Protein AF-A0A5B7FBG4-F1 (afdb_monomer)

Nearest PDB structures (foldseek):
  5yad-assembly1_B  TM=9.232E-01  e=7.139E-04  Mus musculus
  7yex-assembly1_A  TM=8.124E-01  e=5.982E-02  Mus musculus
  2n7c-assembly1_A  TM=7.119E-01  e=2.117E-02  Plasmodium falciparum 3D7
  6ez7-assembly1_A  TM=7.449E-01  e=2.347E-01  Saccharomyces cerevisiae S288C
  2ghp-assembly2_F  TM=4.159E-01  e=5.664E-02  Saccharomyces cerevisiae

InterPro domains:
  IPR012677 Nucleotide-binding alpha-beta plait domain superfamily [G3DSA:3.30.70.330] (94-144)
  IPR025605 OST-HTH/LOTUS domain [PF12872] (359-426)
  IPR025605 OST-HTH/LOTUS domain [PF12872] (435-499)
  IPR025605 OST-HTH/LOTUS domain [PF12872] (519-577)
  IPR025605 OST-HTH/LOTUS domain [PS51644] (358-432)
  IPR025605 OST-HTH/LOTUS domain [PS51644] (434-509)
  IPR025605 OST-HTH/LOTUS domain [PS51644] (518-582)
  IPR041966 LOTUS-like domain [G3DSA:3.30.420.610] (357-430)
  IPR041966 LOTUS-like domain [G3DSA:3.30.420.610] (513-581)
  IPR045602 MARF1, first and second LOTUS domain [PF19687] (156-340)

Solvent-accessible surface area (backbone atoms only — not comparable to full-atom values): 34618 Å² total; per-residue (Å²): 138,86,83,84,82,83,82,79,77,84,78,80,70,78,77,74,68,60,68,35,56,32,29,39,34,59,49,41,80,91,50,53,62,69,59,46,46,51,54,51,50,58,61,48,45,79,37,37,78,75,92,74,72,97,78,83,88,85,84,78,84,82,90,86,90,81,92,76,93,78,82,89,82,88,85,81,91,80,80,92,74,83,78,76,89,78,79,56,90,80,73,80,70,69,68,59,52,74,41,79,50,58,49,70,44,99,88,70,46,43,36,32,44,39,28,28,55,23,66,36,30,48,19,44,33,32,36,72,45,46,60,37,74,48,87,93,25,50,29,42,59,39,47,58,64,67,81,45,60,54,72,62,57,49,49,50,55,51,50,54,49,31,72,31,29,48,91,28,46,46,47,42,70,58,49,40,51,48,43,26,42,56,69,64,43,86,72,56,72,69,59,48,68,72,38,55,84,56,31,45,78,45,85,48,100,91,41,53,30,37,28,52,26,75,84,64,72,74,59,59,81,77,75,61,81,92,77,70,78,94,73,82,75,75,80,56,70,52,37,89,86,58,59,74,80,66,59,88,87,53,23,69,62,72,54,80,73,56,43,54,70,58,27,26,74,57,44,65,67,62,47,41,56,52,51,53,53,53,26,64,78,40,79,43,51,40,28,55,54,26,42,70,51,46,40,35,73,76,78,39,83,79,68,74,27,95,85,37,30,48,44,66,56,49,52,63,64,34,85,64,40,37,76,46,71,46,98,87,67,49,51,29,42,31,70,41,76,92,75,89,69,62,64,72,60,51,49,57,70,75,40,31,73,88,44,50,64,57,48,54,53,47,52,51,48,48,54,63,53,34,70,77,34,76,58,22,49,44,51,54,90,47,44,58,61,50,47,23,69,75,72,75,44,78,76,56,50,33,70,71,30,27,85,44,69,64,62,53,40,67,70,32,56,62,47,36,37,79,42,54,39,41,75,64,26,30,34,31,63,10,62,64,40,28,51,55,49,47,50,53,52,50,50,53,38,26,69,70,30,96,80,27,41,47,41,64,88,56,39,50,63,46,35,27,74,70,69,71,45,83,71,54,52,41,54,49,62,36,63,42,63,66,60,57,56,73,69,47,54,66,89,65,36,39,78,47,74,62,87,91,47,46,34,44,28,55,63,76,76,75,58,49,77,67,19,49,52,46,45,55,52,47,53,54,50,49,56,60,56,29,69,77,28,75,93,57,53,78,61,78,89,50,44,58,62,49,46,25,69,75,70,72,44,81,80,58,45,60,69,42,55,27,93,44,68,66,58,53,41,65,74,39,61,93,81,48,82,90,76,86,86,128

Mean predicted aligned error: 14.83 Å

Foldseek 3Di:
DDDDDDDDDDPPDPPFAAKFKKKKFPDDPVDDQVRVQVVVLVLLQVQQDDPPDPPPDPDDDDDDDDDDDDDDDDDDDDDDDDDPPPPDVVPPPPRQWPDKDWDADPVRTIMMMTMGRHLQSLLRSLQVQAQDDDPNGGMHMDTPCGVDPPLLLVLVLLLVLLLQWQQSKDAPVVSQVLSCQFAVDGDDPVSVVVVCVQWDWDQDPVGIMIHGDPVSNPDQQPPRPPPPPDDDDRDDLEDPPFDDDDDNPGGPSRDPPQFFAAFAQDFLVVLLVLVVVLCVVVVFKFFSSCVQRSSCVPPNHGDGDPLGFGPVQSQCVHPQWDWDADSSGTIMIGGDDPPPDDLLVVLPVNHHPVLSVVLVVVLVLLLVQQLVDALSKDQPVCVQVSSCVVVVDGDDQSSNSDDDPVVSVVSVLQAWDWGGGRRRTMIGGHLNSLLVVVLVLLQQLLVVDPQSKDKPVCSQVSSCVRVVDGDDVSSSRGNDVVSSVVPNDVQSWPWDDDDPIIMIGGDDQDWDPQLCVVLVVVLVLLQVLQVVPVVSDDDPVCVQVSSCVPVVDGDDVVSNRDDDPVVSVVVVVVRDDDDDDD

pLDDT: mean 78.55, std 20.77, range [22.28, 97.56]

Secondary structure (DSSP, 8-state):
---------------PPPPEEEEEES--TTS-HHHHHHHHHHHHHTTS-----S--SS---------------------PPP--TT--TTS----SSSEEEEEE-TTS-EEEEEEES-HHHHHHHHHHHTT-EETTEE-EEEETTTSS--HHHHHHHHHHHHHTSGGGEEEHHHHHHHHHHHHS----HHHHHH-TTTEEEEEETTEEEEEE-GGGSS--GGGS-S-S-S-S----SS-TTT-PPPPTTS-TTT-GGGSSPPEE---HHHHHHHHHHHHHHTTTEEEGGGHHHHHHHHT----B-TTSEEHHHHHHTSTTEEEEE-TTS-EEEEEPP-----HHHHHHHHS-HHHHHHHHHHHHHHHHHHTTSGGGEEEGGGHHHHHHHHHSS---GGGGT-SSHHHHHHT-TTTEEEESSGGG-EEEE-HHHHHHHHHHHHHHHHHTSTTSEEEHHHHHHHHHHHHSS---GGGGT-S-HHHHHHHS-TTT-EEEEETTEEEEE----PPPHHHHHHHHHHHHHHHHHHTTSGGG---GGGHHHHHHHHHSS---GGGGT-SSHHHHHHT-TTT-------

Radius of gyration: 32.5 Å; Cα contacts (8 Å, |Δi|>4): 740; chains: 1; bounding box: 84×65×96 Å

Sequence (582 aa):
MSAETTADGTNQGSADPLPVDLQVANLDQNIDAREMKRILFTVFRDHVMVEIMASASSCSSDDDYHKYEIDSEDIQEDSAVEYDLDYDPGKEIEDRVLHISVFVQSDGNLVASVRVPSQQDAQYAISQLHRKKIGAKRIIISYVNDNQPSPEIKRSKVIMLLQEVPGKKLPLFKFRELFERRFNETIGVSEMYNMRDIVTVSDSFTGRMVMLHPEYRHLQSPDLPEVIEETEGSCSRYCKLHSSEPDESIGWAERDHNTSLPNVGLTLRDLGAAIHALLQSHSGFLPLASLVECYQAELGPLEECEGGVPLEHLISCLSGISIVITAAGFKYIKWAENKILDEADELARSVSPPLVEQLALFSRELVDLFKTFPHCRLPFSRFIPAYHHHFGRQCRVADYGFTKLADLFDALPHIIQILGEGNKRILTLAHKAQIKRFSSDLLRVLKGQPTKSITLETFSSAYEKVINRQWNVVDYGVFDIEDLLTEVGETTVIVTRSGAEITVAIPKREQTSEEIERTRLFAAEVVELLRHSPQCKMQFNRFIPAYHHHFGRQCRVADYGFSKLIELFEAIPDIVQFFELY

Organism: Portunus trituberculatus (NCBI:txid210409)

Structure (mmCIF, N/CA/C/O backbone):
data_AF-A0A5B7FBG4-F1
#
_entry.id   AF-A0A5B7FBG4-F1
#
loop_
_atom_site.group_PDB
_atom_site.id
_atom_site.type_symbol
_atom_site.label_atom_id
_atom_site.label_alt_id
_atom_site.label_comp_id
_atom_site.label_asym_id
_atom_site.label_entity_id
_atom_site.label_seq_id
_atom_site.pdbx_PDB_ins_code
_atom_site.Cartn_x
_atom_site.Cartn_y
_atom_site.Cartn_z
_atom_site.occupancy
_atom_site.B_iso_or_equiv
_atom_site.auth_seq_id
_atom_site.auth_comp_id
_atom_site.auth_asym_id
_atom_site.auth_atom_id
_atom_site.pdbx_PDB_model_num
ATOM 1 N N . MET A 1 1 ? 40.143 -28.498 33.781 1.00 36.62 1 MET A N 1
ATOM 2 C CA . MET A 1 1 ? 40.140 -28.723 32.323 1.00 36.62 1 MET A CA 1
ATOM 3 C C . MET A 1 1 ? 39.099 -27.795 31.756 1.00 36.62 1 MET A C 1
ATOM 5 O O . MET A 1 1 ? 37.910 -28.032 31.912 1.00 36.62 1 MET A O 1
ATOM 9 N N . SER A 1 2 ? 39.604 -26.663 31.298 1.00 22.28 2 SER A N 1
ATOM 10 C CA . SER A 1 2 ? 38.889 -25.479 30.850 1.00 22.28 2 SER A CA 1
ATOM 11 C C . SER A 1 2 ? 38.304 -25.734 29.463 1.00 22.28 2 SER A C 1
ATOM 13 O O . SER A 1 2 ? 39.010 -26.261 28.607 1.00 22.28 2 SER A O 1
ATOM 15 N N . ALA A 1 3 ? 37.041 -25.374 29.253 1.00 24.41 3 ALA A N 1
ATOM 16 C CA . ALA A 1 3 ? 36.463 -25.212 27.926 1.00 24.41 3 ALA A CA 1
ATOM 17 C C . ALA A 1 3 ? 36.282 -23.707 27.716 1.00 24.41 3 ALA A C 1
ATOM 19 O O . ALA A 1 3 ? 35.520 -23.066 28.439 1.00 24.41 3 ALA A O 1
ATOM 20 N N . GLU A 1 4 ? 37.084 -23.156 26.810 1.00 22.86 4 GLU A N 1
ATOM 21 C CA . GLU A 1 4 ? 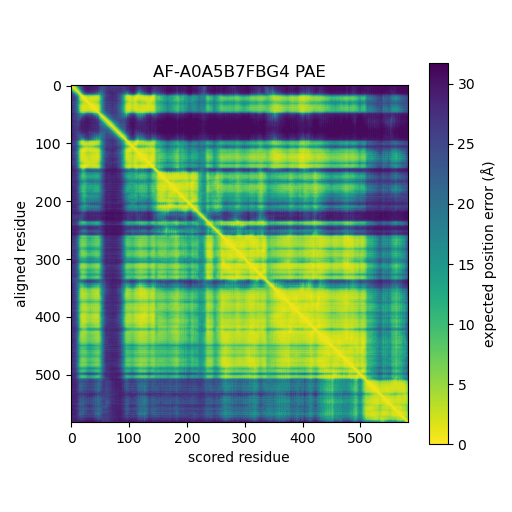37.045 -21.761 26.389 1.00 22.86 4 GLU A CA 1
ATOM 22 C C . GLU A 1 4 ? 35.814 -21.521 25.515 1.00 22.86 4 GLU A C 1
ATOM 24 O O . GLU A 1 4 ? 35.600 -22.184 24.501 1.00 22.86 4 GLU A O 1
ATOM 29 N N . THR A 1 5 ? 35.007 -20.559 25.945 1.00 23.66 5 THR A N 1
ATOM 30 C CA . THR A 1 5 ? 33.889 -19.988 25.204 1.00 23.66 5 THR A CA 1
ATOM 31 C C . THR A 1 5 ? 34.448 -18.916 24.271 1.00 23.66 5 THR A C 1
ATOM 33 O O . THR A 1 5 ? 34.836 -17.843 24.727 1.00 23.66 5 THR A O 1
ATOM 36 N N . THR A 1 6 ? 34.503 -19.187 22.969 1.00 24.36 6 THR A N 1
ATOM 37 C CA . THR A 1 6 ? 34.751 -18.158 21.952 1.00 24.36 6 THR A CA 1
ATOM 38 C C . THR A 1 6 ? 33.465 -17.368 21.734 1.00 24.36 6 THR A C 1
ATOM 40 O O . THR A 1 6 ? 32.510 -17.865 21.138 1.00 24.36 6 THR A O 1
ATOM 43 N N . ALA A 1 7 ? 33.434 -16.153 22.277 1.00 23.22 7 ALA A N 1
ATOM 44 C CA . ALA A 1 7 ? 32.460 -15.129 21.937 1.00 23.22 7 ALA A CA 1
ATOM 45 C C . ALA A 1 7 ? 32.815 -14.573 20.552 1.00 23.22 7 ALA A C 1
ATOM 47 O O . ALA A 1 7 ? 33.843 -13.915 20.403 1.00 23.22 7 ALA A O 1
ATOM 48 N N . ASP A 1 8 ? 31.988 -14.869 19.551 1.00 23.73 8 ASP A N 1
ATOM 49 C CA . ASP A 1 8 ? 32.084 -14.232 18.241 1.00 23.73 8 ASP A CA 1
ATOM 50 C C . ASP A 1 8 ? 31.334 -12.898 18.308 1.00 23.73 8 ASP A C 1
ATOM 52 O O . ASP A 1 8 ? 30.151 -12.836 18.660 1.00 23.73 8 ASP A O 1
ATOM 56 N N . GLY A 1 9 ? 32.074 -11.817 18.072 1.00 23.97 9 GLY A N 1
ATOM 57 C CA . GLY A 1 9 ? 31.578 -10.454 18.139 1.00 23.97 9 GLY A CA 1
ATOM 58 C C . GLY A 1 9 ? 30.509 -10.211 17.081 1.00 23.97 9 GLY A C 1
ATOM 59 O O . GLY A 1 9 ? 30.720 -10.431 15.891 1.00 23.97 9 GLY A O 1
ATOM 60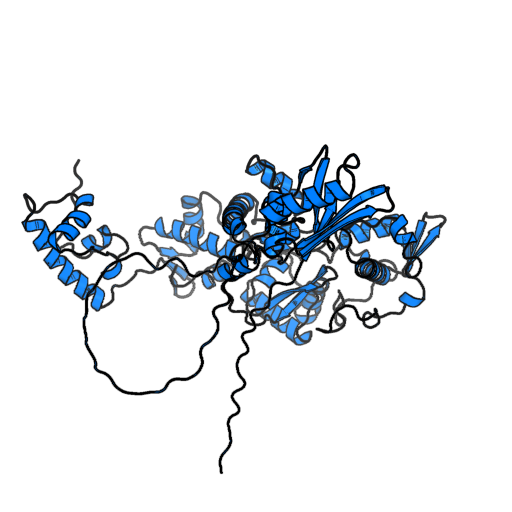 N N . THR A 1 10 ? 29.362 -9.705 17.521 1.00 24.83 10 THR A N 1
ATOM 61 C CA . THR A 1 10 ? 28.352 -9.092 16.662 1.00 24.83 10 THR A CA 1
ATOM 62 C C . THR A 1 10 ? 28.971 -7.903 15.937 1.00 24.83 10 THR A C 1
ATOM 64 O O . THR A 1 10 ? 29.055 -6.802 16.479 1.00 24.83 10 THR A O 1
ATOM 67 N N . ASN A 1 11 ? 29.412 -8.139 14.706 1.00 23.39 11 ASN A N 1
ATOM 68 C CA . ASN A 1 11 ? 29.806 -7.104 13.770 1.00 23.39 11 ASN A CA 1
ATOM 69 C C . ASN A 1 11 ? 28.515 -6.419 13.282 1.00 23.39 11 ASN A C 1
ATOM 71 O O . ASN A 1 11 ? 27.898 -6.842 12.305 1.00 23.39 11 ASN A O 1
ATOM 75 N N . GLN A 1 12 ? 28.049 -5.405 14.018 1.00 26.25 12 GLN A N 1
ATOM 76 C CA . GLN A 1 12 ? 27.092 -4.428 13.499 1.00 26.25 12 GLN A CA 1
ATOM 77 C C . GLN A 1 12 ? 27.825 -3.593 12.446 1.00 26.25 12 GLN A C 1
ATOM 79 O O . GLN A 1 12 ? 28.335 -2.515 12.731 1.00 26.25 12 GLN A O 1
ATOM 84 N N . GLY A 1 13 ? 27.929 -4.129 11.232 1.00 24.02 13 GLY A N 1
ATOM 85 C CA . GLY A 1 13 ? 28.303 -3.340 10.070 1.00 24.02 13 GLY A CA 1
ATOM 86 C C . GLY A 1 13 ? 27.153 -2.395 9.747 1.00 24.02 13 GLY A C 1
ATOM 87 O O . GLY A 1 13 ? 26.106 -2.837 9.274 1.00 24.02 13 GLY A O 1
ATOM 88 N N . SER A 1 14 ? 27.336 -1.102 10.005 1.00 29.48 14 SER A N 1
ATOM 89 C CA . SER A 1 14 ? 26.645 -0.065 9.246 1.00 29.48 14 SER A CA 1
ATOM 90 C C . SER A 1 14 ? 26.970 -0.316 7.775 1.00 29.48 14 SER A C 1
ATOM 92 O O . SER A 1 14 ? 28.121 -0.181 7.367 1.00 29.48 14 SER A O 1
ATOM 94 N N . ALA A 1 15 ? 25.999 -0.791 6.998 1.00 37.12 15 ALA A N 1
ATOM 95 C CA . ALA A 1 15 ? 26.179 -0.927 5.562 1.00 37.12 15 ALA A CA 1
ATOM 96 C C . ALA A 1 15 ? 26.392 0.480 4.990 1.00 37.12 15 ALA A C 1
ATOM 98 O O . ALA A 1 15 ? 25.457 1.281 4.999 1.00 37.12 15 ALA A O 1
ATOM 99 N N . ASP A 1 16 ? 27.613 0.786 4.547 1.00 43.28 16 ASP A N 1
ATOM 100 C CA . ASP A 1 16 ? 27.902 2.044 3.861 1.00 43.28 16 ASP A CA 1
ATOM 101 C C . ASP A 1 16 ? 26.920 2.220 2.688 1.00 43.28 16 ASP A C 1
ATOM 103 O O . ASP A 1 16 ? 26.647 1.252 1.960 1.00 43.28 16 ASP A O 1
ATOM 107 N N . PRO A 1 17 ? 26.350 3.421 2.486 1.00 62.06 17 PRO A N 1
ATOM 108 C CA . PRO A 1 17 ? 25.398 3.649 1.411 1.00 62.06 17 PRO A CA 1
ATOM 109 C C . PRO A 1 17 ? 26.055 3.377 0.052 1.00 62.06 17 PRO A C 1
ATOM 111 O O . PRO A 1 17 ? 27.069 3.971 -0.311 1.00 62.06 17 PRO A O 1
ATOM 114 N N . LEU A 1 18 ? 25.467 2.449 -0.710 1.00 77.25 18 LEU A N 1
ATOM 115 C CA . LEU A 1 18 ? 25.951 2.094 -2.041 1.00 77.25 18 LEU A CA 1
ATOM 116 C C . LEU A 1 18 ? 25.690 3.244 -3.034 1.00 77.25 18 LEU A C 1
ATOM 118 O O . LEU A 1 18 ? 24.550 3.714 -3.126 1.00 77.25 18 LEU A O 1
ATOM 122 N N . PRO A 1 19 ? 26.698 3.646 -3.834 1.00 84.06 19 PRO A N 1
ATOM 123 C CA . PRO A 1 19 ? 26.535 4.642 -4.884 1.00 84.06 19 PRO A CA 1
ATOM 124 C C . PRO A 1 19 ? 25.457 4.273 -5.902 1.00 84.06 19 PRO A C 1
ATOM 126 O O . PRO A 1 19 ? 25.357 3.124 -6.336 1.00 84.06 19 PRO A O 1
ATOM 129 N N . VAL A 1 20 ? 24.709 5.276 -6.360 1.00 86.44 20 VAL A N 1
ATOM 130 C CA . VAL A 1 20 ? 23.606 5.103 -7.312 1.00 86.44 20 VAL A CA 1
ATOM 131 C C . VAL A 1 20 ? 23.858 5.900 -8.586 1.00 86.44 20 VAL A C 1
ATOM 133 O O . VAL A 1 20 ? 24.197 7.082 -8.542 1.00 86.44 20 VAL A O 1
ATOM 136 N N . ASP A 1 21 ? 23.655 5.260 -9.738 1.00 88.12 21 ASP A N 1
ATOM 137 C CA . ASP A 1 21 ? 23.774 5.895 -11.049 1.00 88.12 21 ASP A CA 1
ATOM 138 C C . ASP A 1 21 ? 22.394 6.353 -11.574 1.00 88.12 21 ASP A C 1
ATOM 140 O O . ASP A 1 21 ? 21.471 5.560 -11.798 1.00 88.12 21 ASP A O 1
ATOM 144 N N . LEU A 1 22 ? 22.269 7.659 -11.814 1.00 90.31 22 LEU A N 1
ATOM 145 C CA . LEU A 1 22 ? 21.117 8.323 -12.421 1.00 90.31 22 LEU A CA 1
ATOM 146 C C . LEU A 1 22 ? 21.401 8.692 -13.878 1.00 90.31 22 LEU A C 1
ATOM 148 O O . LEU A 1 22 ? 22.452 9.233 -14.212 1.00 90.31 22 LEU A O 1
ATOM 152 N N . GLN A 1 23 ? 20.427 8.474 -14.753 1.00 91.06 23 GLN A N 1
ATOM 153 C CA . GLN A 1 23 ? 20.438 8.955 -16.125 1.00 91.06 23 GLN A CA 1
ATOM 154 C C . GLN A 1 23 ? 19.642 10.258 -16.235 1.00 91.06 23 GLN A C 1
ATOM 156 O O . GLN A 1 23 ? 18.490 10.334 -15.809 1.00 91.06 23 GLN A O 1
ATOM 161 N N . VAL A 1 24 ? 20.237 11.272 -16.864 1.00 92.25 24 VAL A N 1
ATOM 162 C CA . VAL A 1 24 ? 19.582 12.543 -17.190 1.00 92.25 24 VAL A CA 1
ATOM 163 C C . VAL A 1 24 ? 19.437 12.662 -18.703 1.00 92.25 24 VAL A C 1
ATOM 165 O O . VAL A 1 24 ? 20.418 12.772 -19.437 1.00 92.25 24 VAL A O 1
ATOM 168 N N . ALA A 1 25 ? 18.197 12.645 -19.174 1.00 90.94 25 ALA A N 1
ATOM 169 C CA . ALA A 1 25 ? 17.824 12.706 -20.580 1.00 90.94 25 ALA A CA 1
ATOM 170 C C . ALA A 1 25 ? 17.121 14.027 -20.935 1.00 90.94 25 ALA A C 1
ATOM 172 O O . ALA A 1 25 ? 16.834 14.871 -20.080 1.00 90.94 25 ALA A O 1
ATOM 173 N N . ASN A 1 26 ? 16.818 14.187 -22.227 1.00 89.44 26 ASN A N 1
ATOM 174 C CA . ASN A 1 26 ? 16.188 15.378 -22.806 1.00 89.44 26 ASN A CA 1
ATOM 175 C C . ASN A 1 26 ? 16.987 16.673 -22.565 1.00 89.44 26 ASN A C 1
ATOM 177 O O . ASN A 1 26 ? 16.417 17.744 -22.343 1.00 89.44 26 ASN A O 1
ATOM 181 N N . LEU A 1 27 ? 18.317 16.568 -22.617 1.00 91.88 27 LEU A N 1
ATOM 182 C CA . LEU A 1 27 ? 19.217 17.708 -22.483 1.00 91.88 27 LEU A CA 1
ATOM 183 C C . LEU A 1 27 ? 19.123 18.624 -23.719 1.00 91.88 27 LEU A C 1
ATOM 185 O O . LEU A 1 27 ? 18.808 18.187 -24.837 1.00 91.88 27 LEU A O 1
ATOM 189 N N . ASP A 1 28 ? 19.344 19.923 -23.509 1.00 89.62 28 ASP A N 1
ATOM 190 C CA . ASP A 1 28 ? 19.336 20.920 -24.581 1.00 89.62 28 ASP A CA 1
ATOM 191 C C . ASP A 1 28 ? 20.573 20.755 -25.472 1.00 89.62 28 ASP A C 1
ATOM 193 O O . ASP A 1 28 ? 21.700 20.915 -25.014 1.00 89.62 28 ASP A O 1
ATOM 197 N N . GLN A 1 29 ? 20.349 20.439 -26.748 1.00 88.06 29 GLN A N 1
ATOM 198 C CA . GLN A 1 29 ? 21.411 20.189 -27.727 1.00 88.06 29 GLN A CA 1
ATOM 199 C C . GLN A 1 29 ? 22.135 21.475 -28.155 1.00 88.06 29 GLN A C 1
ATOM 201 O O . GLN A 1 29 ? 23.192 21.396 -28.772 1.00 88.06 29 GLN A O 1
ATOM 206 N N . ASN A 1 30 ? 21.588 22.655 -27.836 1.00 89.25 30 ASN A N 1
ATOM 207 C CA . ASN A 1 30 ? 22.255 23.933 -28.102 1.00 89.25 30 ASN A CA 1
ATOM 208 C C . ASN A 1 30 ? 23.388 24.232 -27.110 1.00 89.25 30 ASN A C 1
ATOM 210 O O . ASN A 1 30 ? 24.166 25.156 -27.332 1.00 89.25 30 ASN A O 1
ATOM 214 N N . ILE A 1 31 ? 23.460 23.485 -26.006 1.00 89.00 31 ILE A N 1
ATOM 215 C CA . ILE A 1 31 ? 24.511 23.603 -24.999 1.00 89.00 31 ILE A CA 1
ATOM 216 C C . ILE A 1 31 ? 25.542 22.510 -25.276 1.00 89.00 31 ILE A C 1
ATOM 218 O O . ILE A 1 31 ? 25.190 21.336 -25.414 1.00 89.00 31 ILE A O 1
ATOM 222 N N . ASP A 1 32 ? 26.819 22.880 -25.357 1.00 89.62 32 ASP A N 1
ATOM 223 C CA . ASP A 1 32 ? 27.884 21.910 -25.587 1.00 89.62 32 ASP A CA 1
ATOM 224 C C . ASP A 1 32 ? 28.038 20.940 -24.403 1.00 89.62 32 ASP A C 1
ATOM 226 O O . ASP A 1 32 ? 27.700 21.244 -23.259 1.00 89.62 32 ASP A O 1
ATOM 230 N N . ALA A 1 33 ? 28.579 19.748 -24.662 1.00 87.69 33 ALA A N 1
ATOM 231 C CA . ALA A 1 33 ? 28.663 18.694 -23.653 1.00 87.69 33 ALA A CA 1
ATOM 232 C C . ALA A 1 33 ? 29.521 19.069 -22.427 1.00 87.69 33 ALA A C 1
ATOM 234 O O . ALA A 1 33 ? 29.251 18.579 -21.327 1.00 87.69 33 ALA A O 1
ATOM 235 N N . ARG A 1 34 ? 30.545 19.926 -22.582 1.00 88.69 34 ARG A N 1
ATOM 236 C CA . ARG A 1 34 ? 31.403 20.344 -21.458 1.00 88.69 34 ARG A CA 1
ATOM 237 C C . ARG A 1 34 ? 30.669 21.335 -20.569 1.00 88.69 34 ARG A C 1
ATOM 239 O O . ARG A 1 34 ? 30.722 21.196 -19.348 1.00 88.69 34 ARG A O 1
ATOM 246 N N . GLU A 1 35 ? 29.966 22.288 -21.166 1.00 90.94 35 GLU A N 1
ATOM 247 C CA . GLU A 1 35 ? 29.154 23.244 -20.421 1.00 90.94 35 GLU A CA 1
ATOM 248 C C . GLU A 1 35 ? 27.940 22.569 -19.777 1.00 90.94 35 GLU A C 1
ATOM 250 O O . GLU A 1 35 ? 27.673 22.779 -18.596 1.00 90.94 35 GLU A O 1
ATOM 255 N N . MET A 1 36 ? 27.278 21.648 -20.481 1.00 92.12 36 MET A N 1
ATOM 256 C CA . MET A 1 36 ? 26.205 20.828 -19.912 1.00 92.12 36 MET A CA 1
ATOM 257 C C . MET A 1 36 ? 26.693 20.030 -18.697 1.00 92.12 36 MET A C 1
ATOM 259 O O . MET A 1 36 ? 26.014 20.001 -17.672 1.00 92.12 36 MET A O 1
ATOM 263 N N . LYS A 1 37 ? 27.891 19.431 -18.766 1.00 90.38 37 LYS A N 1
ATOM 264 C CA . LYS A 1 37 ? 28.499 18.729 -17.624 1.00 90.38 37 LYS A CA 1
ATOM 265 C C . LYS A 1 37 ? 28.684 19.658 -16.420 1.00 90.38 37 LYS A C 1
ATOM 267 O O . LYS A 1 37 ? 28.368 19.251 -15.306 1.00 90.38 37 LYS A O 1
ATOM 272 N N . ARG A 1 38 ? 29.161 20.890 -16.628 1.00 89.38 38 ARG A N 1
ATOM 273 C CA . ARG A 1 38 ? 29.327 21.888 -15.554 1.00 89.38 38 ARG A CA 1
ATOM 274 C C . ARG A 1 38 ? 27.993 22.291 -14.939 1.00 89.38 38 ARG A C 1
ATOM 276 O O . ARG A 1 38 ? 27.870 22.280 -13.720 1.00 89.38 38 ARG A O 1
ATOM 283 N N . ILE A 1 39 ? 26.992 22.581 -15.772 1.00 91.62 39 ILE A N 1
ATOM 284 C CA . ILE A 1 39 ? 25.647 22.940 -15.310 1.00 91.62 39 ILE A CA 1
ATOM 285 C C . ILE A 1 39 ? 25.055 21.807 -14.471 1.00 91.62 39 ILE A C 1
ATOM 287 O O . ILE A 1 39 ? 24.567 22.054 -13.373 1.00 91.62 39 ILE A O 1
ATOM 291 N N . LEU A 1 40 ? 25.118 20.564 -14.958 1.00 91.38 40 LEU A N 1
ATOM 292 C CA . LEU A 1 40 ? 24.612 19.406 -14.219 1.00 91.38 40 LEU A CA 1
ATOM 293 C C . LEU A 1 40 ? 25.363 19.205 -12.903 1.00 91.38 40 LEU A C 1
ATOM 295 O O . LEU A 1 40 ? 24.721 18.946 -11.891 1.00 91.38 40 LEU A O 1
ATOM 299 N N . PHE A 1 41 ? 26.683 19.392 -12.889 1.00 89.50 41 PHE A N 1
ATOM 300 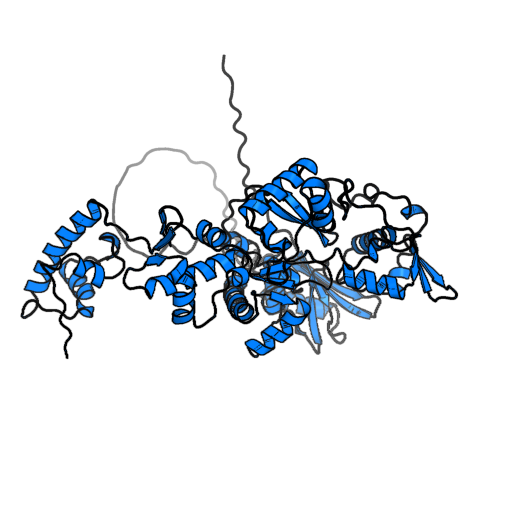C CA . PHE A 1 41 ? 27.474 19.314 -11.662 1.00 89.50 41 PHE A CA 1
ATOM 301 C C . PHE A 1 41 ? 27.007 20.325 -10.617 1.00 89.50 41 PHE A C 1
ATOM 303 O O . PHE A 1 41 ? 26.695 19.939 -9.495 1.00 89.50 41 PHE A O 1
ATOM 310 N N . THR A 1 42 ? 26.874 21.599 -10.991 1.00 88.50 42 THR A N 1
ATOM 311 C CA . THR A 1 42 ? 26.368 22.639 -10.086 1.00 88.50 42 THR A CA 1
ATOM 312 C C . THR A 1 42 ? 24.954 22.324 -9.607 1.00 88.50 42 THR A C 1
ATOM 314 O O . THR A 1 42 ? 24.676 22.389 -8.417 1.00 88.50 42 THR A O 1
ATOM 317 N N . VAL A 1 43 ? 24.064 21.934 -10.521 1.00 90.25 43 VAL A N 1
ATOM 318 C CA . VAL A 1 43 ? 22.657 21.684 -10.197 1.00 90.25 43 VAL A CA 1
ATOM 319 C C . VAL A 1 43 ? 22.489 20.482 -9.265 1.00 90.25 43 VAL A C 1
ATOM 321 O O . VAL A 1 43 ? 21.686 20.568 -8.342 1.00 90.25 43 VAL A O 1
ATOM 324 N N . PHE A 1 44 ? 23.214 19.379 -9.467 1.00 90.31 44 PHE A N 1
ATOM 325 C CA . PHE A 1 44 ? 23.122 18.204 -8.592 1.00 90.31 44 PHE A CA 1
ATOM 326 C C . PHE A 1 44 ? 23.830 18.411 -7.253 1.00 90.31 44 PHE A C 1
ATOM 328 O O . PHE A 1 44 ? 23.322 17.955 -6.236 1.00 90.31 44 PHE A O 1
ATOM 335 N N . ARG A 1 45 ? 24.941 19.157 -7.218 1.00 86.44 45 ARG A N 1
ATOM 336 C CA . ARG A 1 45 ? 25.684 19.457 -5.982 1.00 86.44 45 ARG A CA 1
ATOM 337 C C . ARG A 1 45 ? 24.822 20.114 -4.897 1.00 86.44 45 ARG A C 1
ATOM 339 O O . ARG A 1 45 ? 25.046 19.876 -3.711 1.00 86.44 45 ARG A O 1
ATOM 346 N N . ASP A 1 46 ? 23.852 20.931 -5.294 1.00 83.31 46 ASP A N 1
ATOM 347 C CA . ASP A 1 46 ? 22.940 21.608 -4.365 1.00 83.31 46 ASP A CA 1
ATOM 348 C C . ASP A 1 46 ? 21.864 20.669 -3.780 1.00 83.31 46 ASP A C 1
ATOM 350 O O . ASP A 1 46 ? 21.162 21.047 -2.845 1.00 83.31 46 ASP A O 1
ATOM 354 N N . HIS A 1 47 ? 21.720 19.456 -4.327 1.00 84.50 47 HIS A N 1
ATOM 355 C CA . HIS A 1 47 ? 20.629 18.520 -4.025 1.00 84.50 47 HIS A CA 1
ATOM 356 C C . HIS A 1 47 ? 21.128 17.098 -3.718 1.00 84.50 47 HIS A C 1
ATOM 358 O O . HIS A 1 47 ? 20.361 16.146 -3.820 1.00 84.50 47 HIS A O 1
ATOM 364 N N . VAL A 1 48 ? 22.402 16.955 -3.350 1.00 80.69 48 VAL A N 1
ATOM 365 C CA . VAL A 1 48 ? 22.960 15.748 -2.729 1.00 80.69 48 VAL A CA 1
ATOM 366 C C . VAL A 1 48 ? 23.291 16.108 -1.283 1.00 80.69 48 VAL A C 1
ATOM 368 O O . VAL A 1 48 ? 23.953 17.125 -1.041 1.00 80.69 48 VAL A O 1
ATOM 371 N N . MET A 1 49 ? 22.729 15.359 -0.335 1.00 64.56 49 MET A N 1
ATOM 372 C CA . MET A 1 49 ? 22.744 15.694 1.085 1.00 64.56 49 MET A CA 1
ATOM 373 C C . MET A 1 49 ? 24.062 15.288 1.751 1.00 64.56 49 MET A C 1
ATOM 375 O O . MET A 1 49 ? 24.786 14.417 1.287 1.00 64.56 49 MET A O 1
ATOM 379 N N . VAL A 1 50 ? 24.367 15.968 2.855 1.00 49.78 50 VAL A N 1
ATOM 380 C CA . VAL A 1 50 ? 25.395 15.577 3.825 1.00 49.78 50 VAL A CA 1
ATOM 381 C C . VAL A 1 50 ? 24.653 14.907 4.977 1.00 49.78 50 VAL A C 1
ATOM 383 O O . VAL A 1 50 ? 23.679 15.486 5.467 1.00 49.78 50 VAL A O 1
ATOM 386 N N . GLU A 1 51 ? 25.108 13.744 5.443 1.00 43.06 51 GLU A N 1
ATOM 387 C CA . GLU A 1 51 ? 24.809 13.305 6.808 1.00 43.06 51 GLU A CA 1
ATOM 388 C C . GLU A 1 51 ? 25.409 14.336 7.771 1.00 43.06 51 GLU A C 1
ATOM 390 O O . GLU A 1 51 ? 26.582 14.283 8.133 1.00 43.06 51 GLU A O 1
ATOM 395 N N . ILE A 1 52 ? 24.623 15.337 8.166 1.00 34.00 52 ILE A N 1
ATOM 396 C CA . ILE A 1 52 ? 24.969 16.124 9.344 1.00 34.00 52 ILE A CA 1
ATOM 397 C C . ILE A 1 52 ? 24.514 15.290 10.533 1.00 34.00 52 ILE A C 1
ATOM 399 O O . ILE A 1 52 ? 23.318 15.156 10.779 1.00 34.00 52 ILE A O 1
ATOM 403 N N . MET A 1 53 ? 25.508 14.708 11.204 1.00 28.78 53 MET A N 1
ATOM 404 C CA . MET A 1 53 ? 25.464 14.019 12.491 1.00 28.78 53 MET A CA 1
ATOM 405 C C . MET A 1 53 ? 24.155 14.233 13.264 1.00 28.78 53 MET A C 1
ATOM 407 O O . MET A 1 53 ? 23.859 15.327 13.753 1.00 28.78 53 MET A O 1
ATOM 411 N N . ALA A 1 54 ? 23.415 13.142 13.452 1.00 29.91 54 ALA A N 1
ATOM 412 C CA . ALA A 1 54 ? 22.409 13.017 14.493 1.00 29.91 54 ALA A CA 1
ATOM 413 C C . ALA A 1 54 ? 23.089 13.055 15.877 1.00 29.91 54 ALA A C 1
ATOM 415 O O . ALA A 1 54 ? 23.248 12.037 16.537 1.00 29.91 54 ALA A O 1
ATOM 416 N N . SER A 1 55 ? 23.531 14.235 16.314 1.00 31.12 55 SER A N 1
ATOM 417 C CA . SER A 1 55 ? 23.979 14.491 17.688 1.00 31.12 55 SER A CA 1
ATOM 418 C C . SER A 1 55 ? 24.021 15.995 17.978 1.00 31.12 55 SER A C 1
ATOM 420 O O . SER A 1 55 ? 25.065 16.547 18.312 1.00 31.12 55 SER A O 1
ATOM 422 N N . ALA A 1 56 ? 22.890 16.688 17.831 1.00 30.06 56 ALA A N 1
ATOM 423 C CA . ALA A 1 56 ? 22.732 18.052 18.344 1.00 30.06 56 ALA A CA 1
ATOM 424 C C . ALA A 1 56 ? 21.255 18.399 18.610 1.00 30.06 56 ALA A C 1
ATOM 426 O O . ALA A 1 56 ? 20.720 19.369 18.082 1.00 30.06 56 ALA A O 1
ATOM 427 N N . SER A 1 57 ? 20.574 17.617 19.453 1.00 29.25 57 SER A N 1
ATOM 428 C CA . SER A 1 57 ? 19.359 18.088 20.136 1.00 29.25 57 SER A CA 1
ATOM 429 C C . SER A 1 57 ? 19.274 17.557 21.570 1.00 29.25 57 SER A C 1
ATOM 431 O O . SER A 1 57 ? 18.304 16.922 21.970 1.00 29.25 57 SER A O 1
ATOM 433 N N . SER A 1 58 ? 20.311 17.818 22.360 1.00 29.97 58 SER A N 1
ATOM 434 C CA . SER A 1 58 ? 20.207 17.836 23.823 1.00 29.97 58 SER A CA 1
ATOM 435 C C . SER A 1 58 ? 21.350 18.666 24.405 1.00 29.97 58 SER A C 1
ATOM 437 O O . SER A 1 58 ? 22.255 18.152 25.053 1.00 29.97 58 SER A O 1
ATOM 439 N N . CYS A 1 59 ? 21.346 19.965 24.127 1.00 26.05 59 CYS A N 1
ATOM 440 C CA . CYS A 1 59 ? 22.076 20.920 24.949 1.00 26.05 59 CYS A CA 1
ATOM 441 C C . CYS A 1 59 ? 21.342 22.259 24.907 1.00 26.05 59 CYS A C 1
ATOM 443 O O . CYS A 1 59 ? 21.558 23.093 24.033 1.00 26.05 59 CYS A O 1
ATOM 445 N N . SER A 1 60 ? 20.436 22.430 25.860 1.00 25.59 60 SER A N 1
ATOM 446 C CA . SER A 1 60 ? 20.110 23.736 26.411 1.00 25.59 60 SER A CA 1
ATOM 447 C C . SER A 1 60 ? 20.056 23.567 27.926 1.00 25.59 60 SER A C 1
ATOM 449 O O . SER A 1 60 ? 19.093 23.009 28.447 1.00 25.59 60 SER A O 1
ATOM 451 N N . SER A 1 61 ? 21.167 23.964 28.551 1.00 28.30 61 SER A N 1
ATOM 452 C CA . SER A 1 61 ? 21.229 24.818 29.744 1.00 28.30 61 SER A CA 1
ATOM 453 C C . SER A 1 61 ? 20.312 24.463 30.921 1.00 28.30 61 SER A C 1
ATOM 455 O O . SER A 1 61 ? 19.105 24.667 30.853 1.00 28.30 61 SER A O 1
ATOM 457 N N . ASP A 1 62 ? 20.895 24.021 32.035 1.00 26.69 62 ASP A N 1
ATOM 458 C CA . ASP A 1 62 ? 21.183 24.958 33.129 1.00 26.69 62 ASP A CA 1
ATOM 459 C C . ASP A 1 62 ? 22.048 24.310 34.227 1.00 26.69 62 ASP A C 1
ATOM 461 O O . ASP A 1 62 ? 21.918 23.135 34.563 1.00 26.69 62 ASP A O 1
ATOM 465 N N . ASP A 1 63 ? 22.970 25.145 34.695 1.00 28.19 63 ASP A N 1
ATOM 466 C CA . ASP A 1 63 ? 23.922 25.073 35.801 1.00 28.19 63 ASP A CA 1
ATOM 467 C C . ASP A 1 63 ? 23.591 24.142 36.985 1.00 28.19 63 ASP A C 1
ATOM 469 O O . ASP A 1 63 ? 22.533 24.262 37.597 1.00 28.19 63 ASP A O 1
ATOM 473 N N . ASP A 1 64 ? 24.582 23.360 37.441 1.00 26.28 64 ASP A N 1
ATOM 474 C CA . ASP A 1 64 ? 24.901 23.379 38.872 1.00 26.28 64 ASP A CA 1
ATOM 475 C C . ASP A 1 64 ? 26.368 23.039 39.187 1.00 26.28 64 ASP A C 1
ATOM 477 O O . ASP A 1 64 ? 27.068 22.282 38.513 1.00 26.28 64 ASP A O 1
ATOM 481 N N . TYR A 1 65 ? 26.817 23.689 40.244 1.00 26.62 65 TYR A N 1
ATOM 482 C CA . TYR A 1 65 ? 28.168 23.994 40.656 1.00 26.62 65 TYR A CA 1
ATOM 483 C C . TYR A 1 65 ? 28.634 22.944 41.672 1.00 26.62 65 TYR A C 1
ATOM 485 O O . TYR A 1 65 ? 28.152 22.957 42.798 1.00 26.62 65 TYR A O 1
ATOM 493 N N . HIS A 1 66 ? 29.605 22.075 41.361 1.00 28.38 66 HIS A N 1
ATOM 494 C CA . HIS A 1 66 ? 30.325 21.355 42.424 1.00 28.38 66 HIS A CA 1
ATOM 495 C C . HIS A 1 66 ? 31.818 21.132 42.149 1.00 28.38 66 HIS A C 1
ATOM 497 O O . HIS A 1 66 ? 32.258 20.271 41.397 1.00 28.38 66 HIS A O 1
ATOM 503 N N . LYS A 1 67 ? 32.573 21.955 42.874 1.00 25.50 67 LYS A N 1
ATOM 504 C CA . LYS A 1 67 ? 33.985 21.894 43.237 1.00 25.50 67 LYS A CA 1
ATOM 505 C C . LYS A 1 67 ? 34.331 20.586 43.959 1.00 25.50 67 LYS A C 1
ATOM 507 O O . LYS A 1 67 ? 33.780 20.361 45.031 1.00 25.50 67 LYS A O 1
ATOM 512 N N . TYR A 1 68 ? 35.314 19.837 43.458 1.00 26.69 68 TYR A N 1
ATOM 513 C CA . TYR A 1 68 ? 36.213 19.021 44.283 1.00 26.69 68 TYR A CA 1
ATOM 514 C C . TYR A 1 68 ? 37.630 19.034 43.694 1.00 26.69 68 TYR A C 1
ATOM 516 O O . TYR A 1 68 ? 37.869 18.571 42.584 1.00 26.69 68 TYR A O 1
ATOM 524 N N . GLU A 1 69 ? 38.539 19.628 44.468 1.00 25.97 69 GLU A N 1
ATOM 525 C CA . GLU A 1 69 ? 39.993 19.495 44.371 1.00 25.97 69 GLU A CA 1
ATOM 526 C C . GLU A 1 69 ? 40.377 18.039 44.658 1.00 25.97 69 GLU A C 1
ATOM 528 O O . GLU A 1 69 ? 39.943 17.501 45.678 1.00 25.97 69 GLU A O 1
ATOM 533 N N . ILE A 1 70 ? 41.197 17.420 43.803 1.00 30.05 70 ILE A N 1
ATOM 534 C CA . ILE A 1 70 ? 42.034 16.273 44.175 1.00 30.05 70 ILE A CA 1
ATOM 535 C C . ILE A 1 70 ? 43.414 16.461 43.544 1.00 30.05 70 ILE A C 1
ATOM 537 O O . ILE A 1 70 ? 43.542 16.793 42.365 1.00 30.05 70 ILE A O 1
ATOM 541 N N . ASP A 1 71 ? 44.403 16.288 44.411 1.00 27.44 71 ASP A N 1
ATOM 542 C CA . ASP A 1 71 ? 45.829 16.504 44.250 1.00 27.44 71 ASP A CA 1
ATOM 543 C C . ASP A 1 71 ? 46.527 15.598 43.220 1.00 27.44 71 ASP A C 1
ATOM 545 O O . ASP A 1 71 ? 46.093 14.499 42.877 1.00 27.44 71 ASP A O 1
ATOM 549 N N . SER A 1 72 ? 47.672 16.130 42.802 1.00 27.81 72 SER A N 1
ATOM 550 C CA . SER A 1 72 ? 48.847 15.539 42.160 1.00 27.81 72 SER A CA 1
ATOM 551 C C . SER A 1 72 ? 49.208 14.100 42.553 1.00 27.81 72 SER A C 1
ATOM 553 O O . SER A 1 72 ? 49.313 13.813 43.740 1.00 27.81 72 SER A O 1
ATOM 555 N N . GLU A 1 73 ? 49.551 13.265 41.564 1.00 29.58 73 GLU A N 1
ATOM 556 C CA . GLU A 1 73 ? 50.906 12.711 41.337 1.00 29.58 73 GLU A CA 1
ATOM 557 C C . GLU A 1 73 ? 50.921 11.720 40.146 1.00 29.58 73 GLU A C 1
ATOM 559 O O . GLU A 1 73 ? 49.987 10.949 39.947 1.00 29.58 73 GLU A O 1
ATOM 564 N N . ASP A 1 74 ? 52.023 11.785 39.387 1.00 28.78 74 ASP A N 1
ATOM 565 C CA . ASP A 1 74 ? 52.599 10.801 38.455 1.00 28.78 74 ASP A CA 1
ATOM 566 C C . ASP A 1 74 ? 51.870 10.428 37.136 1.00 28.78 74 ASP A C 1
ATOM 568 O O . ASP A 1 74 ? 50.847 9.752 37.110 1.00 28.78 74 ASP A O 1
ATOM 572 N N . ILE A 1 75 ? 52.490 10.755 35.988 1.00 31.00 75 ILE A N 1
ATOM 573 C CA . ILE A 1 75 ? 53.322 9.838 35.166 1.00 31.00 75 ILE A CA 1
ATOM 574 C C . ILE A 1 75 ? 53.676 10.506 33.810 1.00 31.00 75 ILE A C 1
ATOM 576 O O . ILE A 1 75 ? 52.814 10.801 32.992 1.00 31.00 75 ILE A O 1
ATOM 580 N N . GLN A 1 76 ? 54.990 10.691 33.632 1.00 30.03 76 GLN A N 1
ATOM 581 C CA . GLN A 1 76 ? 55.849 10.636 32.431 1.00 30.03 76 GLN A CA 1
ATOM 582 C C . GLN A 1 76 ? 55.496 11.353 31.112 1.00 30.03 76 GLN A C 1
ATOM 584 O O . GLN A 1 76 ? 54.539 11.045 30.410 1.00 30.03 76 GLN A O 1
ATOM 589 N N . GLU A 1 77 ? 56.454 12.210 30.736 1.00 33.22 77 GLU A N 1
ATOM 590 C CA . GLU A 1 77 ? 56.816 12.626 29.380 1.00 33.22 77 GLU A CA 1
ATOM 591 C C . GLU A 1 77 ? 56.910 11.435 28.412 1.00 33.22 77 GLU A C 1
ATOM 593 O O . GLU A 1 77 ? 57.650 10.492 28.683 1.00 33.22 77 GLU A O 1
ATOM 598 N N . ASP A 1 78 ? 56.246 11.524 27.257 1.00 27.45 78 ASP A N 1
ATOM 599 C CA . ASP A 1 78 ? 56.890 11.217 25.977 1.00 27.45 78 ASP A CA 1
ATOM 600 C C . ASP A 1 78 ? 56.060 11.685 24.768 1.00 27.45 78 ASP A C 1
ATOM 602 O O . ASP A 1 78 ? 54.834 11.598 24.734 1.00 27.45 78 ASP A O 1
ATOM 606 N N . SER A 1 79 ? 56.789 12.116 23.738 1.00 29.70 79 SER A N 1
ATOM 607 C CA . SER A 1 79 ? 56.372 12.463 22.368 1.00 29.70 79 SER A CA 1
ATOM 608 C C . SER A 1 79 ? 55.649 13.802 22.136 1.00 29.70 79 SER A C 1
ATOM 610 O O . SER A 1 79 ? 54.434 13.951 22.226 1.00 29.70 79 SER A O 1
ATOM 612 N N . ALA A 1 80 ? 56.447 14.787 21.713 1.00 29.41 80 ALA A N 1
ATOM 613 C CA . ALA A 1 80 ? 55.986 15.919 20.925 1.00 29.41 80 ALA A CA 1
ATOM 614 C C . ALA A 1 80 ? 55.405 15.411 19.594 1.00 29.41 80 ALA A C 1
ATOM 616 O O . ALA A 1 80 ? 56.125 14.818 18.791 1.00 29.41 80 ALA A O 1
ATOM 617 N N . VAL A 1 81 ? 54.116 15.652 19.367 1.00 31.66 81 VAL A N 1
ATOM 618 C CA . VAL A 1 81 ? 53.487 15.514 18.050 1.00 31.66 81 VAL A CA 1
ATOM 619 C C . VAL A 1 81 ? 53.447 16.910 17.435 1.00 31.66 81 VAL A C 1
ATOM 621 O O . VAL A 1 81 ? 52.887 17.838 18.023 1.00 31.66 81 VAL A O 1
ATOM 624 N N . GLU A 1 82 ? 54.119 17.073 16.297 1.00 30.16 82 GLU A N 1
ATOM 625 C CA . GLU A 1 82 ? 54.060 18.275 15.466 1.00 30.16 82 GLU A CA 1
ATOM 626 C C . GLU A 1 82 ? 52.600 18.602 15.126 1.00 30.16 82 GLU A C 1
ATOM 628 O O . GLU A 1 82 ? 51.868 17.765 14.600 1.00 30.16 82 GLU A O 1
ATOM 633 N N . TYR A 1 83 ? 52.172 19.828 15.425 1.00 28.23 83 TYR A N 1
ATOM 634 C CA . TYR A 1 83 ? 50.930 20.367 14.885 1.00 28.23 83 TYR A CA 1
ATOM 635 C C . TYR A 1 83 ? 51.192 20.781 13.434 1.00 28.23 83 TYR A C 1
ATOM 637 O O . TYR A 1 83 ? 51.857 21.791 13.194 1.00 28.23 83 TYR A O 1
ATOM 645 N N . ASP A 1 84 ? 50.667 20.015 12.478 1.00 31.92 84 ASP A N 1
ATOM 646 C CA . ASP A 1 84 ? 50.549 20.456 11.089 1.00 31.92 84 ASP A CA 1
ATOM 647 C C . ASP A 1 84 ? 49.625 21.686 11.046 1.00 31.92 84 ASP A C 1
ATOM 649 O O . ASP A 1 84 ? 48.418 21.605 11.282 1.00 31.92 84 ASP A O 1
ATOM 653 N N . LEU A 1 85 ? 50.202 22.856 10.767 1.00 37.47 85 LEU A N 1
ATOM 654 C CA . LEU A 1 85 ? 49.503 24.144 10.666 1.00 37.47 85 LEU A CA 1
ATOM 655 C C . LEU A 1 85 ? 48.800 24.358 9.308 1.00 37.47 85 LEU A C 1
ATOM 657 O O . LEU A 1 85 ? 48.442 25.486 8.981 1.00 37.47 85 LEU A O 1
ATOM 661 N N . ASP A 1 86 ? 48.545 23.286 8.555 1.00 35.34 86 ASP A N 1
ATOM 662 C CA . ASP A 1 86 ? 47.881 23.312 7.243 1.00 35.34 86 ASP A CA 1
ATOM 663 C C . ASP A 1 86 ? 46.464 22.692 7.266 1.00 35.34 86 ASP A C 1
ATOM 665 O O . ASP A 1 86 ? 45.940 22.262 6.234 1.00 35.34 86 ASP A O 1
ATOM 669 N N . TYR A 1 87 ? 45.796 22.663 8.427 1.00 37.44 87 TYR A N 1
ATOM 670 C CA . TYR A 1 87 ? 44.375 22.305 8.505 1.00 37.44 87 TYR A CA 1
ATOM 671 C C . TYR A 1 87 ? 43.500 23.475 8.023 1.00 37.44 87 TYR A C 1
ATOM 673 O O . TYR A 1 87 ? 43.086 24.340 8.797 1.00 37.44 87 TYR A O 1
ATOM 681 N N . ASP A 1 88 ? 43.246 23.508 6.714 1.00 39.06 88 ASP A N 1
ATOM 682 C CA . ASP A 1 88 ? 42.219 24.341 6.089 1.00 39.06 88 ASP A CA 1
ATOM 683 C C . ASP A 1 88 ? 40.866 23.600 6.144 1.00 39.06 88 ASP A C 1
ATOM 685 O O . ASP A 1 88 ? 40.650 22.669 5.358 1.00 39.06 88 ASP A O 1
ATOM 689 N N . PRO A 1 89 ? 39.921 23.997 7.020 1.00 38.91 89 PRO A N 1
ATOM 690 C CA . PRO A 1 89 ? 38.603 23.363 7.118 1.00 38.91 89 PRO A CA 1
ATOM 691 C C . PRO A 1 89 ? 37.752 23.535 5.844 1.00 38.91 89 PRO A C 1
ATOM 693 O O . PRO A 1 89 ? 36.644 23.009 5.766 1.00 38.91 89 PRO A O 1
ATOM 696 N N . GLY A 1 90 ? 38.241 24.268 4.833 1.00 37.94 90 GLY A N 1
ATOM 697 C CA . GLY A 1 90 ? 37.627 24.389 3.512 1.00 37.94 90 GLY A CA 1
ATOM 698 C C . GLY A 1 90 ? 38.005 23.298 2.500 1.00 37.94 90 GLY A C 1
ATOM 699 O O . GLY A 1 90 ? 37.461 23.317 1.393 1.00 37.94 90 GLY A O 1
ATOM 700 N N . LYS A 1 91 ? 38.918 22.368 2.829 1.00 36.12 91 LYS A N 1
ATOM 701 C CA . LYS A 1 91 ? 39.507 21.418 1.860 1.00 36.12 91 LYS A CA 1
ATOM 702 C C . LYS A 1 91 ? 38.959 19.982 1.904 1.00 36.12 91 LYS A C 1
ATOM 704 O O . LYS A 1 91 ? 39.237 19.224 0.982 1.00 36.12 91 LYS A O 1
ATOM 709 N N . GLU A 1 92 ? 38.110 19.650 2.877 1.00 39.91 92 GLU A N 1
ATOM 710 C CA . GLU A 1 92 ? 37.317 18.403 2.940 1.00 39.91 92 GLU A CA 1
ATOM 711 C C . GLU A 1 92 ? 35.842 18.638 2.564 1.00 39.91 92 GLU A C 1
ATOM 713 O O . GLU A 1 92 ? 34.909 18.154 3.197 1.00 39.91 92 GLU A O 1
ATOM 718 N N . ILE A 1 93 ? 35.592 19.400 1.498 1.00 42.72 93 ILE A N 1
ATOM 719 C CA . ILE A 1 93 ? 34.311 19.284 0.792 1.00 42.72 93 ILE A CA 1
ATOM 720 C C . ILE A 1 93 ? 34.557 18.297 -0.342 1.00 42.72 93 ILE A C 1
ATOM 722 O O . ILE A 1 93 ? 34.780 18.705 -1.482 1.00 42.72 93 ILE A O 1
ATOM 726 N N . GLU A 1 94 ? 34.581 17.006 -0.004 1.00 47.81 94 GLU A N 1
ATOM 727 C CA . GLU A 1 94 ? 34.537 15.928 -0.990 1.00 47.81 94 GLU A CA 1
ATOM 728 C C . GLU A 1 94 ? 33.413 16.212 -1.997 1.00 47.81 94 GLU A C 1
ATOM 730 O O . GLU A 1 94 ? 32.328 16.696 -1.649 1.00 47.81 94 GLU A O 1
ATOM 735 N N . ASP A 1 95 ? 33.708 15.994 -3.278 1.00 53.72 95 ASP A N 1
ATOM 736 C CA . ASP A 1 95 ? 32.791 16.246 -4.383 1.00 53.72 95 ASP A CA 1
ATOM 737 C C . ASP A 1 95 ? 31.459 15.510 -4.144 1.00 53.72 95 ASP A C 1
ATOM 739 O O . ASP A 1 95 ? 31.339 14.309 -4.368 1.00 53.72 95 ASP A O 1
ATOM 743 N N . ARG A 1 96 ? 30.431 16.263 -3.718 1.00 71.56 96 ARG A N 1
ATOM 744 C CA . ARG A 1 96 ? 29.075 15.773 -3.384 1.00 71.56 96 ARG A CA 1
ATOM 745 C C . ARG A 1 96 ? 28.444 14.903 -4.476 1.00 71.56 96 ARG A C 1
ATOM 747 O O . ARG A 1 96 ? 27.540 14.130 -4.211 1.00 71.56 96 ARG A O 1
ATOM 754 N N . VAL A 1 97 ? 28.888 15.048 -5.722 1.00 77.69 97 VAL A N 1
ATOM 755 C CA . VAL A 1 97 ? 28.493 14.195 -6.844 1.00 77.69 97 VAL A CA 1
ATOM 756 C C . VAL A 1 97 ? 29.709 13.383 -7.262 1.00 77.69 97 VAL A C 1
ATOM 758 O O . VAL A 1 97 ? 30.663 13.941 -7.801 1.00 77.69 97 VAL A O 1
ATOM 761 N N . LEU A 1 98 ? 29.642 12.065 -7.070 1.00 82.19 98 LEU A N 1
ATOM 762 C CA . LEU A 1 98 ? 30.775 11.159 -7.262 1.00 82.19 98 LEU A CA 1
ATOM 763 C C . LEU A 1 98 ? 31.304 11.170 -8.700 1.00 82.19 98 LEU A C 1
ATOM 765 O O . LEU A 1 98 ? 32.505 11.061 -8.933 1.00 82.19 98 LEU A O 1
ATOM 769 N N . HIS A 1 99 ? 30.414 11.271 -9.691 1.00 85.25 99 HIS A N 1
ATOM 770 C CA . HIS A 1 99 ? 30.819 11.314 -11.094 1.00 85.25 99 HIS A CA 1
ATOM 771 C C . HIS A 1 99 ? 29.721 11.873 -12.006 1.00 85.25 99 HIS A C 1
ATOM 773 O O . HIS A 1 99 ? 28.550 11.542 -11.853 1.00 85.25 99 HIS A O 1
ATOM 779 N N . ILE A 1 100 ? 30.102 12.662 -13.020 1.00 90.31 100 ILE A N 1
ATOM 780 C CA . ILE A 1 100 ? 29.211 13.046 -14.127 1.00 90.31 100 ILE A CA 1
ATOM 781 C C . ILE A 1 100 ? 29.892 12.793 -15.471 1.00 90.31 100 ILE A C 1
ATOM 783 O O . ILE A 1 100 ? 30.955 13.359 -15.764 1.00 90.31 100 ILE A O 1
ATOM 787 N N . SER A 1 101 ? 29.234 12.025 -16.335 1.00 88.25 101 SER A N 1
ATOM 788 C CA . SER A 1 101 ? 29.560 11.918 -17.758 1.00 88.25 101 SER A CA 1
ATOM 789 C C . SER A 1 101 ? 28.409 12.438 -18.607 1.00 88.25 101 SER A C 1
ATOM 791 O O . SER A 1 101 ? 27.245 12.246 -18.280 1.00 88.25 101 SER A O 1
ATOM 793 N N . VAL A 1 102 ? 28.738 13.111 -19.707 1.00 89.69 102 VAL A N 1
ATOM 794 C CA . VAL A 1 102 ? 27.771 13.561 -20.713 1.00 89.69 102 VAL A CA 1
ATOM 795 C C . VAL A 1 102 ? 28.221 12.991 -22.047 1.00 89.69 102 VAL A C 1
ATOM 797 O O . VAL A 1 102 ? 29.387 13.137 -22.416 1.00 89.69 102 VAL A O 1
ATOM 800 N N . PHE A 1 103 ? 27.318 12.324 -22.752 1.00 85.94 103 PHE A N 1
ATOM 801 C CA . PHE A 1 103 ? 27.600 11.650 -24.012 1.00 85.94 103 PHE A CA 1
ATOM 802 C C . PHE A 1 103 ? 26.421 11.781 -24.978 1.00 85.94 103 PHE A C 1
ATOM 804 O O . PHE A 1 103 ? 25.295 12.095 -24.594 1.00 85.94 103 PHE A O 1
ATOM 811 N N . VAL A 1 104 ? 26.703 11.571 -26.261 1.00 82.88 104 VAL A N 1
ATOM 812 C CA . VAL A 1 104 ? 25.696 11.587 -27.324 1.00 82.88 104 VAL A CA 1
ATOM 813 C C . VAL A 1 104 ? 25.288 10.146 -27.607 1.00 82.88 104 VAL A C 1
ATOM 815 O O . VAL A 1 104 ? 26.145 9.297 -27.857 1.00 82.88 104 VAL A O 1
ATOM 818 N N . GLN A 1 105 ? 23.993 9.861 -27.530 1.00 78.19 105 GLN A N 1
ATOM 819 C CA . GLN A 1 105 ? 23.428 8.556 -27.849 1.00 78.19 105 GLN A CA 1
ATOM 820 C C . GLN A 1 105 ? 23.358 8.354 -29.376 1.00 78.19 105 GLN A C 1
ATOM 822 O O . GLN A 1 105 ? 23.499 9.293 -30.158 1.00 78.19 105 GLN A O 1
ATOM 827 N N . SER A 1 106 ? 23.169 7.111 -29.825 1.00 72.00 106 SER A N 1
ATOM 828 C CA . SER A 1 106 ? 23.130 6.732 -31.248 1.00 72.00 106 SER A CA 1
ATOM 829 C C . SER A 1 106 ? 22.043 7.437 -32.069 1.00 72.00 106 SER A C 1
ATOM 831 O O . SER A 1 106 ? 22.153 7.515 -33.290 1.00 72.00 106 SER A O 1
ATOM 833 N N . ASP A 1 107 ? 21.014 7.967 -31.414 1.00 73.12 107 ASP A N 1
ATOM 834 C CA . ASP A 1 107 ? 19.936 8.766 -32.000 1.00 73.12 107 ASP A CA 1
ATOM 835 C C . ASP A 1 107 ? 20.272 10.272 -32.096 1.00 73.12 107 ASP A C 1
ATOM 837 O O . ASP A 1 107 ? 19.438 11.068 -32.527 1.00 73.12 107 ASP A O 1
ATOM 841 N N . GLY A 1 108 ? 21.488 10.670 -31.705 1.00 74.38 108 GLY A N 1
ATOM 842 C CA . GLY A 1 108 ? 21.959 12.054 -31.701 1.00 74.38 108 GLY A CA 1
ATOM 843 C C . GLY A 1 108 ? 21.532 12.865 -30.474 1.00 74.38 108 GLY A C 1
ATOM 844 O O . GLY A 1 108 ? 21.855 14.052 -30.392 1.00 74.38 108 GLY A O 1
ATOM 845 N N . ASN A 1 109 ? 20.826 12.267 -29.509 1.00 81.75 109 ASN A N 1
ATOM 846 C CA . ASN A 1 109 ? 20.410 12.965 -28.296 1.00 81.75 109 ASN A CA 1
ATOM 847 C C . ASN A 1 109 ? 21.530 13.025 -27.253 1.00 81.75 109 ASN A C 1
ATOM 849 O O . ASN A 1 109 ? 22.270 12.068 -27.040 1.00 81.75 109 ASN A O 1
ATOM 853 N N . LEU A 1 110 ? 21.632 14.167 -26.569 1.00 85.31 110 LEU A N 1
ATOM 854 C CA . LEU A 1 110 ? 22.560 14.356 -25.459 1.00 85.31 110 LEU A CA 1
ATOM 855 C C . LEU A 1 110 ? 21.959 13.763 -24.173 1.00 85.31 110 LEU A C 1
ATOM 857 O O . LEU A 1 110 ? 20.831 14.098 -23.796 1.00 85.31 110 LEU A O 1
ATOM 861 N N . VAL A 1 111 ? 22.726 12.905 -23.503 1.00 88.75 111 VAL A N 1
ATOM 862 C CA . VAL A 1 111 ? 22.361 12.210 -22.261 1.00 88.75 111 VAL A CA 1
ATOM 863 C C . VAL A 1 111 ? 23.512 12.337 -21.264 1.00 88.75 111 VAL A C 1
ATOM 865 O O . VAL A 1 111 ? 24.676 12.414 -21.658 1.00 88.75 111 VAL A O 1
ATOM 868 N N . ALA A 1 112 ? 23.203 12.369 -19.971 1.00 91.25 112 ALA A N 1
ATOM 869 C CA . ALA A 1 112 ? 24.201 12.337 -18.911 1.00 91.25 112 ALA A CA 1
ATOM 870 C C . ALA A 1 112 ? 23.991 11.157 -17.958 1.00 91.25 112 ALA A C 1
ATOM 872 O O . ALA A 1 112 ? 22.857 10.744 -17.726 1.00 91.25 112 ALA A O 1
ATOM 873 N N . SER A 1 113 ? 25.084 10.650 -17.395 1.00 90.31 113 SER A N 1
ATOM 874 C CA . SER A 1 113 ? 25.091 9.737 -16.252 1.00 90.31 113 SER A CA 1
ATOM 875 C C . SER A 1 113 ? 25.650 10.485 -15.050 1.00 90.31 113 SER A C 1
ATOM 877 O O . SER A 1 113 ? 26.736 11.060 -15.141 1.00 90.31 113 SER A O 1
ATOM 879 N N . VAL A 1 114 ? 24.914 10.487 -13.945 1.00 91.88 114 VAL A N 1
ATOM 880 C CA . VAL A 1 114 ? 25.246 11.173 -12.694 1.00 91.88 114 VAL A CA 1
ATOM 881 C C . VAL A 1 114 ? 25.281 10.141 -11.575 1.00 91.88 114 VAL A C 1
ATOM 883 O O . VAL A 1 114 ? 24.258 9.537 -11.274 1.00 91.88 114 VAL A O 1
ATOM 886 N N . ARG A 1 115 ? 26.447 9.945 -10.964 1.00 89.75 115 ARG A N 1
ATOM 887 C CA . ARG A 1 115 ? 26.635 9.058 -9.818 1.00 89.75 115 ARG A CA 1
ATOM 888 C C . ARG A 1 115 ? 26.513 9.850 -8.527 1.00 89.75 115 ARG A C 1
ATOM 890 O O . ARG A 1 115 ? 27.259 10.812 -8.336 1.00 89.75 115 ARG A O 1
ATOM 897 N N . VAL A 1 116 ? 25.606 9.433 -7.656 1.00 89.94 116 VAL A N 1
ATOM 898 C CA . VAL A 1 116 ? 25.380 10.027 -6.333 1.00 89.94 116 VAL A CA 1
ATOM 899 C C . VAL A 1 116 ? 25.746 9.036 -5.219 1.00 89.94 116 VAL A C 1
ATOM 901 O O . VAL A 1 116 ? 25.768 7.833 -5.487 1.00 89.94 116 VAL A O 1
ATOM 904 N N . PRO A 1 117 ? 26.063 9.510 -4.000 1.00 86.88 117 PRO A N 1
ATOM 905 C CA . PRO A 1 117 ? 26.559 8.667 -2.911 1.00 86.88 117 PRO A CA 1
ATOM 906 C C . PRO A 1 117 ? 25.545 7.652 -2.386 1.00 86.88 117 PRO A C 1
ATOM 908 O O . PRO A 1 117 ? 25.937 6.546 -2.038 1.00 86.88 117 PRO A O 1
ATOM 911 N N . SER A 1 118 ? 24.254 7.997 -2.357 1.00 87.38 118 SER A N 1
ATOM 912 C CA . SER A 1 118 ? 23.226 7.132 -1.775 1.00 87.38 118 SER A CA 1
ATOM 913 C C . SER A 1 118 ? 21.904 7.125 -2.552 1.00 87.38 118 SER A C 1
ATOM 915 O O . SER A 1 118 ? 21.598 8.015 -3.352 1.00 87.38 118 SER A O 1
ATOM 917 N N . GLN A 1 119 ? 21.065 6.127 -2.260 1.00 86.50 119 GLN A N 1
ATOM 918 C CA . GLN A 1 119 ? 19.686 6.056 -2.753 1.00 86.50 119 GLN A CA 1
ATOM 919 C C . GLN A 1 119 ? 18.828 7.235 -2.266 1.00 86.50 119 GLN A C 1
ATOM 921 O O . GLN A 1 119 ? 17.979 7.728 -3.011 1.00 86.50 119 GLN A O 1
ATOM 926 N N . GLN A 1 120 ? 19.067 7.714 -1.044 1.00 88.50 120 GLN A N 1
ATOM 927 C CA . GLN A 1 120 ? 18.356 8.861 -0.482 1.00 88.50 120 GLN A CA 1
ATOM 928 C C . GLN A 1 120 ? 18.711 10.155 -1.229 1.00 88.50 120 GLN A C 1
ATOM 930 O O . GLN A 1 120 ? 17.825 10.949 -1.551 1.00 88.50 120 GLN A O 1
ATOM 935 N N . ASP A 1 121 ? 19.981 10.335 -1.596 1.00 88.75 121 ASP A N 1
ATOM 936 C CA . ASP A 1 121 ? 20.416 11.461 -2.429 1.00 88.75 121 ASP A CA 1
ATOM 937 C C . ASP A 1 121 ? 19.787 11.412 -3.814 1.00 88.75 121 ASP A C 1
ATOM 939 O O . ASP A 1 121 ? 19.337 12.432 -4.339 1.00 88.75 121 ASP A O 1
ATOM 943 N N . ALA A 1 122 ? 19.706 10.215 -4.400 1.00 90.31 122 ALA A N 1
ATOM 944 C CA . ALA A 1 122 ? 19.052 10.019 -5.683 1.00 90.31 122 ALA A CA 1
ATOM 945 C C . ALA A 1 122 ? 17.576 10.442 -5.633 1.00 90.31 122 ALA A C 1
ATOM 947 O O . ALA A 1 122 ? 17.127 11.200 -6.495 1.00 90.31 122 ALA A O 1
ATOM 948 N N . GLN A 1 123 ? 16.833 10.010 -4.610 1.00 91.38 123 GLN A N 1
ATOM 949 C CA . GLN A 1 123 ? 15.426 10.377 -4.412 1.00 91.38 123 GLN A CA 1
ATOM 950 C C . GLN A 1 123 ? 15.254 11.887 -4.218 1.00 91.38 123 GLN A C 1
ATOM 952 O O . GLN A 1 123 ? 14.381 12.502 -4.840 1.00 91.38 123 GLN A O 1
ATOM 957 N N . TYR A 1 124 ? 16.099 12.518 -3.397 1.00 91.31 124 TYR A N 1
ATOM 958 C CA . TYR A 1 124 ? 16.018 13.960 -3.187 1.00 91.31 124 TYR A CA 1
ATOM 959 C C . TYR A 1 124 ? 16.335 14.729 -4.473 1.00 91.31 124 TYR A C 1
ATOM 961 O O . TYR A 1 124 ? 15.549 15.589 -4.878 1.00 91.31 124 TYR A O 1
ATOM 969 N N . ALA A 1 125 ? 17.395 14.353 -5.193 1.00 91.94 125 ALA A N 1
ATOM 970 C CA . ALA A 1 125 ? 17.721 14.925 -6.495 1.00 91.94 125 ALA A CA 1
ATOM 971 C C . ALA A 1 125 ? 16.569 14.758 -7.501 1.00 91.94 125 ALA A C 1
ATOM 973 O O . ALA A 1 125 ? 16.218 15.714 -8.194 1.00 91.94 125 ALA A O 1
ATOM 974 N N . ILE A 1 126 ? 15.925 13.586 -7.559 1.00 92.81 126 ILE A N 1
ATOM 975 C CA . ILE A 1 126 ? 14.746 13.348 -8.407 1.00 92.81 126 ILE A CA 1
ATOM 976 C C . ILE A 1 126 ? 13.614 14.315 -8.040 1.00 92.81 126 ILE A C 1
ATOM 978 O O . ILE A 1 126 ? 13.073 14.958 -8.944 1.00 92.81 126 ILE A O 1
ATOM 982 N N . SER A 1 127 ? 13.299 14.481 -6.751 1.00 93.19 127 SER A N 1
ATOM 983 C CA . SER A 1 127 ? 12.199 15.359 -6.316 1.00 93.19 127 SER A CA 1
ATOM 984 C C . SER A 1 127 ? 12.393 16.827 -6.656 1.00 93.19 127 SER A C 1
ATOM 986 O O . SER A 1 127 ? 11.429 17.525 -6.971 1.00 93.19 127 SER A O 1
ATOM 988 N N . GLN A 1 128 ? 13.639 17.291 -6.671 1.00 93.12 128 GLN A N 1
ATOM 989 C CA . GLN A 1 128 ? 13.949 18.698 -6.904 1.00 93.12 128 GLN A CA 1
ATOM 990 C C . GLN A 1 128 ? 14.263 19.011 -8.373 1.00 93.12 128 GLN A C 1
ATOM 992 O O . GLN A 1 128 ? 14.036 20.130 -8.849 1.00 93.12 128 GLN A O 1
ATOM 997 N N . LEU A 1 129 ? 14.817 18.045 -9.111 1.00 93.62 129 LEU A N 1
ATOM 998 C CA . LEU A 1 129 ? 15.412 18.284 -10.426 1.00 93.62 129 LEU A CA 1
ATOM 999 C C . LEU A 1 129 ? 14.639 17.640 -11.582 1.00 93.62 129 LEU A C 1
ATOM 1001 O O . LEU A 1 129 ? 14.784 18.087 -12.726 1.00 93.62 129 LEU A O 1
ATOM 1005 N N . HIS A 1 130 ? 13.796 16.633 -11.342 1.00 92.69 130 HIS A N 1
ATOM 1006 C CA . HIS A 1 130 ? 13.020 16.014 -12.415 1.00 92.69 130 HIS A CA 1
ATOM 1007 C C . HIS A 1 130 ? 12.081 17.048 -13.065 1.00 92.69 130 HIS A C 1
ATOM 1009 O O . HIS A 1 130 ? 11.352 17.778 -12.397 1.00 92.69 130 HIS A O 1
ATOM 1015 N N . ARG A 1 131 ? 12.098 17.141 -14.403 1.00 91.62 131 ARG A N 1
ATOM 1016 C CA . ARG A 1 131 ? 11.392 18.166 -15.203 1.00 91.62 131 ARG A CA 1
ATOM 1017 C C . ARG A 1 131 ? 11.813 19.618 -14.934 1.00 91.62 131 ARG A C 1
ATOM 1019 O O . ARG A 1 131 ? 11.154 20.531 -15.450 1.00 91.62 131 ARG A O 1
ATOM 1026 N N . LYS A 1 132 ? 12.925 19.862 -14.230 1.00 92.56 132 LYS A N 1
ATOM 1027 C CA . LYS A 1 132 ? 13.523 21.200 -14.098 1.00 92.56 132 LYS A CA 1
ATOM 1028 C C . LYS A 1 132 ? 13.994 21.701 -15.462 1.00 92.56 132 LYS A C 1
ATOM 1030 O O . LYS A 1 132 ? 14.485 20.938 -16.295 1.00 92.56 132 LYS A O 1
ATOM 1035 N N . LYS A 1 133 ? 13.804 22.994 -15.724 1.00 94.00 133 LYS A N 1
ATOM 1036 C CA . LYS A 1 133 ? 14.225 23.610 -16.985 1.00 94.00 133 LYS A CA 1
ATOM 1037 C C . LYS A 1 133 ? 15.729 23.895 -16.939 1.00 94.00 133 LYS A C 1
ATOM 1039 O O . LYS A 1 133 ? 16.166 24.658 -16.084 1.00 94.00 133 LYS A O 1
ATOM 1044 N N . ILE A 1 134 ? 16.486 23.312 -17.865 1.00 92.19 134 ILE A N 1
ATOM 1045 C CA . ILE A 1 134 ? 17.909 23.586 -18.098 1.00 92.19 134 ILE A CA 1
ATOM 1046 C C . ILE A 1 134 ? 18.064 23.958 -19.575 1.00 92.19 134 ILE A C 1
ATOM 1048 O O . ILE A 1 134 ? 17.675 23.195 -20.462 1.00 92.19 134 ILE A O 1
ATOM 1052 N N . GLY A 1 135 ? 18.563 25.166 -19.843 1.00 90.25 135 GLY A N 1
ATOM 1053 C CA . GLY A 1 135 ? 18.498 25.756 -21.181 1.00 90.25 135 GLY A CA 1
ATOM 1054 C C . GLY A 1 135 ? 17.048 25.932 -21.647 1.00 90.25 135 GLY A C 1
ATOM 1055 O O . GLY A 1 135 ? 16.196 26.461 -20.925 1.00 90.25 135 GLY A O 1
ATOM 1056 N N . ALA A 1 136 ? 16.745 25.466 -22.855 1.00 89.94 136 ALA A N 1
ATOM 1057 C CA . ALA A 1 136 ? 15.410 25.482 -23.442 1.00 89.94 136 ALA A CA 1
ATOM 1058 C C . ALA A 1 136 ? 14.568 24.233 -23.121 1.00 89.94 136 ALA A C 1
ATOM 1060 O O . ALA A 1 136 ? 13.366 24.234 -23.398 1.00 89.94 136 ALA A O 1
ATOM 1061 N N . LYS A 1 137 ? 15.149 23.182 -22.523 1.00 91.69 137 LYS A N 1
ATOM 1062 C CA . LYS A 1 137 ? 14.467 21.899 -22.291 1.00 91.69 137 LYS A CA 1
ATOM 1063 C C . LYS A 1 137 ? 14.224 21.609 -20.813 1.00 91.69 137 LYS A C 1
ATOM 1065 O O . LYS A 1 137 ? 14.847 22.183 -19.927 1.00 91.69 137 LYS A O 1
ATOM 1070 N N . ARG A 1 138 ? 13.266 20.719 -20.545 1.00 93.00 138 ARG A N 1
ATOM 1071 C CA . ARG A 1 138 ? 13.030 20.149 -19.213 1.00 93.00 138 ARG A CA 1
ATOM 1072 C C . ARG A 1 138 ? 13.707 18.793 -19.137 1.00 93.00 138 ARG A C 1
ATOM 1074 O O . ARG A 1 138 ? 13.367 17.917 -19.933 1.00 93.00 138 ARG A O 1
ATOM 1081 N N . ILE A 1 139 ? 14.631 18.636 -18.200 1.00 94.00 139 ILE A N 1
ATOM 1082 C CA . ILE A 1 139 ? 15.382 17.391 -18.053 1.00 94.00 139 ILE A CA 1
ATOM 1083 C C . ILE A 1 139 ? 14.487 16.266 -17.535 1.00 94.00 139 ILE A C 1
ATOM 1085 O O . ILE A 1 139 ? 13.502 16.507 -16.835 1.00 94.00 139 ILE A O 1
ATOM 1089 N N . ILE A 1 140 ? 14.829 15.032 -17.878 1.00 90.88 140 ILE A N 1
ATOM 1090 C CA . ILE A 1 140 ? 14.161 13.829 -17.380 1.00 90.88 140 ILE A CA 1
ATOM 1091 C C . ILE A 1 140 ? 15.207 13.024 -16.625 1.00 90.88 140 ILE A C 1
ATOM 1093 O O . ILE A 1 140 ? 16.231 12.688 -17.203 1.00 90.88 140 ILE A O 1
ATOM 1097 N N . ILE A 1 141 ? 14.950 12.745 -15.350 1.00 92.31 141 ILE A N 1
ATOM 1098 C CA . ILE A 1 141 ? 15.831 11.934 -14.504 1.00 92.31 141 ILE A CA 1
ATOM 1099 C C . ILE A 1 141 ? 15.183 10.567 -14.309 1.00 92.31 141 ILE A C 1
ATOM 1101 O O . ILE A 1 141 ? 13.986 10.511 -14.016 1.00 92.31 141 ILE A O 1
ATOM 1105 N N . SER A 1 142 ? 15.966 9.507 -14.470 1.00 87.81 142 SER A N 1
ATOM 1106 C CA . SER A 1 142 ? 15.603 8.115 -14.192 1.00 87.81 142 SER A CA 1
ATOM 1107 C C . SER A 1 142 ? 16.799 7.378 -13.593 1.00 87.81 142 SER A C 1
ATOM 1109 O O . SER A 1 142 ? 17.935 7.793 -13.804 1.00 87.81 142 SER A O 1
ATOM 1111 N N . TYR A 1 143 ? 16.589 6.258 -12.907 1.00 85.31 143 TYR A N 1
ATOM 1112 C CA . TYR A 1 143 ? 17.702 5.364 -12.579 1.00 85.31 143 TYR A CA 1
ATOM 1113 C C . TYR A 1 143 ? 18.303 4.783 -13.870 1.00 85.31 143 TYR A C 1
ATOM 1115 O O . TYR A 1 143 ? 17.585 4.574 -14.854 1.00 85.31 143 TYR A O 1
ATOM 1123 N N . VAL A 1 144 ? 19.613 4.521 -13.903 1.00 72.62 144 VAL A N 1
ATOM 1124 C CA . VAL A 1 144 ? 20.254 3.908 -15.086 1.00 72.62 144 VAL A CA 1
ATOM 1125 C C . VAL A 1 144 ? 19.635 2.538 -15.414 1.00 72.62 144 VAL A C 1
ATOM 1127 O O . VAL A 1 144 ? 19.482 2.208 -16.588 1.00 72.62 144 VAL A O 1
ATOM 1130 N N . ASN A 1 145 ? 19.144 1.813 -14.404 1.00 61.34 145 ASN A N 1
ATOM 1131 C CA . ASN A 1 145 ? 18.418 0.544 -14.563 1.00 61.34 145 ASN A CA 1
ATOM 1132 C C . ASN A 1 145 ? 16.922 0.703 -14.911 1.00 61.34 145 ASN A C 1
ATOM 1134 O O . ASN A 1 145 ? 16.258 -0.276 -15.249 1.00 61.34 145 ASN A O 1
ATOM 1138 N N . ASP A 1 146 ? 16.369 1.918 -14.843 1.00 52.53 146 ASP A N 1
ATOM 1139 C CA . ASP A 1 146 ? 14.936 2.162 -15.054 1.00 52.53 146 ASP A CA 1
ATOM 1140 C C . ASP A 1 146 ? 14.562 2.348 -16.522 1.00 52.53 146 ASP A C 1
ATOM 1142 O O . ASP A 1 146 ? 13.445 2.010 -16.921 1.00 52.53 146 ASP A O 1
ATOM 1146 N N . ASN A 1 147 ? 15.478 2.893 -17.329 1.00 44.88 147 ASN A N 1
ATOM 1147 C CA . ASN A 1 147 ? 15.179 3.236 -18.719 1.00 44.88 147 ASN A CA 1
ATOM 1148 C C . ASN A 1 147 ? 15.304 2.062 -19.687 1.00 44.88 147 ASN A C 1
ATOM 1150 O O . ASN A 1 147 ? 14.799 2.155 -20.804 1.00 44.88 147 ASN A O 1
ATOM 1154 N N . GLN A 1 148 ? 15.901 0.953 -19.257 1.00 49.25 148 GLN A N 1
ATOM 1155 C CA . GLN A 1 148 ? 15.807 -0.367 -19.864 1.00 49.25 148 GLN A CA 1
ATOM 1156 C C . GLN A 1 148 ? 16.099 -1.373 -18.738 1.00 49.25 148 GLN A C 1
ATOM 1158 O O . GLN A 1 148 ? 17.186 -1.278 -18.167 1.00 49.25 148 GLN A O 1
ATOM 1163 N N . PRO A 1 149 ? 15.223 -2.354 -18.426 1.00 50.91 149 PRO A N 1
ATOM 1164 C CA . PRO A 1 149 ? 15.699 -3.569 -17.771 1.00 50.91 149 PRO A CA 1
ATOM 1165 C C . PRO A 1 149 ? 16.955 -4.015 -18.512 1.00 50.91 149 PRO A C 1
ATOM 1167 O O . PRO A 1 149 ? 16.984 -3.863 -19.743 1.00 50.91 149 PRO A O 1
ATOM 1170 N N . SER A 1 150 ? 17.977 -4.508 -17.798 1.00 57.00 150 SER A N 1
ATOM 1171 C CA . SER A 1 150 ? 19.199 -4.973 -18.459 1.00 57.00 150 SER A CA 1
ATOM 1172 C C . SER A 1 150 ? 18.793 -5.792 -19.692 1.00 57.00 150 SER A C 1
ATOM 1174 O O . SER A 1 150 ? 17.784 -6.514 -19.639 1.00 57.00 150 SER A O 1
ATOM 1176 N N . PRO A 1 151 ? 19.471 -5.633 -20.843 1.00 64.69 151 PRO A N 1
ATOM 1177 C CA . PRO A 1 151 ? 19.078 -6.340 -22.057 1.00 64.69 151 PRO A CA 1
ATOM 1178 C C . PRO A 1 151 ? 18.872 -7.834 -21.774 1.00 64.69 151 PRO A C 1
ATOM 1180 O O . PRO A 1 151 ? 17.961 -8.439 -22.322 1.00 64.69 151 PRO A O 1
ATOM 1183 N N . GLU A 1 152 ? 19.618 -8.388 -20.822 1.00 68.50 152 GLU A N 1
ATOM 1184 C CA . GLU A 1 152 ? 19.474 -9.729 -20.261 1.00 68.50 152 GLU A CA 1
ATOM 1185 C C . GLU A 1 152 ? 18.145 -9.982 -19.526 1.00 68.50 152 GLU A C 1
ATOM 1187 O O . GLU A 1 152 ? 17.472 -10.953 -19.854 1.00 68.50 152 GLU A O 1
ATOM 1192 N N . ILE A 1 153 ? 17.682 -9.112 -18.620 1.00 71.38 153 ILE A N 1
ATOM 1193 C CA . ILE A 1 153 ? 16.362 -9.251 -17.969 1.00 71.38 153 ILE A CA 1
ATOM 1194 C C . ILE A 1 153 ? 15.232 -9.214 -19.006 1.00 71.38 153 ILE A C 1
ATOM 1196 O O . ILE A 1 153 ? 14.303 -10.026 -18.945 1.00 71.38 153 ILE A O 1
ATOM 1200 N N . LYS A 1 154 ? 15.295 -8.301 -19.988 1.00 75.75 154 LYS A N 1
ATOM 1201 C CA . LYS A 1 154 ? 14.314 -8.280 -21.090 1.00 75.75 154 LYS A CA 1
ATOM 1202 C C . LYS A 1 154 ? 14.362 -9.573 -21.901 1.00 75.75 154 LYS A C 1
ATOM 1204 O O . LYS A 1 154 ? 13.309 -10.131 -22.204 1.00 75.75 154 LYS A O 1
ATOM 1209 N N . ARG A 1 155 ? 15.559 -10.064 -22.233 1.00 82.56 155 ARG A N 1
ATOM 1210 C CA . ARG A 1 155 ? 15.762 -11.338 -22.943 1.00 82.56 155 ARG A CA 1
ATOM 1211 C C . ARG A 1 155 ? 15.158 -12.504 -22.171 1.00 82.56 155 ARG A C 1
ATOM 1213 O O . ARG A 1 155 ? 14.407 -13.278 -22.758 1.00 82.56 155 ARG A O 1
ATOM 1220 N N . SER A 1 156 ? 15.381 -12.574 -20.862 1.00 79.06 156 SER A N 1
ATOM 1221 C CA . SER A 1 156 ? 14.775 -13.580 -19.988 1.00 79.06 156 SER A CA 1
ATOM 1222 C C . SER A 1 156 ? 13.249 -13.499 -20.013 1.00 79.06 156 SER A C 1
ATOM 1224 O O . SER A 1 156 ? 12.602 -14.509 -20.268 1.00 79.06 156 SER A O 1
ATOM 1226 N N . LYS A 1 157 ? 12.650 -12.306 -19.886 1.00 80.69 157 LYS A N 1
ATOM 1227 C CA . LYS A 1 157 ? 11.186 -12.120 -20.000 1.00 80.69 157 LYS A CA 1
ATOM 1228 C C . LYS A 1 157 ? 10.631 -12.608 -21.346 1.00 80.69 157 LYS A C 1
ATOM 1230 O O . LYS A 1 157 ? 9.570 -13.234 -21.386 1.00 80.69 157 LYS A O 1
ATOM 1235 N N . VAL A 1 158 ? 11.343 -12.347 -22.448 1.00 86.00 158 VAL A N 1
ATOM 1236 C CA . VAL A 1 158 ? 10.982 -12.822 -23.798 1.00 86.00 158 VAL A CA 1
ATOM 1237 C C . VAL A 1 158 ? 11.020 -14.350 -23.870 1.00 86.00 158 VAL A C 1
ATOM 1239 O O . VAL A 1 158 ? 10.057 -14.955 -24.348 1.00 86.00 158 VAL A O 1
ATOM 1242 N N . ILE A 1 159 ? 12.100 -14.968 -23.380 1.00 84.25 159 ILE A N 1
ATOM 1243 C CA . ILE A 1 159 ? 12.256 -16.428 -23.333 1.00 84.25 159 ILE A CA 1
ATOM 1244 C C . ILE A 1 159 ? 11.126 -17.040 -22.503 1.00 84.25 159 ILE A C 1
ATOM 1246 O O . ILE A 1 159 ? 10.426 -17.914 -23.004 1.00 84.25 159 ILE A O 1
ATOM 1250 N N . MET A 1 160 ? 10.886 -16.531 -21.293 1.00 79.25 160 MET A N 1
ATOM 1251 C CA . MET A 1 160 ? 9.845 -17.020 -20.385 1.00 79.25 160 MET A CA 1
ATOM 1252 C C . MET A 1 160 ? 8.455 -16.981 -21.022 1.00 79.25 160 MET A C 1
ATOM 1254 O O . MET A 1 160 ? 7.722 -17.965 -20.977 1.00 79.25 160 MET A O 1
ATOM 1258 N N . LEU A 1 161 ? 8.094 -15.869 -21.671 1.00 83.69 161 LEU A N 1
ATOM 1259 C CA . LEU A 1 161 ? 6.791 -15.753 -22.320 1.00 83.69 161 LEU A CA 1
ATOM 1260 C C . LEU A 1 161 ? 6.645 -16.748 -23.479 1.00 83.69 161 LEU A C 1
ATOM 1262 O O . LEU A 1 161 ? 5.610 -17.394 -23.606 1.00 83.69 161 LEU A O 1
ATOM 1266 N N . LEU A 1 162 ? 7.677 -16.900 -24.314 1.00 85.31 162 LEU A N 1
ATOM 1267 C CA . LEU A 1 162 ? 7.652 -17.823 -25.454 1.00 85.31 162 LEU A CA 1
ATOM 1268 C C . LEU A 1 162 ? 7.716 -19.295 -25.039 1.00 85.31 162 LEU A C 1
ATOM 1270 O O . LEU A 1 162 ? 7.123 -20.140 -25.711 1.00 85.31 162 LEU A O 1
ATOM 1274 N N . GLN A 1 163 ? 8.407 -19.608 -23.942 1.00 80.38 163 GLN A N 1
ATOM 1275 C CA . GLN A 1 163 ? 8.418 -20.934 -23.329 1.00 80.38 163 GLN A CA 1
ATOM 1276 C C . GLN A 1 163 ? 7.025 -21.359 -22.859 1.00 80.38 163 GLN A C 1
ATOM 1278 O O . GLN A 1 163 ? 6.745 -22.551 -22.791 1.00 80.38 163 GLN A O 1
ATOM 1283 N N . GLU A 1 164 ? 6.123 -20.422 -22.604 1.00 75.44 164 GLU A N 1
ATOM 1284 C CA . GLU A 1 164 ? 4.767 -20.695 -22.134 1.00 75.44 164 GLU A CA 1
ATOM 1285 C C . GLU A 1 164 ? 3.713 -20.780 -23.252 1.00 75.44 164 GLU A C 1
ATOM 1287 O O . GLU A 1 164 ? 2.553 -21.083 -22.977 1.00 75.44 164 GLU A O 1
ATOM 1292 N N . VAL A 1 165 ? 4.092 -20.545 -24.512 1.00 79.06 165 VAL A N 1
ATOM 1293 C CA . VAL A 1 165 ? 3.187 -20.562 -25.678 1.00 79.06 165 VAL A CA 1
ATOM 1294 C C . VAL A 1 165 ? 3.298 -21.890 -26.450 1.00 79.06 165 VAL A C 1
ATOM 1296 O O . VAL A 1 165 ? 4.410 -22.429 -26.567 1.00 79.06 165 VAL A O 1
ATOM 1299 N N . PRO A 1 166 ? 2.205 -22.432 -27.033 1.00 74.50 166 PRO A N 1
ATOM 1300 C CA . PRO A 1 166 ? 2.253 -23.675 -27.798 1.00 74.50 166 PRO A CA 1
ATOM 1301 C C . PRO A 1 166 ? 3.167 -23.529 -29.018 1.00 74.50 166 PRO A C 1
ATOM 1303 O O . PRO A 1 166 ? 3.244 -22.477 -29.654 1.00 74.50 166 PRO A O 1
ATOM 1306 N N . GLY A 1 167 ? 3.948 -24.567 -29.320 1.00 75.31 167 GLY A N 1
ATOM 1307 C CA . GLY A 1 167 ? 4.921 -24.533 -30.420 1.00 75.31 167 GLY A CA 1
ATOM 1308 C C . GLY A 1 167 ? 6.036 -23.483 -30.277 1.00 75.31 167 GLY A C 1
ATOM 1309 O O . GLY A 1 167 ? 6.797 -23.282 -31.226 1.00 75.31 167 GLY A O 1
ATOM 1310 N N . LYS A 1 168 ? 6.142 -22.808 -29.117 1.00 84.81 168 LYS A N 1
ATOM 1311 C CA . LYS A 1 168 ? 7.102 -21.725 -28.825 1.00 84.81 168 LYS A CA 1
ATOM 1312 C C . LYS A 1 168 ? 7.096 -20.624 -29.898 1.00 84.81 168 LYS A C 1
ATOM 1314 O O . LYS A 1 168 ? 8.138 -20.046 -30.230 1.00 84.81 168 LYS A O 1
ATOM 1319 N N . LYS A 1 169 ? 5.921 -20.396 -30.494 1.00 86.12 169 LYS A N 1
ATOM 1320 C CA . LYS A 1 169 ? 5.694 -19.555 -31.670 1.00 86.12 169 LYS A CA 1
ATOM 1321 C C . LYS A 1 169 ? 4.342 -18.868 -31.567 1.00 86.12 169 LYS A C 1
ATOM 1323 O O . LYS A 1 169 ? 3.345 -19.522 -31.301 1.00 86.12 169 LYS A O 1
ATOM 1328 N N . LEU A 1 170 ? 4.285 -17.582 -31.903 1.00 89.75 170 LEU A N 1
ATOM 1329 C CA . LEU A 1 170 ? 3.029 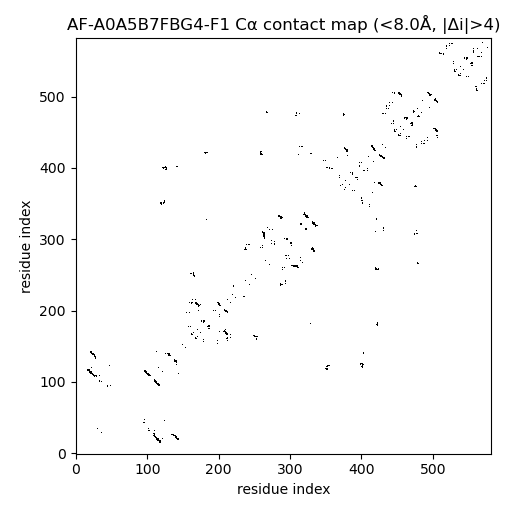-16.837 -32.000 1.00 89.75 170 LEU A CA 1
ATOM 1330 C C . LEU A 1 170 ? 3.131 -15.642 -32.954 1.00 89.75 170 LEU A C 1
ATOM 1332 O O . LEU A 1 170 ? 4.238 -15.215 -33.300 1.00 89.75 170 LEU A O 1
ATOM 1336 N N . PRO A 1 171 ? 1.992 -15.079 -33.392 1.00 89.50 171 PRO A N 1
ATOM 1337 C CA . PRO A 1 171 ? 1.987 -13.831 -34.139 1.00 89.50 171 PRO A CA 1
ATOM 1338 C C . PRO A 1 171 ? 2.636 -12.694 -33.345 1.00 89.50 171 PRO A C 1
ATOM 1340 O O . PRO A 1 171 ? 2.384 -12.522 -32.155 1.00 89.50 171 PRO A O 1
ATOM 1343 N N . LEU A 1 172 ? 3.438 -11.870 -34.019 1.00 87.19 172 LEU A N 1
ATOM 1344 C CA . LEU A 1 172 ? 4.214 -10.786 -33.412 1.00 87.19 172 LEU A CA 1
ATOM 1345 C C . LEU A 1 172 ? 3.332 -9.771 -32.677 1.00 87.19 172 LEU A C 1
ATOM 1347 O O . LEU A 1 172 ? 3.700 -9.285 -31.612 1.00 87.19 172 LEU A O 1
ATOM 1351 N N . PHE A 1 173 ? 2.168 -9.440 -33.243 1.00 85.12 173 PHE A N 1
ATOM 1352 C CA . PHE A 1 173 ? 1.225 -8.526 -32.597 1.00 85.12 173 PHE A CA 1
ATOM 1353 C C . PHE A 1 173 ? 0.692 -9.126 -31.288 1.00 85.12 173 PHE A C 1
ATOM 1355 O O . PHE A 1 173 ? 0.653 -8.427 -30.279 1.00 85.12 173 PHE A O 1
ATOM 1362 N N . LYS A 1 174 ? 0.373 -10.429 -31.291 1.00 86.44 174 LYS A N 1
ATOM 1363 C CA . LYS A 1 174 ? -0.124 -11.145 -30.116 1.00 86.44 174 LYS A CA 1
ATOM 1364 C C . LYS A 1 174 ? 0.959 -11.266 -29.053 1.00 86.44 174 LYS A C 1
ATOM 1366 O O . LYS A 1 174 ? 0.685 -11.044 -27.884 1.00 86.44 174 LYS A O 1
ATOM 1371 N N . PHE A 1 175 ? 2.205 -11.519 -29.451 1.00 89.31 175 PHE A N 1
ATOM 1372 C CA . PHE A 1 175 ? 3.338 -11.510 -28.527 1.00 89.31 175 PHE A CA 1
ATOM 1373 C C . PHE A 1 175 ? 3.494 -10.174 -27.812 1.00 89.31 175 PHE A C 1
ATOM 1375 O O . PHE A 1 175 ? 3.618 -10.157 -26.594 1.00 89.31 175 PHE A O 1
ATOM 1382 N N . ARG A 1 176 ? 3.455 -9.058 -28.548 1.00 87.12 176 ARG A N 1
ATOM 1383 C CA . ARG A 1 176 ? 3.579 -7.721 -27.951 1.00 87.12 176 ARG A CA 1
ATOM 1384 C C . ARG A 1 176 ? 2.437 -7.430 -26.981 1.00 87.12 176 ARG A C 1
ATOM 1386 O O . ARG A 1 176 ? 2.703 -6.933 -25.896 1.00 87.12 176 ARG A O 1
ATOM 1393 N N . GLU A 1 177 ? 1.210 -7.796 -27.349 1.00 84.62 177 GLU A N 1
ATOM 1394 C CA . GLU A 1 177 ? 0.035 -7.691 -26.478 1.00 84.62 177 GLU A CA 1
ATOM 1395 C C . GLU A 1 177 ? 0.218 -8.506 -25.187 1.00 84.62 177 GLU A C 1
ATOM 1397 O O . GLU A 1 177 ? 0.029 -7.975 -24.098 1.00 84.62 177 GLU A O 1
ATOM 1402 N N . LEU A 1 178 ? 0.633 -9.774 -25.288 1.00 83.44 178 LEU A N 1
ATOM 1403 C CA . LEU A 1 178 ? 0.860 -10.644 -24.130 1.00 83.44 178 LEU A CA 1
ATOM 1404 C C . LEU A 1 178 ? 2.023 -10.159 -23.255 1.00 83.44 178 LEU A C 1
ATOM 1406 O O . LEU A 1 178 ? 1.930 -10.216 -22.031 1.00 83.44 178 LEU A O 1
ATOM 1410 N N . PHE A 1 179 ? 3.099 -9.665 -23.869 1.00 85.06 179 PHE A N 1
ATOM 1411 C CA . PHE A 1 179 ? 4.266 -9.128 -23.173 1.00 85.06 179 PHE A CA 1
ATOM 1412 C C . PHE A 1 179 ? 3.901 -7.869 -22.382 1.00 85.06 179 PHE A C 1
ATOM 1414 O O . PHE A 1 179 ? 4.178 -7.792 -21.186 1.00 85.06 179 PHE A O 1
ATOM 1421 N N . GLU A 1 180 ? 3.198 -6.929 -23.018 1.00 82.94 180 GLU A N 1
ATOM 1422 C CA . GLU A 1 180 ? 2.698 -5.716 -22.369 1.00 82.94 180 GLU A CA 1
ATOM 1423 C C . GLU A 1 180 ? 1.701 -6.033 -21.266 1.00 82.94 180 GLU A C 1
ATOM 1425 O O . GLU A 1 180 ? 1.812 -5.517 -20.156 1.00 82.94 180 GLU A O 1
ATOM 1430 N N . ARG A 1 181 ? 0.775 -6.954 -21.525 1.00 78.19 181 ARG A N 1
ATOM 1431 C CA . ARG A 1 181 ? -0.203 -7.400 -20.537 1.00 78.19 181 ARG A CA 1
ATOM 1432 C C . ARG A 1 181 ? 0.455 -8.006 -19.301 1.00 78.19 181 ARG A C 1
ATOM 1434 O O . ARG A 1 181 ? -0.002 -7.739 -18.193 1.00 78.19 181 ARG A O 1
ATOM 1441 N N . ARG A 1 182 ? 1.499 -8.816 -19.485 1.00 76.56 182 ARG A N 1
ATOM 1442 C CA . ARG A 1 182 ? 2.141 -9.583 -18.412 1.00 76.56 182 ARG A CA 1
ATOM 1443 C C . ARG A 1 182 ? 3.155 -8.773 -17.620 1.00 76.56 182 ARG A C 1
ATOM 1445 O O . ARG A 1 182 ? 3.117 -8.787 -16.396 1.00 76.56 182 ARG A O 1
ATOM 1452 N N . PHE A 1 183 ? 4.050 -8.079 -18.310 1.00 76.88 183 PHE A N 1
ATOM 1453 C CA . PHE A 1 183 ? 5.164 -7.374 -17.679 1.00 76.88 183 PHE A CA 1
ATOM 1454 C C . PHE A 1 183 ? 4.891 -5.879 -17.495 1.00 76.88 183 PHE A C 1
ATOM 1456 O O . PHE A 1 183 ? 5.708 -5.189 -16.898 1.00 76.88 183 PHE A O 1
ATOM 1463 N N . ASN A 1 184 ? 3.750 -5.371 -17.985 1.00 74.50 184 ASN A N 1
ATOM 1464 C CA . ASN A 1 184 ? 3.424 -3.942 -17.988 1.00 74.50 184 ASN A CA 1
ATOM 1465 C C . ASN A 1 184 ? 4.534 -3.098 -18.654 1.00 74.50 184 ASN A C 1
ATOM 1467 O O . ASN A 1 184 ? 4.825 -1.974 -18.245 1.00 74.50 184 ASN A O 1
ATOM 1471 N N . GLU A 1 185 ? 5.159 -3.673 -19.681 1.00 76.50 185 GLU A N 1
ATOM 1472 C CA . GLU A 1 185 ? 6.265 -3.113 -20.452 1.00 76.50 185 GLU A CA 1
ATOM 1473 C C . GLU A 1 185 ? 6.006 -3.325 -21.940 1.00 76.50 185 GLU A C 1
ATOM 1475 O O . GLU A 1 185 ? 5.519 -4.372 -22.351 1.00 76.50 185 GLU A O 1
ATOM 1480 N N . THR A 1 186 ? 6.381 -2.366 -22.780 1.00 81.06 186 THR A N 1
ATOM 1481 C CA . THR A 1 186 ? 6.272 -2.545 -24.232 1.00 81.06 186 THR A CA 1
ATOM 1482 C C . THR A 1 186 ? 7.587 -3.055 -24.807 1.00 81.06 186 THR A C 1
ATOM 1484 O O . THR A 1 186 ? 8.666 -2.698 -24.336 1.00 81.06 186 THR A O 1
ATOM 1487 N N . ILE A 1 187 ? 7.491 -3.878 -25.851 1.00 84.94 187 ILE A N 1
ATOM 1488 C CA . ILE A 1 187 ? 8.647 -4.343 -26.620 1.00 84.94 187 ILE A CA 1
ATOM 1489 C C . ILE A 1 187 ? 8.513 -3.928 -28.085 1.00 84.94 187 ILE A C 1
ATOM 1491 O O . ILE A 1 187 ? 7.469 -4.120 -28.726 1.00 84.94 187 ILE A O 1
ATOM 1495 N N . GLY A 1 188 ? 9.566 -3.308 -28.609 1.00 81.94 188 GLY A N 1
ATOM 1496 C CA . GLY A 1 188 ? 9.681 -2.863 -29.990 1.00 81.94 188 GLY A CA 1
ATOM 1497 C C . GLY A 1 188 ? 10.117 -3.981 -30.937 1.00 81.94 188 GLY A C 1
ATOM 1498 O O . GLY A 1 188 ? 10.776 -4.944 -30.558 1.00 81.94 188 GLY A O 1
ATOM 1499 N N . VAL A 1 189 ? 9.785 -3.841 -32.224 1.00 82.31 189 VAL A N 1
ATOM 1500 C CA . VAL A 1 189 ? 10.233 -4.803 -33.250 1.00 82.31 189 VAL A CA 1
ATOM 1501 C C . VAL A 1 189 ? 11.741 -4.696 -33.495 1.00 82.31 189 VAL A C 1
ATOM 1503 O O . VAL A 1 189 ? 12.409 -5.708 -33.677 1.00 82.31 189 VAL A O 1
ATOM 1506 N N . SER A 1 190 ? 12.287 -3.480 -33.453 1.00 77.25 190 SER A N 1
ATOM 1507 C CA . SER A 1 190 ? 13.729 -3.218 -33.518 1.00 77.25 190 SER A CA 1
ATOM 1508 C C . SER A 1 190 ? 14.493 -3.918 -32.393 1.00 77.25 190 SER A C 1
ATOM 1510 O O . SER A 1 190 ? 15.512 -4.544 -32.660 1.00 77.25 190 SER A O 1
ATOM 1512 N N . GLU A 1 191 ? 13.973 -3.887 -31.164 1.00 79.19 191 GLU A N 1
ATOM 1513 C CA . GLU A 1 191 ? 14.567 -4.594 -30.022 1.00 79.19 191 GLU A CA 1
ATOM 1514 C C . GLU A 1 191 ? 14.570 -6.112 -30.242 1.00 79.19 191 GLU A C 1
ATOM 1516 O O . GLU A 1 191 ? 15.581 -6.765 -30.006 1.00 79.19 191 GLU A O 1
ATOM 1521 N N . MET A 1 192 ? 13.486 -6.684 -30.779 1.00 82.44 192 MET A N 1
ATOM 1522 C CA . MET A 1 192 ? 13.455 -8.109 -31.138 1.00 82.44 192 MET A CA 1
ATOM 1523 C C . MET A 1 192 ? 14.483 -8.464 -32.221 1.00 82.44 192 MET A C 1
ATOM 1525 O O . MET A 1 192 ? 15.116 -9.513 -32.142 1.00 82.44 192 MET A O 1
ATOM 1529 N N . TYR A 1 193 ? 14.719 -7.581 -33.198 1.00 80.31 193 TYR A N 1
ATOM 1530 C CA . TYR A 1 193 ? 15.787 -7.767 -34.189 1.00 80.31 193 TYR A CA 1
ATOM 1531 C C . TYR A 1 193 ? 17.203 -7.645 -33.616 1.00 80.31 193 TYR A C 1
ATOM 1533 O O . TYR A 1 193 ? 18.136 -8.093 -34.286 1.00 80.31 193 TYR A O 1
ATOM 1541 N N . ASN A 1 194 ? 17.372 -7.071 -32.424 1.00 80.25 194 ASN A N 1
ATOM 1542 C CA . ASN A 1 194 ? 18.648 -7.052 -31.705 1.00 80.25 194 ASN A CA 1
ATOM 1543 C C . ASN A 1 194 ? 18.872 -8.340 -30.889 1.00 80.25 194 ASN A C 1
ATOM 1545 O O . ASN A 1 194 ? 19.992 -8.604 -30.475 1.00 80.25 194 ASN A O 1
ATOM 1549 N N . MET A 1 195 ? 17.829 -9.155 -30.691 1.00 84.06 195 MET A N 1
ATOM 1550 C CA . MET A 1 195 ? 17.841 -10.397 -29.904 1.00 84.06 195 MET A CA 1
ATOM 1551 C C . MET A 1 195 ? 17.675 -11.649 -30.792 1.00 84.06 195 MET A C 1
ATOM 1553 O O . MET A 1 195 ? 16.973 -12.595 -30.437 1.00 84.06 195 MET A O 1
ATOM 1557 N N . ARG A 1 196 ? 18.278 -11.646 -31.992 1.00 81.00 196 ARG A N 1
ATOM 1558 C CA . ARG A 1 196 ? 18.126 -12.716 -33.010 1.00 81.00 196 ARG A CA 1
ATOM 1559 C C . ARG A 1 196 ? 18.649 -14.082 -32.580 1.00 81.00 196 ARG A C 1
ATOM 1561 O O . ARG A 1 196 ? 18.273 -15.092 -33.166 1.00 81.00 196 ARG A O 1
ATOM 1568 N N . ASP A 1 197 ? 19.533 -14.085 -31.602 1.00 80.81 197 ASP A N 1
ATOM 1569 C CA . ASP A 1 197 ? 20.102 -15.264 -30.972 1.00 80.81 197 ASP A CA 1
ATOM 1570 C C . ASP A 1 197 ? 19.082 -16.012 -30.098 1.00 80.81 197 ASP A C 1
ATOM 1572 O O . ASP A 1 197 ? 19.127 -17.235 -30.038 1.00 80.81 197 ASP A O 1
ATOM 1576 N N . ILE A 1 198 ? 18.102 -15.318 -29.502 1.00 84.19 198 ILE A N 1
ATOM 1577 C CA . ILE A 1 198 ? 17.023 -15.961 -28.723 1.00 84.19 198 ILE A CA 1
ATOM 1578 C C . ILE A 1 198 ? 15.707 -16.078 -29.489 1.00 84.19 198 ILE A C 1
ATOM 1580 O O . ILE A 1 198 ? 14.941 -17.010 -29.246 1.00 84.19 198 ILE A O 1
ATOM 1584 N N . VAL A 1 199 ? 15.412 -15.156 -30.411 1.00 87.94 199 VAL A N 1
ATOM 1585 C CA . VAL A 1 199 ? 14.142 -15.134 -31.146 1.00 87.94 199 VAL A CA 1
ATOM 1586 C C . VAL A 1 199 ? 14.332 -14.963 -32.644 1.00 87.94 199 VAL A C 1
ATOM 1588 O O . VAL A 1 199 ? 15.077 -14.117 -33.124 1.00 87.94 199 VAL A O 1
ATOM 1591 N N . THR A 1 200 ? 13.578 -15.733 -33.417 1.00 87.25 200 THR A N 1
ATOM 1592 C CA . THR A 1 200 ? 13.493 -15.593 -34.868 1.00 87.25 200 THR A CA 1
ATOM 1593 C C . THR A 1 200 ? 12.178 -14.918 -35.236 1.00 87.25 200 THR A C 1
ATOM 1595 O O . THR A 1 200 ? 11.099 -15.453 -34.975 1.00 87.25 200 THR A O 1
ATOM 1598 N N . VAL A 1 201 ? 12.263 -13.747 -35.871 1.00 87.56 201 VAL A N 1
ATOM 1599 C CA . VAL A 1 201 ? 11.106 -13.067 -36.468 1.00 87.56 201 VAL A CA 1
ATOM 1600 C C . VAL A 1 201 ? 11.041 -13.441 -37.947 1.00 87.56 201 VAL A C 1
ATOM 1602 O O . VAL A 1 201 ? 11.989 -13.187 -38.686 1.00 87.56 201 VAL A O 1
ATOM 1605 N N . SER A 1 202 ? 9.940 -14.057 -38.371 1.00 86.44 202 SER A N 1
ATOM 1606 C CA . SER A 1 202 ? 9.729 -14.533 -39.746 1.00 86.44 202 SER A CA 1
ATOM 1607 C C . SER A 1 202 ? 8.384 -14.066 -40.294 1.00 86.44 202 SER A C 1
ATOM 1609 O O . SER A 1 202 ? 7.431 -13.889 -39.537 1.00 86.44 202 SER A O 1
ATOM 1611 N N . ASP A 1 203 ? 8.292 -13.871 -41.606 1.00 86.69 203 ASP A N 1
ATOM 1612 C CA . ASP A 1 203 ? 7.028 -13.563 -42.272 1.00 86.69 203 ASP A CA 1
ATOM 1613 C C . ASP A 1 203 ? 6.270 -14.859 -42.600 1.00 86.69 203 ASP A C 1
ATOM 1615 O O . ASP A 1 203 ? 6.825 -15.802 -43.163 1.00 86.69 203 ASP A O 1
ATOM 1619 N N . SER A 1 204 ? 4.992 -14.911 -42.227 1.00 81.62 204 SER A N 1
ATOM 1620 C CA . SER A 1 204 ? 4.049 -15.984 -42.558 1.00 81.62 204 SER A CA 1
ATOM 1621 C C . SER A 1 204 ? 2.881 -15.415 -43.365 1.00 81.62 204 SER A C 1
ATOM 1623 O O . SER A 1 204 ? 2.636 -14.208 -43.362 1.00 81.62 204 SER A O 1
ATOM 1625 N N . PHE A 1 205 ? 2.094 -16.285 -44.000 1.00 76.44 205 PHE A N 1
ATOM 1626 C CA . PHE A 1 205 ? 0.844 -15.905 -44.672 1.00 76.44 205 PHE A CA 1
ATOM 1627 C C . PHE A 1 205 ? -0.177 -15.258 -43.715 1.00 76.44 205 PHE A C 1
ATOM 1629 O O . PHE A 1 205 ? -1.036 -14.497 -44.146 1.00 76.44 205 PHE A O 1
ATOM 1636 N N . THR A 1 206 ? -0.055 -15.520 -42.410 1.00 75.38 206 THR A N 1
ATOM 1637 C CA . THR A 1 206 ? -0.859 -14.928 -41.325 1.00 75.38 206 THR A CA 1
ATOM 1638 C C . THR A 1 206 ? -0.255 -13.649 -40.727 1.00 75.38 206 THR A C 1
ATOM 1640 O O . THR A 1 206 ? -0.777 -13.130 -39.742 1.00 75.38 206 THR A O 1
ATOM 1643 N N . GLY A 1 207 ? 0.857 -13.147 -41.275 1.00 83.88 207 GLY A N 1
ATOM 1644 C CA . GLY A 1 207 ? 1.614 -12.002 -40.760 1.00 83.88 207 GLY A CA 1
ATOM 1645 C C . GLY A 1 207 ? 2.952 -12.385 -40.117 1.00 83.88 207 GLY A C 1
ATOM 1646 O O . GLY A 1 207 ? 3.392 -13.532 -40.175 1.00 83.88 207 GLY A O 1
ATOM 1647 N N . ARG A 1 208 ? 3.626 -11.403 -39.503 1.00 88.12 208 ARG A N 1
ATOM 1648 C CA . ARG A 1 208 ? 4.909 -11.615 -38.812 1.00 88.12 208 ARG A CA 1
ATOM 1649 C C . ARG A 1 208 ? 4.731 -12.533 -37.606 1.00 88.12 208 ARG A C 1
ATOM 1651 O O . ARG A 1 208 ? 3.887 -12.266 -36.754 1.00 88.12 208 ARG A O 1
ATOM 1658 N N . MET A 1 209 ? 5.564 -13.559 -37.509 1.00 87.88 209 MET A N 1
ATOM 1659 C CA . MET A 1 209 ? 5.614 -14.523 -36.414 1.00 87.88 209 MET A CA 1
ATOM 1660 C C . MET A 1 209 ? 6.910 -14.345 -35.630 1.00 87.88 209 MET A C 1
ATOM 1662 O O . MET A 1 209 ? 7.963 -14.122 -36.226 1.00 87.88 209 MET A O 1
ATOM 1666 N N . VAL A 1 210 ? 6.842 -14.493 -34.312 1.00 90.25 210 VAL A N 1
ATOM 1667 C CA . VAL A 1 210 ? 8.014 -14.604 -33.439 1.00 90.25 210 VAL A CA 1
ATOM 1668 C C . VAL A 1 210 ? 8.115 -16.037 -32.928 1.00 90.25 210 VAL A C 1
ATOM 1670 O O . VAL A 1 210 ? 7.116 -16.638 -32.530 1.00 90.25 210 VAL A O 1
ATOM 1673 N N . MET A 1 211 ? 9.314 -16.605 -33.006 1.00 88.62 211 MET A N 1
ATOM 1674 C CA . MET A 1 211 ? 9.623 -17.974 -32.603 1.00 88.62 211 MET A CA 1
ATOM 1675 C C . MET A 1 211 ? 10.815 -17.976 -31.661 1.00 88.62 211 MET A C 1
ATOM 1677 O O . MET A 1 211 ? 11.818 -17.336 -31.963 1.00 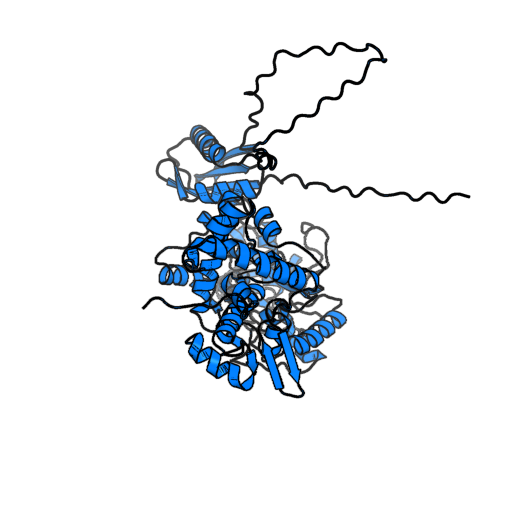88.62 211 MET A O 1
ATOM 1681 N N . LEU A 1 212 ? 10.745 -18.742 -30.577 1.00 88.06 212 LEU A N 1
ATOM 1682 C CA . LEU A 1 212 ? 11.916 -18.999 -29.741 1.00 88.06 212 LEU A CA 1
ATOM 1683 C C . LEU A 1 212 ? 12.940 -19.819 -30.533 1.00 88.06 212 LEU A C 1
ATOM 1685 O O . LEU A 1 212 ? 12.556 -20.768 -31.230 1.00 88.06 212 LEU A O 1
ATOM 1689 N N . HIS A 1 213 ? 14.219 -19.465 -30.451 1.00 85.19 213 HIS A N 1
ATOM 1690 C CA . HIS A 1 213 ? 15.300 -20.180 -31.127 1.00 85.19 213 HIS A CA 1
ATOM 1691 C C . HIS A 1 213 ? 15.406 -21.628 -30.592 1.00 85.19 213 HIS A C 1
ATOM 1693 O O . HIS A 1 213 ? 15.166 -21.835 -29.400 1.00 85.19 213 HIS A O 1
ATOM 1699 N N . PRO A 1 214 ? 15.706 -22.648 -31.434 1.00 78.25 214 PRO A N 1
ATOM 1700 C CA . PRO A 1 214 ? 15.700 -24.064 -31.039 1.00 78.25 214 PRO A CA 1
ATOM 1701 C C . PRO A 1 214 ? 16.509 -24.379 -29.776 1.00 78.25 214 PRO A C 1
ATOM 1703 O O . PRO A 1 214 ? 16.062 -25.178 -28.959 1.00 78.25 214 PRO A O 1
ATOM 1706 N N . GLU A 1 215 ? 17.644 -23.706 -29.597 1.00 76.00 215 GLU A N 1
ATOM 1707 C CA . GLU A 1 215 ? 18.546 -23.872 -28.448 1.00 76.00 215 GLU A CA 1
ATOM 1708 C C . GLU A 1 215 ? 17.870 -23.539 -27.111 1.00 76.00 215 GLU A C 1
ATOM 1710 O O . GLU A 1 215 ? 18.155 -24.169 -26.100 1.00 76.00 215 GLU A O 1
ATOM 1715 N N . TYR A 1 216 ? 16.894 -22.628 -27.117 1.00 71.62 216 TYR A N 1
ATOM 1716 C CA . TYR A 1 216 ? 16.174 -22.197 -25.917 1.00 71.62 216 TYR A CA 1
ATOM 1717 C C . TYR A 1 216 ? 14.833 -22.922 -25.723 1.00 71.62 216 TYR A C 1
ATOM 1719 O O . TYR A 1 216 ? 14.146 -22.707 -24.722 1.00 71.62 216 TYR A O 1
ATOM 1727 N N . ARG A 1 217 ? 14.432 -23.798 -26.661 1.00 68.81 217 ARG A N 1
ATOM 1728 C CA . ARG A 1 217 ? 13.152 -24.535 -26.586 1.00 68.81 217 ARG A CA 1
ATOM 1729 C C . ARG A 1 217 ? 13.154 -25.651 -25.547 1.00 68.81 217 ARG A C 1
ATOM 1731 O O . ARG A 1 217 ? 12.074 -26.038 -25.108 1.00 68.81 217 ARG A O 1
ATOM 1738 N N . HIS A 1 218 ? 14.335 -26.148 -25.185 1.00 61.16 218 HIS A N 1
ATOM 1739 C CA . HIS A 1 218 ? 14.523 -27.264 -24.256 1.00 61.16 218 HIS A CA 1
ATOM 1740 C C . HIS A 1 218 ? 15.112 -26.846 -22.903 1.00 61.16 218 HIS A C 1
ATOM 1742 O O . HIS A 1 218 ? 15.202 -27.687 -22.014 1.00 61.16 218 HIS A O 1
ATOM 1748 N N . LEU A 1 219 ? 15.474 -25.568 -22.729 1.00 58.31 219 LEU A N 1
ATOM 1749 C CA . LEU A 1 219 ? 15.935 -25.047 -21.444 1.00 58.31 219 LEU A CA 1
ATOM 1750 C C . LEU A 1 219 ? 14.773 -25.093 -20.448 1.00 58.31 219 LEU A C 1
ATOM 1752 O O . LEU A 1 219 ? 13.826 -24.310 -20.545 1.00 58.31 219 LEU A O 1
ATOM 1756 N N . GLN A 1 220 ? 14.841 -26.016 -19.493 1.00 49.69 220 GLN A N 1
ATOM 1757 C CA . GLN A 1 220 ? 14.130 -25.833 -18.235 1.00 49.69 220 GLN A CA 1
ATOM 1758 C C . GLN A 1 220 ? 14.819 -24.678 -17.490 1.00 49.69 220 GLN A C 1
ATOM 1760 O O . GLN A 1 220 ? 15.990 -24.391 -17.725 1.00 49.69 220 GLN A O 1
ATOM 1765 N N . SER A 1 221 ? 14.092 -23.986 -16.619 1.00 44.38 221 SER A N 1
ATOM 1766 C CA . SER A 1 221 ? 14.526 -22.773 -15.909 1.00 44.38 221 SER A CA 1
ATOM 1767 C C . SER A 1 221 ? 15.919 -22.748 -15.230 1.00 44.38 221 SER A C 1
ATOM 1769 O O . SER A 1 221 ? 16.345 -21.630 -14.954 1.00 44.38 221 SER A O 1
ATOM 1771 N N . PRO A 1 222 ? 16.651 -23.854 -14.943 1.00 38.50 222 PRO A N 1
ATOM 1772 C CA . PRO A 1 222 ? 17.968 -23.755 -14.298 1.00 38.50 222 PRO A CA 1
ATOM 1773 C C . PRO A 1 222 ? 19.142 -23.273 -15.172 1.00 38.50 222 PRO A C 1
ATOM 1775 O O . PRO A 1 222 ? 20.121 -22.817 -14.602 1.00 38.50 222 PRO A O 1
ATOM 1778 N N . ASP A 1 223 ? 19.077 -23.347 -16.507 1.00 35.62 223 ASP A N 1
ATOM 1779 C CA . ASP A 1 223 ? 20.265 -23.168 -17.380 1.00 35.62 223 ASP A CA 1
ATOM 1780 C C . ASP A 1 223 ? 20.366 -21.777 -18.055 1.00 35.62 223 ASP A C 1
ATOM 1782 O O . ASP A 1 223 ? 21.027 -21.606 -19.084 1.00 35.62 223 ASP A O 1
ATOM 1786 N N . LEU A 1 224 ? 19.692 -20.754 -17.518 1.00 45.03 224 LEU A N 1
ATOM 1787 C CA . LEU A 1 224 ? 19.974 -19.368 -17.917 1.00 45.03 224 LEU A CA 1
ATOM 1788 C C . LEU A 1 224 ? 21.341 -18.959 -17.331 1.00 45.03 224 LEU A C 1
ATOM 1790 O O . LEU A 1 224 ? 21.622 -19.338 -16.198 1.00 45.03 224 LEU A O 1
ATOM 1794 N N . PRO A 1 225 ? 22.191 -18.206 -18.061 1.00 34.38 225 PRO A N 1
ATOM 1795 C CA . PRO A 1 225 ? 23.495 -17.788 -17.549 1.00 34.38 225 PRO A CA 1
ATOM 1796 C C . PRO A 1 225 ? 23.349 -17.119 -16.175 1.00 34.38 225 PRO A C 1
ATOM 1798 O O . PRO A 1 225 ? 22.499 -16.243 -16.004 1.00 34.38 225 PRO A O 1
ATOM 1801 N N . GLU A 1 226 ? 24.159 -17.582 -15.219 1.00 36.44 226 GLU A N 1
ATOM 1802 C CA . GLU A 1 226 ? 24.261 -17.135 -13.825 1.00 36.44 226 GLU A CA 1
ATOM 1803 C C . GLU A 1 226 ? 24.419 -15.607 -13.735 1.00 36.44 226 GLU A C 1
ATOM 1805 O O . GLU A 1 226 ? 25.524 -15.073 -13.742 1.00 36.44 226 GLU A O 1
ATOM 1810 N N . VAL A 1 227 ? 23.303 -14.879 -13.681 1.00 35.78 227 VAL A N 1
ATOM 1811 C CA . VAL A 1 227 ? 23.266 -13.443 -13.330 1.00 35.78 227 VAL A CA 1
ATOM 1812 C C . VAL A 1 227 ? 22.136 -13.154 -12.330 1.00 35.78 227 VAL A C 1
ATOM 1814 O O . VAL A 1 227 ? 21.798 -12.010 -12.051 1.00 35.78 227 VAL A O 1
ATOM 1817 N N . ILE A 1 228 ? 21.533 -14.193 -11.751 1.00 39.16 228 ILE A N 1
ATOM 1818 C CA . ILE A 1 228 ? 20.653 -14.046 -10.592 1.00 39.16 228 ILE A CA 1
ATOM 1819 C C . ILE A 1 228 ? 21.386 -14.740 -9.457 1.00 39.16 228 ILE A C 1
ATOM 1821 O O . ILE A 1 228 ? 21.493 -15.964 -9.464 1.00 39.16 228 ILE A O 1
ATOM 1825 N N . GLU A 1 229 ? 21.971 -13.933 -8.570 1.00 31.48 229 GLU A N 1
ATOM 1826 C CA . GLU A 1 229 ? 22.674 -14.399 -7.379 1.00 31.48 229 GLU A CA 1
ATOM 1827 C C . GLU A 1 229 ? 21.890 -15.507 -6.676 1.00 31.48 229 GLU A C 1
ATOM 1829 O O . GLU A 1 229 ? 20.661 -15.484 -6.567 1.00 31.48 229 GLU A O 1
ATOM 1834 N N . GLU A 1 230 ? 22.655 -16.496 -6.238 1.00 34.03 230 GLU A N 1
ATOM 1835 C CA . GLU A 1 230 ? 22.237 -17.686 -5.527 1.00 34.03 230 GLU A CA 1
ATOM 1836 C C . GLU A 1 230 ? 21.329 -17.335 -4.340 1.00 34.03 230 GLU A C 1
ATOM 1838 O O . GLU A 1 230 ? 21.789 -16.953 -3.269 1.00 34.03 230 GLU A O 1
ATOM 1843 N N . THR A 1 231 ? 20.015 -17.477 -4.501 1.00 33.75 231 THR A N 1
ATOM 1844 C CA . THR A 1 231 ? 19.099 -17.792 -3.396 1.00 33.75 231 THR A CA 1
ATOM 1845 C C . THR A 1 231 ? 17.776 -18.326 -3.954 1.00 33.75 231 THR A C 1
ATOM 1847 O O . THR A 1 231 ? 17.057 -17.646 -4.676 1.00 33.75 231 THR A O 1
ATOM 1850 N N . GLU A 1 232 ? 17.472 -19.580 -3.604 1.00 38.31 232 GLU A N 1
ATOM 1851 C CA . GLU A 1 232 ? 16.163 -20.247 -3.739 1.00 38.31 232 GLU A CA 1
ATOM 1852 C C . GLU A 1 232 ? 15.693 -20.622 -5.171 1.00 38.31 232 GLU A C 1
ATOM 1854 O O . GLU A 1 232 ? 14.808 -20.025 -5.773 1.00 38.31 232 GLU A O 1
ATOM 1859 N N . GLY A 1 233 ? 16.289 -21.707 -5.684 1.00 38.88 233 GLY A N 1
ATOM 1860 C CA . GLY A 1 233 ? 15.752 -22.706 -6.627 1.00 38.88 233 GLY A CA 1
ATOM 1861 C C . GLY A 1 233 ? 14.626 -22.342 -7.614 1.00 38.88 233 GLY A C 1
ATOM 1862 O O . GLY A 1 233 ? 13.465 -22.249 -7.242 1.00 38.88 233 GLY A O 1
ATOM 1863 N N . SER A 1 234 ? 14.950 -22.349 -8.918 1.00 50.38 234 SER A N 1
ATOM 1864 C CA . SER A 1 234 ? 14.066 -22.693 -10.060 1.00 50.38 234 SER A CA 1
ATOM 1865 C C . SER A 1 234 ? 12.573 -22.365 -9.877 1.00 50.38 234 SER A C 1
ATOM 1867 O O . SER A 1 234 ? 11.697 -23.238 -9.845 1.00 50.38 234 SER A O 1
ATOM 1869 N N . CYS A 1 235 ? 12.300 -21.074 -9.744 1.00 55.66 235 CYS A N 1
ATOM 1870 C CA . CYS A 1 235 ? 11.009 -20.529 -9.369 1.00 55.66 235 CYS A CA 1
ATOM 1871 C C . CYS A 1 235 ? 10.021 -20.553 -10.556 1.00 55.66 235 CYS A C 1
ATOM 1873 O O . CYS A 1 235 ? 9.963 -19.625 -11.367 1.00 55.66 235 CYS A O 1
ATOM 1875 N N . SER A 1 236 ? 9.288 -21.659 -10.717 1.00 70.12 236 SER A N 1
ATOM 1876 C CA . SER A 1 236 ? 8.268 -21.795 -11.767 1.00 70.12 236 SER A CA 1
ATOM 1877 C C . SER A 1 236 ? 7.008 -21.012 -11.404 1.00 70.12 236 SER A C 1
ATOM 1879 O O . SER A 1 236 ? 6.516 -21.131 -10.286 1.00 70.12 236 SER A O 1
ATOM 1881 N N . ARG A 1 237 ? 6.439 -20.273 -12.369 1.00 75.62 237 ARG A N 1
ATOM 1882 C CA . ARG A 1 237 ? 5.185 -19.515 -12.190 1.00 75.62 237 ARG A CA 1
ATOM 1883 C C . ARG A 1 237 ? 4.013 -20.385 -11.734 1.00 75.62 237 ARG A C 1
ATOM 1885 O O . ARG A 1 237 ? 3.089 -19.865 -11.116 1.00 75.62 237 ARG A O 1
ATOM 1892 N N . TYR A 1 238 ? 4.037 -21.669 -12.074 1.00 81.69 238 TYR A N 1
ATOM 1893 C CA . TYR A 1 238 ? 2.955 -22.600 -11.794 1.00 81.69 238 TYR A CA 1
ATOM 1894 C C . TYR A 1 238 ? 3.445 -23.753 -10.922 1.00 81.69 238 TYR A C 1
ATOM 1896 O O . TYR A 1 238 ? 4.608 -24.163 -10.981 1.00 81.69 238 TYR A O 1
ATOM 1904 N N . CYS A 1 239 ? 2.546 -24.282 -10.100 1.00 84.31 239 CYS A N 1
ATOM 1905 C CA . CYS A 1 239 ? 2.827 -25.421 -9.250 1.00 84.31 239 CYS A CA 1
ATOM 1906 C C . CYS A 1 239 ? 3.048 -26.683 -10.092 1.00 84.31 239 CYS A C 1
ATOM 1908 O O . CYS A 1 239 ? 2.180 -27.099 -10.851 1.00 84.31 239 CYS A O 1
ATOM 1910 N N . LYS A 1 240 ? 4.185 -27.356 -9.898 1.00 80.69 240 LYS A N 1
ATOM 1911 C CA . LYS A 1 240 ? 4.513 -28.600 -10.615 1.00 80.69 240 LYS A CA 1
ATOM 1912 C C . LYS A 1 240 ? 3.662 -29.805 -10.189 1.00 80.69 240 LYS A C 1
ATOM 1914 O O . LYS A 1 240 ? 3.659 -30.803 -10.897 1.00 80.69 240 LYS A O 1
ATOM 1919 N N . LEU A 1 241 ? 2.996 -29.731 -9.035 1.00 80.06 241 LEU A N 1
ATOM 1920 C CA . LEU A 1 241 ? 2.201 -30.831 -8.479 1.00 80.06 241 LEU A CA 1
ATOM 1921 C C . LEU A 1 241 ? 0.768 -30.844 -9.023 1.00 80.06 241 LEU A C 1
ATOM 1923 O O . LEU A 1 241 ? 0.241 -31.910 -9.326 1.00 80.06 241 LEU A O 1
ATOM 1927 N N . HIS A 1 242 ? 0.150 -29.666 -9.151 1.00 81.62 242 HIS A N 1
ATOM 1928 C CA . HIS A 1 242 ? -1.293 -29.549 -9.391 1.00 81.62 242 HIS A CA 1
ATOM 1929 C C . HIS A 1 242 ? -1.661 -28.814 -10.680 1.00 81.62 242 HIS A C 1
ATOM 1931 O O . HIS A 1 242 ? -2.778 -28.982 -11.170 1.00 81.62 242 HIS A O 1
ATOM 1937 N N . SER A 1 243 ? -0.747 -28.038 -11.269 1.00 72.19 243 SER A N 1
ATOM 1938 C CA . SER A 1 243 ? -1.060 -27.339 -12.511 1.00 72.19 243 SER A CA 1
ATOM 1939 C C . SER A 1 243 ? -1.060 -28.311 -13.685 1.00 72.19 243 SER A C 1
ATOM 1941 O O . SER A 1 243 ? -0.032 -28.870 -14.062 1.00 72.19 243 SER A O 1
ATOM 1943 N N . SER A 1 244 ? -2.249 -28.526 -14.252 1.00 60.03 244 SER A N 1
ATOM 1944 C CA . SER A 1 244 ? -2.465 -29.434 -15.381 1.00 60.03 244 SER A CA 1
ATOM 1945 C C . SER A 1 244 ? -1.724 -28.932 -16.621 1.00 60.03 244 SER A C 1
ATOM 1947 O O . SER A 1 244 ? -1.813 -27.743 -16.937 1.00 60.03 244 SER A O 1
ATOM 1949 N N . GLU A 1 245 ? -1.032 -29.820 -17.346 1.00 54.12 245 GLU A N 1
ATOM 1950 C CA . GLU A 1 245 ? -0.391 -29.470 -18.621 1.00 54.12 245 GLU A CA 1
ATOM 1951 C C . GLU A 1 245 ? -1.399 -28.797 -19.575 1.00 54.12 245 GLU A C 1
ATOM 1953 O O . GLU A 1 245 ? -2.586 -29.146 -19.581 1.00 54.12 245 GLU A O 1
ATOM 1958 N N . PRO A 1 246 ? -0.975 -27.777 -20.342 1.00 52.06 246 PRO A N 1
ATOM 1959 C CA . PRO A 1 246 ? -1.886 -27.037 -21.193 1.00 52.06 246 PRO A CA 1
ATOM 1960 C C . PRO A 1 246 ? -2.447 -27.943 -22.292 1.00 52.06 246 PRO A C 1
ATOM 1962 O O . PRO A 1 246 ? -1.722 -28.746 -22.872 1.00 52.06 246 PRO A O 1
ATOM 1965 N N . ASP A 1 247 ? -3.735 -27.768 -22.594 1.00 49.31 247 ASP A N 1
ATOM 1966 C CA . ASP A 1 247 ? -4.342 -28.281 -23.821 1.00 49.31 247 ASP A CA 1
ATOM 1967 C C . ASP A 1 247 ? -3.500 -27.815 -25.024 1.00 49.31 247 ASP A C 1
ATOM 1969 O O . ASP A 1 247 ? -3.057 -26.662 -25.050 1.00 49.31 247 ASP A O 1
ATOM 1973 N N . GLU A 1 248 ? -3.260 -28.685 -26.012 1.00 51.09 248 GLU A N 1
ATOM 1974 C CA . GLU A 1 248 ? -2.318 -28.438 -27.126 1.00 51.09 248 GLU A CA 1
ATOM 1975 C C . GLU A 1 248 ? -2.642 -27.154 -27.922 1.00 51.09 248 GLU A C 1
ATOM 1977 O O . GLU A 1 248 ? -1.807 -26.645 -28.676 1.00 51.09 248 GLU A O 1
ATOM 1982 N N . SER A 1 249 ? -3.852 -26.618 -27.743 1.00 51.34 249 SER A N 1
ATOM 1983 C CA . SER A 1 249 ? -4.406 -25.469 -28.448 1.00 51.34 249 SER A CA 1
ATOM 1984 C C . SER A 1 249 ? -4.165 -24.095 -27.791 1.00 51.34 249 SER A C 1
ATOM 1986 O O . SER A 1 249 ? -4.185 -23.100 -28.517 1.00 51.34 249 SER A O 1
ATOM 1988 N N . ILE A 1 250 ? -3.934 -23.997 -26.469 1.00 54.00 250 ILE A N 1
ATOM 1989 C CA . ILE A 1 250 ? -3.820 -22.712 -25.735 1.00 54.00 250 ILE A CA 1
ATOM 1990 C C . ILE A 1 250 ? -2.701 -22.782 -24.684 1.00 54.00 250 ILE A C 1
ATOM 1992 O O . ILE A 1 250 ? -2.784 -23.546 -23.722 1.00 54.00 250 ILE A O 1
ATOM 1996 N N . GLY A 1 251 ? -1.674 -21.937 -24.814 1.00 56.84 251 GLY A N 1
ATOM 1997 C CA . GLY A 1 251 ? -0.539 -21.927 -23.879 1.00 56.84 251 GLY A CA 1
ATOM 1998 C C . GLY A 1 251 ? -0.802 -21.178 -22.575 1.00 56.84 251 GLY A C 1
ATOM 1999 O O . GLY A 1 251 ? -1.721 -20.368 -22.463 1.00 56.84 251 GLY A O 1
ATOM 2000 N N . TRP A 1 252 ? 0.078 -21.380 -21.593 1.00 56.78 252 TRP A N 1
ATOM 2001 C CA . TRP A 1 252 ? 0.060 -20.705 -20.288 1.00 56.78 252 TRP A CA 1
ATOM 2002 C C . TRP A 1 252 ? 0.070 -19.175 -20.389 1.00 56.78 252 TRP A C 1
ATOM 2004 O O . TRP A 1 252 ? -0.581 -18.499 -19.599 1.00 56.78 252 TRP A O 1
ATOM 2014 N N . ALA A 1 253 ? 0.757 -18.618 -21.388 1.00 53.72 253 ALA A N 1
ATOM 2015 C CA . ALA A 1 253 ? 0.793 -17.174 -21.620 1.00 53.72 253 ALA A CA 1
ATOM 2016 C C . ALA A 1 253 ? -0.558 -16.595 -22.090 1.00 53.72 253 ALA A C 1
ATOM 2018 O O . ALA A 1 253 ? -0.821 -15.400 -21.929 1.00 53.72 253 ALA A O 1
ATOM 2019 N N . GLU A 1 254 ? -1.407 -17.431 -22.688 1.00 54.69 254 GLU A N 1
ATOM 2020 C CA . GLU A 1 254 ? -2.672 -17.038 -23.312 1.00 54.69 254 GLU A CA 1
ATOM 2021 C C . GLU A 1 254 ? -3.866 -17.172 -22.354 1.00 54.69 254 GLU A C 1
ATOM 2023 O O . GLU A 1 254 ? -4.907 -16.559 -22.596 1.00 54.69 254 GLU A O 1
ATOM 2028 N N . ARG A 1 255 ? -3.710 -17.887 -21.230 1.00 60.81 255 ARG A N 1
ATOM 2029 C CA . ARG A 1 255 ? -4.743 -18.034 -20.195 1.00 60.81 255 ARG A CA 1
ATOM 2030 C C . ARG A 1 255 ? -4.924 -16.730 -19.411 1.00 60.81 255 ARG A C 1
ATOM 2032 O O . ARG A 1 255 ? -4.108 -16.348 -18.580 1.00 60.81 255 ARG A O 1
ATOM 2039 N N . ASP A 1 256 ? -6.044 -16.052 -19.650 1.00 52.53 256 ASP A N 1
ATOM 2040 C CA . ASP A 1 256 ? -6.400 -14.790 -18.982 1.00 52.53 256 ASP A CA 1
ATOM 2041 C C . ASP A 1 256 ? -6.802 -14.930 -17.497 1.00 52.53 256 ASP A C 1
ATOM 2043 O O . ASP A 1 256 ? -6.880 -13.923 -16.787 1.00 52.53 256 ASP A O 1
ATOM 2047 N N . HIS A 1 257 ? -7.050 -16.153 -17.019 1.00 49.62 257 HIS A N 1
ATOM 2048 C CA . HIS A 1 257 ? -7.742 -16.428 -15.753 1.00 49.62 257 HIS A CA 1
ATOM 2049 C C . HIS A 1 257 ? -6.810 -16.449 -14.521 1.00 49.62 257 HIS A C 1
ATOM 2051 O O . HIS A 1 257 ? -7.288 -16.323 -13.404 1.00 49.62 257 HIS A O 1
ATOM 2057 N N . ASN A 1 258 ? -5.482 -16.506 -14.696 1.00 54.34 258 ASN A N 1
ATOM 2058 C CA . ASN A 1 258 ? -4.520 -16.727 -13.596 1.00 54.34 258 ASN A CA 1
ATOM 2059 C C . ASN A 1 258 ? -3.785 -15.452 -13.126 1.00 54.34 258 ASN A C 1
ATOM 2061 O O . ASN A 1 258 ? -2.707 -15.529 -12.542 1.00 54.34 258 ASN A O 1
ATOM 2065 N N . THR A 1 259 ? -4.300 -14.261 -13.442 1.00 59.91 259 THR A N 1
ATOM 2066 C CA . THR A 1 259 ? -3.634 -12.973 -13.124 1.00 59.91 259 THR A CA 1
ATOM 2067 C C . THR A 1 259 ? -4.298 -12.196 -11.989 1.00 59.91 259 THR A C 1
ATOM 2069 O O . THR A 1 259 ? -3.762 -11.185 -11.530 1.00 59.91 259 THR A O 1
ATOM 2072 N N . SER A 1 260 ? -5.464 -12.645 -11.527 1.00 72.12 260 SER A N 1
ATOM 2073 C CA . SER A 1 260 ? -6.188 -12.051 -10.406 1.00 72.12 260 SER A CA 1
ATOM 2074 C C . SER A 1 260 ? -6.900 -13.159 -9.647 1.00 72.12 260 SER A C 1
ATOM 2076 O O . SER A 1 260 ? -7.662 -13.913 -10.245 1.00 72.12 260 SER A O 1
ATOM 2078 N N . LEU A 1 261 ? -6.619 -13.269 -8.352 1.00 87.31 261 LEU A N 1
ATOM 2079 C CA . LEU A 1 261 ? -7.294 -14.223 -7.482 1.00 87.31 261 LEU A CA 1
ATOM 2080 C C . LEU A 1 261 ? -8.746 -13.787 -7.209 1.00 87.31 261 LEU A C 1
ATOM 2082 O O . LEU A 1 261 ? -9.027 -12.583 -7.236 1.00 87.31 261 LEU A O 1
ATOM 2086 N N . PRO A 1 262 ? -9.659 -14.738 -6.945 1.00 90.50 262 PRO A N 1
ATOM 2087 C CA . PRO A 1 262 ? -11.064 -14.430 -6.714 1.00 90.50 262 PRO A CA 1
ATOM 2088 C C . PRO A 1 262 ? -11.287 -13.695 -5.387 1.00 90.50 262 PRO A C 1
ATOM 2090 O O . PRO A 1 262 ? -10.425 -13.661 -4.503 1.00 90.50 262 PRO A O 1
ATOM 2093 N N . ASN A 1 263 ? -12.483 -13.126 -5.240 1.00 92.56 263 ASN A N 1
ATOM 2094 C CA . ASN A 1 263 ? -12.983 -12.703 -3.937 1.00 92.56 263 ASN A CA 1
ATOM 2095 C C . ASN A 1 263 ? -13.568 -13.920 -3.207 1.00 92.56 263 ASN A C 1
ATOM 2097 O O . ASN A 1 263 ? -14.248 -14.737 -3.826 1.00 92.56 263 ASN A O 1
ATOM 2101 N N . VAL A 1 264 ? -13.333 -14.029 -1.901 1.00 94.56 264 VAL A N 1
ATOM 2102 C CA . VAL A 1 264 ? -13.773 -15.162 -1.073 1.00 94.56 264 VAL A CA 1
ATOM 2103 C C . VAL A 1 264 ? -14.427 -14.684 0.223 1.00 94.56 264 VAL A C 1
ATOM 2105 O O . VAL A 1 264 ? -14.207 -13.553 0.666 1.00 94.56 264 VAL A O 1
ATOM 2108 N N . GLY A 1 265 ? -15.238 -15.556 0.821 1.00 93.38 265 GLY A N 1
ATOM 2109 C CA . GLY A 1 265 ? -15.908 -15.339 2.106 1.00 93.38 265 GLY A CA 1
ATOM 2110 C C . GLY A 1 265 ? -15.304 -16.157 3.249 1.00 93.38 265 GLY A C 1
ATOM 2111 O O . GLY A 1 265 ? -16.039 -16.813 3.978 1.00 93.38 265 GLY A O 1
ATOM 2112 N N . LEU A 1 266 ? -13.974 -16.188 3.360 1.00 93.56 266 LEU A N 1
ATOM 2113 C CA . LEU A 1 266 ? -13.259 -16.963 4.382 1.00 93.56 266 LEU A CA 1
ATOM 2114 C C . LEU A 1 266 ? -12.808 -16.066 5.542 1.00 93.56 266 LEU A C 1
ATOM 2116 O O . LEU A 1 266 ? -12.412 -14.922 5.317 1.00 93.56 266 LEU A O 1
ATOM 2120 N N . THR A 1 267 ? -12.827 -16.607 6.763 1.00 94.31 267 THR A N 1
ATOM 2121 C CA . THR A 1 267 ? -12.210 -15.967 7.939 1.00 94.31 267 THR A CA 1
ATOM 2122 C C . THR A 1 267 ? -10.686 -16.085 7.870 1.00 94.31 267 THR A C 1
ATOM 2124 O O . THR A 1 267 ? -10.161 -17.028 7.262 1.00 94.31 267 THR A O 1
ATOM 2127 N N . LEU A 1 268 ? -9.953 -15.173 8.517 1.00 94.38 268 LEU A N 1
ATOM 2128 C CA . LEU A 1 268 ? -8.486 -15.251 8.578 1.00 94.38 268 LEU A CA 1
ATOM 2129 C C . LEU A 1 268 ? -8.015 -16.535 9.263 1.00 94.38 268 LEU A C 1
ATOM 2131 O O . LEU A 1 268 ? -7.012 -17.120 8.857 1.00 94.38 268 LEU A O 1
ATOM 2135 N N . ARG A 1 269 ? -8.759 -17.022 10.260 1.00 92.81 269 ARG A N 1
ATOM 2136 C CA . ARG A 1 269 ? -8.459 -18.287 10.942 1.00 92.81 269 ARG A CA 1
ATOM 2137 C C . ARG A 1 269 ? -8.531 -19.484 9.994 1.00 92.81 269 ARG A C 1
ATOM 2139 O O . ARG A 1 269 ? -7.591 -20.278 9.940 1.00 92.81 269 ARG A O 1
ATOM 2146 N N . ASP A 1 270 ? -9.638 -19.625 9.268 1.00 93.56 270 ASP A N 1
ATOM 2147 C CA . ASP A 1 270 ? -9.875 -20.800 8.425 1.00 93.56 270 ASP A CA 1
ATOM 2148 C C . ASP A 1 270 ? -8.969 -20.765 7.184 1.00 93.56 270 ASP A C 1
ATOM 2150 O O . ASP A 1 270 ? -8.386 -21.783 6.799 1.00 93.56 270 ASP A O 1
ATOM 2154 N N . LEU A 1 271 ? -8.766 -19.574 6.607 1.00 95.38 271 LEU A N 1
ATOM 2155 C CA . LEU A 1 271 ? -7.802 -19.374 5.529 1.00 95.38 271 LEU A CA 1
ATOM 2156 C C . LEU A 1 271 ? -6.364 -19.624 6.002 1.00 95.38 271 LEU A C 1
ATOM 2158 O O . LEU A 1 271 ? -5.599 -20.272 5.293 1.00 95.38 271 LEU A O 1
ATOM 2162 N N . GLY A 1 272 ? -5.995 -19.156 7.195 1.00 94.38 272 GLY A N 1
ATOM 2163 C CA . GLY A 1 272 ? -4.681 -19.392 7.789 1.00 94.38 272 GLY A CA 1
ATOM 2164 C C . GLY A 1 272 ? -4.360 -20.878 7.884 1.00 94.38 272 GLY A C 1
ATOM 2165 O O . GLY A 1 272 ? -3.334 -21.323 7.372 1.00 94.38 272 GLY A O 1
ATOM 2166 N N . ALA A 1 273 ? -5.275 -21.672 8.442 1.00 94.19 273 ALA A N 1
ATOM 2167 C CA . ALA A 1 273 ? -5.113 -23.123 8.518 1.00 94.19 273 ALA A CA 1
ATOM 2168 C C . ALA A 1 273 ? -4.926 -23.765 7.129 1.00 94.19 273 ALA A C 1
ATOM 2170 O O . ALA A 1 273 ? -4.034 -24.596 6.946 1.00 94.19 273 ALA A O 1
ATOM 2171 N N . ALA A 1 274 ? -5.720 -23.340 6.142 1.00 95.00 274 ALA A N 1
ATOM 2172 C CA . ALA A 1 274 ? -5.631 -23.825 4.768 1.00 95.00 274 ALA A CA 1
ATOM 2173 C C . ALA A 1 274 ? -4.282 -23.495 4.103 1.00 95.00 274 ALA A C 1
ATOM 2175 O O . ALA A 1 274 ? -3.628 -24.381 3.552 1.00 95.00 274 ALA A O 1
ATOM 2176 N N . ILE A 1 275 ? -3.829 -22.239 4.175 1.00 95.88 275 ILE A N 1
ATOM 2177 C CA . ILE A 1 275 ? -2.563 -21.814 3.559 1.00 95.88 275 ILE A CA 1
ATOM 2178 C C . ILE A 1 275 ? -1.367 -22.471 4.249 1.00 95.88 275 ILE A C 1
ATOM 2180 O O . ILE A 1 275 ? -0.433 -22.889 3.567 1.00 95.88 275 ILE A O 1
ATOM 2184 N N . HIS A 1 276 ? -1.399 -22.633 5.574 1.00 94.44 276 HIS A N 1
ATOM 2185 C CA . HIS A 1 276 ? -0.357 -23.368 6.290 1.00 94.44 276 HIS A CA 1
ATOM 2186 C C . HIS A 1 276 ? -0.251 -24.825 5.813 1.00 94.44 276 HIS A C 1
ATOM 2188 O O . HIS A 1 276 ? 0.862 -25.307 5.599 1.00 94.44 276 HIS A O 1
ATOM 2194 N N . ALA A 1 277 ? -1.379 -25.515 5.616 1.00 93.81 277 ALA A N 1
ATOM 2195 C CA . ALA A 1 277 ? -1.392 -26.882 5.093 1.00 93.81 277 ALA A CA 1
ATOM 2196 C C . ALA A 1 277 ? -0.816 -26.954 3.667 1.00 93.81 277 ALA A C 1
ATOM 2198 O O . ALA A 1 277 ? 0.051 -27.785 3.397 1.00 93.81 277 ALA A O 1
ATOM 2199 N N . LEU A 1 278 ? -1.214 -26.027 2.787 1.00 94.19 278 LEU A N 1
ATOM 2200 C CA . LEU A 1 278 ? -0.695 -25.956 1.418 1.00 94.19 278 LEU A CA 1
ATOM 2201 C C . LEU A 1 278 ? 0.809 -25.644 1.377 1.00 94.19 278 LEU A C 1
ATOM 2203 O O . LEU A 1 278 ? 1.548 -26.221 0.585 1.00 94.19 278 LEU A O 1
ATOM 2207 N N . LEU A 1 279 ? 1.307 -24.753 2.236 1.00 92.81 279 LEU A N 1
ATOM 2208 C CA . LEU A 1 279 ? 2.745 -24.487 2.312 1.00 92.81 279 LEU A CA 1
ATOM 2209 C C . LEU A 1 279 ? 3.519 -25.715 2.801 1.00 92.81 279 LEU A C 1
ATOM 2211 O O . LEU A 1 279 ? 4.617 -25.968 2.309 1.00 92.81 279 LEU A O 1
ATOM 2215 N N . GLN A 1 280 ? 2.964 -26.504 3.723 1.00 91.88 280 GLN A N 1
ATOM 2216 C CA . GLN A 1 280 ? 3.593 -27.752 4.166 1.00 91.88 280 GLN A CA 1
ATOM 2217 C C . GLN A 1 280 ? 3.707 -28.774 3.028 1.00 91.88 280 GLN A C 1
ATOM 2219 O O . GLN A 1 280 ? 4.773 -29.368 2.860 1.00 91.88 280 GLN A O 1
ATOM 2224 N N . SER A 1 281 ? 2.664 -28.949 2.213 1.00 90.12 281 SER A N 1
ATOM 2225 C CA . SER A 1 281 ? 2.701 -29.863 1.061 1.00 90.12 281 SER A CA 1
ATOM 2226 C C . SER A 1 281 ? 3.603 -29.366 -0.077 1.00 90.12 281 SER A C 1
ATOM 2228 O O . SER A 1 281 ? 4.166 -30.173 -0.818 1.00 90.12 281 SER A O 1
ATOM 2230 N N . HIS A 1 282 ? 3.824 -28.053 -0.176 1.00 88.88 282 HIS A N 1
ATOM 2231 C CA . HIS A 1 282 ? 4.637 -27.416 -1.217 1.00 88.88 282 HIS A CA 1
ATOM 2232 C C . HIS A 1 282 ? 6.041 -26.997 -0.745 1.00 88.88 282 HIS A C 1
ATOM 2234 O O . HIS A 1 282 ? 6.656 -26.103 -1.324 1.00 88.88 282 HIS A O 1
ATOM 2240 N N . SER A 1 283 ? 6.579 -27.634 0.303 1.00 86.19 283 SER A N 1
ATOM 2241 C CA . SER A 1 283 ? 7.944 -27.370 0.805 1.00 86.19 283 SER A CA 1
ATOM 2242 C C . SER A 1 283 ? 8.210 -25.891 1.144 1.00 86.19 283 SER A C 1
ATOM 2244 O O . SER A 1 283 ? 9.315 -25.387 0.968 1.00 86.19 283 SER A O 1
ATOM 2246 N N . GLY A 1 284 ? 7.184 -25.187 1.625 1.00 85.38 284 GLY A N 1
ATOM 2247 C CA . GLY A 1 284 ? 7.239 -23.782 2.026 1.00 85.38 284 GLY A CA 1
ATOM 2248 C C . GLY A 1 284 ? 7.151 -22.772 0.885 1.00 85.38 284 GLY A C 1
ATOM 2249 O O . GLY A 1 284 ? 7.338 -21.583 1.140 1.00 85.38 284 GLY A O 1
ATOM 2250 N N . PHE A 1 285 ? 6.856 -23.213 -0.342 1.00 84.94 285 PHE A N 1
ATOM 2251 C CA . PHE A 1 285 ? 6.882 -22.359 -1.523 1.00 84.94 285 PHE A CA 1
ATOM 2252 C C . PHE A 1 285 ? 5.688 -22.602 -2.456 1.00 84.94 285 PHE A C 1
ATOM 2254 O O . PHE A 1 285 ? 5.620 -23.626 -3.135 1.00 84.94 285 PHE A O 1
ATOM 2261 N N . LEU A 1 286 ? 4.755 -21.647 -2.540 1.00 90.25 286 LEU A N 1
ATOM 2262 C CA . LEU A 1 286 ? 3.525 -21.805 -3.327 1.00 90.25 286 LEU A CA 1
ATOM 2263 C C . LEU A 1 286 ? 3.317 -20.661 -4.339 1.00 90.25 286 LEU A C 1
ATOM 2265 O O . LEU A 1 286 ? 3.145 -19.509 -3.932 1.00 90.25 286 LEU A O 1
ATOM 2269 N N . PRO A 1 287 ? 3.277 -20.945 -5.657 1.00 89.50 287 PRO A N 1
ATOM 2270 C CA . PRO A 1 287 ? 2.982 -19.936 -6.672 1.00 89.50 287 PRO A CA 1
ATOM 2271 C C . PRO A 1 287 ? 1.552 -19.417 -6.588 1.00 89.50 287 PRO A C 1
ATOM 2273 O O . PRO A 1 287 ? 0.591 -20.188 -6.645 1.00 89.50 287 PRO A O 1
ATOM 2276 N N . LEU A 1 288 ? 1.406 -18.091 -6.530 1.00 90.06 288 LEU A N 1
ATOM 2277 C CA . LEU A 1 288 ? 0.101 -17.445 -6.384 1.00 90.06 288 LEU A CA 1
ATOM 2278 C C . LEU A 1 288 ? -0.817 -17.744 -7.582 1.00 90.06 288 LEU A C 1
ATOM 2280 O O . LEU A 1 288 ? -2.023 -17.907 -7.420 1.00 90.06 288 LEU A O 1
ATOM 2284 N N . ALA A 1 289 ? -0.236 -17.899 -8.777 1.00 85.81 289 ALA A N 1
ATOM 2285 C CA . ALA A 1 289 ? -0.954 -18.220 -10.012 1.00 85.81 289 ALA A CA 1
ATOM 2286 C C . ALA A 1 289 ? -1.574 -19.632 -10.042 1.00 85.81 289 ALA A C 1
ATOM 2288 O O . ALA A 1 289 ? -2.457 -19.873 -10.867 1.00 85.81 289 ALA A O 1
ATOM 2289 N N . SER A 1 290 ? -1.132 -20.539 -9.163 1.00 88.50 290 SER A N 1
ATOM 2290 C CA . SER A 1 290 ? -1.661 -21.907 -9.020 1.00 88.50 290 SER A CA 1
ATOM 2291 C C . SER A 1 290 ? -2.414 -22.117 -7.712 1.00 88.50 290 SER A C 1
ATOM 2293 O O . SER A 1 290 ? -2.860 -23.226 -7.439 1.00 88.50 290 SER A O 1
ATOM 2295 N N . LEU A 1 291 ? -2.573 -21.074 -6.894 1.00 90.88 291 LEU A N 1
ATOM 2296 C CA . LEU A 1 291 ? -3.154 -21.201 -5.563 1.00 90.88 291 LEU A CA 1
ATOM 2297 C C . LEU A 1 291 ? -4.552 -21.829 -5.589 1.00 90.88 291 LEU A C 1
ATOM 2299 O O . LEU A 1 291 ? -4.820 -22.725 -4.798 1.00 90.88 291 LEU A O 1
ATOM 2303 N N . VAL A 1 292 ? -5.430 -21.375 -6.488 1.00 90.56 292 VAL A N 1
ATOM 2304 C CA . VAL A 1 292 ? -6.809 -21.888 -6.579 1.00 90.56 292 VAL A CA 1
ATOM 2305 C C . VAL A 1 292 ? -6.816 -23.368 -6.972 1.00 90.56 292 VAL A C 1
ATOM 2307 O O . VAL A 1 292 ? -7.559 -24.151 -6.389 1.00 90.56 292 VAL A O 1
ATOM 2310 N N . GLU A 1 293 ? -5.944 -23.766 -7.904 1.00 88.75 293 GLU A N 1
ATOM 2311 C CA . GLU A 1 293 ? -5.789 -25.160 -8.340 1.00 88.75 293 GLU A CA 1
ATOM 2312 C C . GLU A 1 293 ? -5.270 -26.043 -7.194 1.00 88.75 293 GLU A C 1
ATOM 2314 O O . GLU A 1 293 ? -5.830 -27.106 -6.930 1.00 88.75 293 GLU A O 1
ATOM 2319 N N . CYS A 1 294 ? -4.244 -25.583 -6.468 1.00 90.75 294 CYS A N 1
ATOM 2320 C CA . CYS A 1 294 ? -3.693 -26.297 -5.314 1.00 90.75 294 CYS A CA 1
ATOM 2321 C C . CYS A 1 294 ? -4.711 -26.411 -4.172 1.00 90.75 294 CYS A C 1
ATOM 2323 O O . CYS A 1 294 ? -4.856 -27.478 -3.581 1.00 90.75 294 CYS A O 1
ATOM 2325 N N . TYR A 1 295 ? -5.446 -25.333 -3.886 1.00 92.62 295 TYR A N 1
ATOM 2326 C CA . TYR A 1 295 ? -6.504 -25.329 -2.878 1.00 92.62 295 TYR A CA 1
ATOM 2327 C C . TYR A 1 295 ? -7.588 -26.350 -3.235 1.00 92.62 295 TYR A C 1
ATOM 2329 O O . TYR A 1 295 ? -7.939 -27.194 -2.412 1.00 92.62 295 TYR A O 1
ATOM 2337 N N . GLN A 1 296 ? -8.056 -26.334 -4.487 1.00 91.50 296 GLN A N 1
ATOM 2338 C CA . GLN A 1 296 ? -9.060 -27.273 -4.974 1.00 91.50 296 GLN A CA 1
ATOM 2339 C C . GLN A 1 296 ? -8.603 -28.734 -4.890 1.00 91.50 296 GLN A C 1
ATOM 2341 O O . GLN A 1 296 ? -9.410 -29.601 -4.552 1.00 91.50 296 GLN A O 1
ATOM 2346 N N . ALA A 1 297 ? -7.332 -29.005 -5.190 1.00 89.62 297 ALA A N 1
ATOM 2347 C CA . ALA A 1 297 ? -6.774 -30.351 -5.181 1.00 89.62 297 ALA A CA 1
ATOM 2348 C C . ALA A 1 297 ? -6.637 -30.943 -3.767 1.00 89.62 297 ALA A C 1
ATOM 2350 O O . ALA A 1 297 ? -6.915 -32.127 -3.582 1.00 89.62 297 ALA A O 1
ATOM 2351 N N . GLU A 1 298 ? -6.223 -30.144 -2.780 1.00 92.12 298 GLU A N 1
ATOM 2352 C CA . GLU A 1 298 ? -5.905 -30.644 -1.432 1.00 92.12 298 GLU A CA 1
ATOM 2353 C C . GLU A 1 298 ? -7.022 -30.439 -0.404 1.00 92.12 298 GLU A C 1
ATOM 2355 O O . GLU A 1 298 ? -7.190 -31.264 0.493 1.00 92.12 298 GLU A O 1
ATOM 2360 N N . LEU A 1 299 ? -7.781 -29.348 -0.517 1.00 91.62 299 LEU A N 1
ATOM 2361 C CA . LEU A 1 299 ? -8.731 -28.902 0.509 1.00 91.62 299 LEU A CA 1
ATOM 2362 C C . LEU A 1 299 ? -10.186 -28.896 0.022 1.00 91.62 299 LEU A C 1
ATOM 2364 O O . LEU A 1 299 ? -11.106 -28.827 0.837 1.00 91.62 299 LEU A O 1
ATOM 2368 N N . GLY A 1 300 ? -10.404 -29.022 -1.290 1.00 89.38 300 GLY A N 1
ATOM 2369 C CA . GLY A 1 300 ? -11.724 -28.989 -1.917 1.00 89.38 300 GLY A CA 1
ATOM 2370 C C . GLY A 1 300 ? -12.052 -27.640 -2.568 1.00 89.38 300 GLY A C 1
ATOM 2371 O O . GLY A 1 300 ? -11.228 -26.728 -2.568 1.00 89.38 300 GLY A O 1
ATOM 2372 N N . PRO A 1 301 ? -13.236 -27.505 -3.190 1.00 88.25 301 PRO A N 1
ATOM 2373 C CA . PRO A 1 301 ? -13.561 -26.349 -4.020 1.00 88.25 301 PRO A CA 1
ATOM 2374 C C . PRO A 1 301 ? -13.552 -25.045 -3.216 1.00 88.25 301 PRO A C 1
ATOM 2376 O O . PRO A 1 301 ? -14.160 -24.952 -2.152 1.00 88.25 301 PRO A O 1
ATOM 2379 N N . LEU A 1 302 ? -12.890 -24.028 -3.766 1.00 88.19 302 LEU A N 1
ATOM 2380 C CA . LEU A 1 302 ? -12.903 -22.679 -3.217 1.00 88.19 302 LEU A CA 1
ATOM 2381 C C . LEU A 1 302 ? -14.153 -21.939 -3.712 1.00 88.19 302 LEU A C 1
ATOM 2383 O O . LEU A 1 302 ? -14.306 -21.719 -4.913 1.00 88.19 302 LEU A O 1
ATOM 2387 N N . GLU A 1 303 ? -15.042 -21.550 -2.800 1.00 87.31 303 GLU A N 1
ATOM 2388 C CA . GLU A 1 303 ? -16.251 -20.802 -3.152 1.00 87.31 303 GLU A CA 1
ATOM 2389 C C . GLU A 1 303 ? -15.932 -19.323 -3.408 1.00 87.31 303 GLU A C 1
ATOM 2391 O O . GLU A 1 303 ? -15.536 -18.576 -2.508 1.00 87.31 303 GLU A O 1
ATOM 2396 N N . GLU A 1 304 ? -16.121 -18.887 -4.654 1.00 88.75 304 GLU A N 1
ATOM 2397 C CA . GLU A 1 304 ? -16.029 -17.474 -5.011 1.00 88.75 304 GLU A CA 1
ATOM 2398 C C . GLU A 1 304 ? -17.240 -16.705 -4.469 1.00 88.75 304 GLU A C 1
ATOM 2400 O O . GLU A 1 304 ? -18.392 -17.113 -4.624 1.00 88.75 304 GLU A O 1
ATOM 2405 N N . CYS A 1 305 ? -16.986 -15.551 -3.857 1.00 89.56 305 CYS A N 1
ATOM 2406 C CA . CYS A 1 305 ? -18.009 -14.680 -3.296 1.00 89.56 305 CYS A CA 1
ATOM 2407 C C . CYS A 1 305 ? -17.885 -13.285 -3.915 1.00 89.56 305 CYS A C 1
ATOM 2409 O O . CYS A 1 305 ? -16.942 -12.557 -3.609 1.00 89.56 305 CYS A O 1
ATOM 2411 N N . GLU A 1 306 ? -18.840 -12.871 -4.757 1.00 83.75 306 GLU A N 1
ATOM 2412 C CA . GLU A 1 306 ? -18.795 -11.553 -5.422 1.00 83.75 306 GLU A CA 1
ATOM 2413 C C . GLU A 1 306 ? -18.681 -10.387 -4.423 1.00 83.75 306 GLU A C 1
ATOM 2415 O O . GLU A 1 306 ? -17.931 -9.437 -4.657 1.00 83.75 306 GLU A O 1
ATOM 2420 N N . GLY A 1 307 ? -19.372 -10.491 -3.282 1.00 85.81 307 GLY A N 1
ATOM 2421 C CA . GLY A 1 307 ? -19.320 -9.529 -2.176 1.00 85.81 307 GLY A CA 1
ATOM 2422 C C . GLY A 1 307 ? -18.184 -9.758 -1.174 1.00 85.81 307 GLY A C 1
ATOM 2423 O O . GLY A 1 307 ? -18.161 -9.089 -0.146 1.00 85.81 307 GLY A O 1
ATOM 2424 N N . GLY A 1 308 ? -17.282 -10.703 -1.440 1.00 90.88 308 GLY A N 1
ATOM 2425 C CA . GLY A 1 308 ? -16.191 -11.083 -0.551 1.00 90.88 308 GLY A CA 1
ATOM 2426 C C . GLY A 1 308 ? -14.948 -10.199 -0.666 1.00 90.88 308 GLY A C 1
ATOM 2427 O O . GLY A 1 308 ? -14.913 -9.173 -1.357 1.00 90.88 308 GLY A O 1
ATOM 2428 N N . VAL A 1 309 ? -13.887 -10.639 0.003 1.00 94.06 309 VAL A N 1
ATOM 2429 C CA . VAL A 1 309 ? -12.584 -9.964 0.036 1.00 94.06 309 VAL A CA 1
ATOM 2430 C C . VAL A 1 309 ? -11.636 -10.632 -0.963 1.00 94.06 309 VAL A C 1
ATOM 2432 O O . VAL A 1 309 ? -11.665 -11.859 -1.070 1.00 94.06 309 VAL A O 1
ATOM 2435 N N . PRO A 1 310 ? -10.775 -9.885 -1.682 1.00 94.69 310 PRO A N 1
ATOM 2436 C CA . PRO A 1 310 ? -9.750 -10.490 -2.528 1.00 94.69 310 PRO A CA 1
ATOM 2437 C C . PRO A 1 310 ? -8.901 -11.501 -1.752 1.00 94.69 310 PRO A C 1
ATOM 2439 O O . PRO A 1 310 ? -8.289 -11.148 -0.743 1.00 94.69 310 PRO A O 1
ATOM 2442 N N . LEU A 1 311 ? -8.812 -12.736 -2.248 1.00 95.06 311 LEU A N 1
ATOM 2443 C CA . LEU A 1 311 ? -8.054 -13.809 -1.599 1.00 95.06 311 LEU A CA 1
ATOM 2444 C C . LEU A 1 311 ? -6.582 -13.425 -1.383 1.00 95.06 311 LEU A C 1
ATOM 2446 O O . LEU A 1 311 ? -6.023 -13.680 -0.323 1.00 95.06 311 LEU A O 1
ATOM 2450 N N . GLU A 1 312 ? -5.973 -12.747 -2.358 1.00 94.81 312 GLU A N 1
ATOM 2451 C CA . GLU A 1 312 ? -4.603 -12.230 -2.246 1.00 94.81 312 GLU A CA 1
ATOM 2452 C C . GLU A 1 312 ? -4.419 -11.276 -1.054 1.00 94.81 312 GLU A C 1
ATOM 2454 O O . GLU A 1 312 ? -3.398 -11.329 -0.371 1.00 94.81 312 GLU A O 1
ATOM 2459 N N . HIS A 1 313 ? -5.415 -10.424 -0.788 1.00 95.31 313 HIS A N 1
ATOM 2460 C CA . HIS A 1 313 ? -5.381 -9.506 0.346 1.00 95.31 313 HIS A CA 1
ATOM 2461 C C . HIS A 1 313 ? -5.464 -10.281 1.661 1.00 95.31 313 HIS A C 1
ATOM 2463 O O . HIS A 1 313 ? -4.595 -10.108 2.508 1.00 95.31 313 HIS A O 1
ATOM 2469 N N . LEU A 1 314 ? -6.429 -11.197 1.798 1.00 95.44 314 LEU A N 1
ATOM 2470 C CA . LEU A 1 314 ? -6.577 -11.997 3.018 1.00 95.44 314 LEU A CA 1
ATOM 2471 C C . LEU A 1 314 ? -5.311 -12.797 3.350 1.00 95.44 314 LEU A C 1
ATOM 2473 O O . LEU A 1 314 ? -4.928 -12.873 4.511 1.00 95.44 314 LEU A O 1
ATOM 2477 N N . ILE A 1 315 ? -4.622 -13.344 2.344 1.00 95.12 315 ILE A N 1
ATOM 2478 C CA . ILE A 1 315 ? -3.357 -14.069 2.545 1.00 95.12 315 ILE A CA 1
ATOM 2479 C C . ILE A 1 315 ? -2.278 -13.154 3.117 1.00 95.12 315 ILE A C 1
ATOM 2481 O O . ILE A 1 315 ? -1.533 -13.567 4.000 1.00 95.12 315 ILE A O 1
ATOM 2485 N N . SER A 1 316 ? -2.204 -11.907 2.647 1.00 93.19 316 SER A N 1
ATOM 2486 C CA . SER A 1 316 ? -1.250 -10.930 3.182 1.00 93.19 316 SER A CA 1
ATOM 2487 C C . SER A 1 316 ? -1.558 -10.477 4.612 1.00 93.19 316 SER A C 1
ATOM 2489 O O . SER A 1 316 ? -0.693 -9.888 5.252 1.00 93.19 316 SER A O 1
ATOM 2491 N N . CYS A 1 317 ? -2.766 -10.750 5.113 1.00 92.88 317 CYS A N 1
ATOM 2492 C CA . CYS A 1 317 ? -3.160 -10.475 6.492 1.00 92.88 317 CYS A CA 1
ATOM 2493 C C . CYS A 1 317 ? -2.721 -11.581 7.467 1.00 92.88 317 CYS A C 1
ATOM 2495 O O . CYS A 1 317 ? -2.766 -11.375 8.677 1.00 92.88 317 CYS A O 1
ATOM 2497 N N . LEU A 1 318 ? -2.323 -12.758 6.969 1.00 93.00 318 LEU A N 1
ATOM 2498 C CA . LEU A 1 318 ? -2.007 -13.911 7.808 1.00 93.00 318 LEU A CA 1
ATOM 2499 C C . LEU A 1 318 ? -0.661 -13.744 8.524 1.00 93.00 318 LEU A C 1
ATOM 2501 O O . LEU A 1 318 ? 0.354 -13.392 7.923 1.00 93.00 318 LEU A O 1
ATOM 2505 N N . SER A 1 319 ? -0.636 -14.070 9.815 1.00 87.81 319 SER A N 1
ATOM 2506 C CA . SER A 1 319 ? 0.594 -14.081 10.603 1.00 87.81 319 SER A CA 1
ATOM 2507 C C . SER A 1 319 ? 1.520 -15.226 10.174 1.00 87.81 319 SER A C 1
ATOM 2509 O O . SER A 1 319 ? 1.081 -16.342 9.909 1.00 87.81 319 SER A O 1
ATOM 2511 N N . GLY A 1 320 ? 2.826 -14.956 10.087 1.00 87.31 320 GLY A N 1
ATOM 2512 C CA . GLY A 1 320 ? 3.815 -15.969 9.695 1.00 87.31 320 GLY A CA 1
ATOM 2513 C C . GLY A 1 320 ? 3.830 -16.317 8.200 1.00 87.31 320 GLY A C 1
ATOM 2514 O O . GLY A 1 320 ? 4.550 -17.231 7.800 1.00 87.31 320 GLY A O 1
ATOM 2515 N N . ILE A 1 321 ? 3.085 -15.590 7.363 1.00 92.31 321 ILE A N 1
ATOM 2516 C CA . ILE A 1 321 ? 3.042 -15.767 5.907 1.00 92.31 321 ILE A CA 1
ATOM 2517 C C . ILE A 1 321 ? 3.453 -14.462 5.222 1.00 92.31 321 ILE A C 1
ATOM 2519 O O . ILE A 1 321 ? 3.136 -13.370 5.682 1.00 92.31 321 ILE A O 1
ATOM 2523 N N . SER A 1 322 ? 4.184 -14.567 4.113 1.00 90.88 322 SER A N 1
ATOM 2524 C CA . SER A 1 322 ? 4.564 -13.422 3.287 1.00 90.88 322 SER A CA 1
ATOM 2525 C C . SER A 1 322 ? 4.320 -13.706 1.809 1.00 90.88 322 SER A C 1
ATOM 2527 O O . SER A 1 322 ? 4.494 -14.833 1.339 1.00 90.88 322 SER A O 1
ATOM 2529 N N . ILE A 1 323 ? 3.916 -12.667 1.073 1.00 90.75 323 ILE A N 1
ATOM 2530 C CA . ILE A 1 323 ? 3.847 -12.700 -0.387 1.00 90.75 323 ILE A CA 1
ATOM 2531 C C . ILE A 1 323 ? 5.101 -12.016 -0.923 1.00 90.75 323 ILE A C 1
ATOM 2533 O O . ILE A 1 323 ? 5.307 -10.828 -0.687 1.00 90.75 323 ILE A O 1
ATOM 2537 N N . VAL A 1 324 ? 5.928 -12.759 -1.654 1.00 88.56 324 VAL A N 1
ATOM 2538 C CA . VAL A 1 324 ? 7.141 -12.238 -2.294 1.00 88.56 324 VAL A CA 1
ATOM 2539 C C . VAL A 1 324 ? 6.964 -12.111 -3.795 1.00 88.56 324 VAL A C 1
ATOM 2541 O O . VAL A 1 324 ? 6.261 -12.905 -4.421 1.00 88.56 324 VAL A O 1
ATOM 2544 N N . ILE A 1 325 ? 7.628 -11.115 -4.376 1.00 83.69 325 ILE A N 1
ATOM 2545 C CA . ILE A 1 325 ? 7.640 -10.870 -5.817 1.00 83.69 325 ILE A CA 1
ATOM 2546 C C . ILE A 1 325 ? 9.043 -11.166 -6.339 1.00 83.69 325 ILE A C 1
ATOM 2548 O O . ILE A 1 325 ? 10.028 -10.626 -5.846 1.00 83.69 325 ILE A O 1
ATOM 2552 N N . THR A 1 326 ? 9.136 -12.030 -7.342 1.00 76.94 326 THR A N 1
ATOM 2553 C CA . THR A 1 326 ? 10.408 -12.333 -8.018 1.00 76.94 326 THR A CA 1
ATOM 2554 C C . THR A 1 326 ? 10.820 -11.220 -8.980 1.00 76.94 326 THR A C 1
ATOM 2556 O O . THR A 1 326 ? 9.983 -10.441 -9.433 1.00 76.94 326 THR A O 1
ATOM 2559 N N . ALA A 1 327 ? 12.088 -11.202 -9.406 1.00 67.88 327 ALA A N 1
ATOM 2560 C CA . ALA A 1 327 ? 12.577 -10.288 -10.449 1.00 67.88 327 ALA A CA 1
ATOM 2561 C C . ALA A 1 327 ? 11.797 -10.395 -11.781 1.00 67.88 327 ALA A C 1
ATOM 2563 O O . ALA A 1 327 ? 11.707 -9.434 -12.548 1.00 67.88 327 ALA A O 1
ATOM 2564 N N . ALA A 1 328 ? 11.192 -11.557 -12.053 1.00 65.56 328 ALA A N 1
ATOM 2565 C CA . ALA A 1 328 ? 10.316 -11.777 -13.203 1.00 65.56 328 ALA A CA 1
ATOM 2566 C C . ALA A 1 328 ? 8.898 -11.187 -13.031 1.00 65.56 328 ALA A C 1
ATOM 2568 O O . ALA A 1 328 ? 8.116 -11.188 -13.984 1.00 65.56 328 ALA A O 1
ATOM 2569 N N . GLY A 1 329 ? 8.565 -10.677 -11.841 1.00 73.00 329 GLY A N 1
ATOM 2570 C CA . GLY A 1 329 ? 7.273 -10.084 -11.501 1.00 73.00 329 GLY A CA 1
ATOM 2571 C C . GLY A 1 329 ? 6.210 -11.085 -11.043 1.00 73.00 329 GLY A C 1
ATOM 2572 O O . GLY A 1 329 ? 5.032 -10.742 -11.046 1.00 73.00 329 GLY A O 1
ATOM 2573 N N . PHE A 1 330 ? 6.593 -12.318 -10.695 1.00 80.19 330 PHE A N 1
ATOM 2574 C CA . PHE A 1 330 ? 5.653 -13.348 -10.232 1.00 80.19 330 PHE A CA 1
ATOM 2575 C C . PHE A 1 330 ? 5.549 -13.357 -8.715 1.00 80.19 330 PHE A C 1
ATOM 2577 O O . PHE A 1 330 ? 6.580 -13.262 -8.039 1.00 80.19 330 PHE A O 1
ATOM 2584 N N . LYS A 1 331 ? 4.323 -13.516 -8.215 1.00 88.00 331 LYS A N 1
ATOM 2585 C CA . LYS A 1 331 ? 4.013 -13.579 -6.787 1.00 88.00 331 LYS A CA 1
ATOM 2586 C C . LYS A 1 331 ? 4.015 -15.009 -6.248 1.00 88.00 331 LYS A C 1
ATOM 2588 O O . LYS A 1 331 ? 3.490 -15.925 -6.884 1.00 88.00 331 LYS A O 1
ATOM 2593 N N . TYR A 1 332 ? 4.541 -15.173 -5.039 1.00 90.00 332 TYR A N 1
ATOM 2594 C CA . TYR A 1 332 ? 4.601 -16.450 -4.328 1.00 90.00 332 TYR A CA 1
ATOM 2595 C C . TYR A 1 332 ? 4.301 -16.272 -2.851 1.00 90.00 332 TYR A C 1
ATOM 2597 O O . TYR A 1 332 ? 4.652 -15.252 -2.266 1.00 90.00 332 TYR A O 1
ATOM 2605 N N . ILE A 1 333 ? 3.686 -17.288 -2.259 1.00 92.94 333 ILE A N 1
ATOM 2606 C CA . ILE A 1 333 ? 3.468 -17.395 -0.822 1.00 92.94 333 ILE A CA 1
ATOM 2607 C C . ILE A 1 333 ? 4.630 -18.186 -0.231 1.00 92.94 333 ILE A C 1
ATOM 2609 O O . ILE A 1 333 ? 4.951 -19.274 -0.719 1.00 92.94 333 ILE A O 1
ATOM 2613 N N . LYS A 1 334 ? 5.232 -17.649 0.828 1.00 92.50 334 LYS A N 1
ATOM 2614 C CA . LYS A 1 334 ? 6.246 -18.335 1.629 1.00 92.50 334 LYS A CA 1
ATOM 2615 C C . LYS A 1 334 ? 6.066 -18.049 3.116 1.00 92.50 334 LYS A C 1
ATOM 2617 O O . LYS A 1 334 ? 5.364 -17.108 3.496 1.00 92.50 334 LYS A O 1
ATOM 2622 N N . TRP A 1 335 ? 6.740 -18.828 3.954 1.00 91.38 335 TRP A N 1
ATOM 2623 C CA . TRP A 1 335 ? 6.841 -18.538 5.383 1.00 91.38 335 TRP A CA 1
ATOM 2624 C C . TRP A 1 335 ? 7.491 -17.169 5.609 1.00 91.38 335 TRP A C 1
ATOM 2626 O O . TRP A 1 335 ? 8.509 -16.848 4.994 1.00 91.38 335 TRP A O 1
ATOM 2636 N N . ALA A 1 336 ? 6.888 -16.342 6.459 1.00 85.06 336 ALA A N 1
ATOM 2637 C CA . ALA A 1 336 ? 7.492 -15.084 6.868 1.00 85.06 336 ALA A CA 1
ATOM 2638 C C . ALA A 1 336 ? 8.585 -15.356 7.906 1.00 85.06 336 ALA A C 1
ATOM 2640 O O . ALA A 1 336 ? 8.357 -16.033 8.907 1.00 85.06 336 ALA A O 1
ATOM 2641 N N . GLU A 1 337 ? 9.763 -14.784 7.692 1.00 71.31 337 GLU A N 1
ATOM 2642 C CA . GLU A 1 337 ? 10.765 -14.656 8.745 1.00 71.31 337 GLU A CA 1
ATOM 2643 C C . GLU A 1 337 ? 10.325 -13.529 9.688 1.00 71.31 337 GLU A C 1
ATOM 2645 O O . GLU A 1 337 ? 9.886 -12.474 9.226 1.00 71.31 337 GLU A O 1
ATOM 2650 N N . ASN A 1 338 ? 10.409 -13.747 11.005 1.00 50.00 338 ASN A N 1
ATOM 2651 C CA . ASN A 1 338 ? 10.012 -12.768 12.023 1.00 50.00 338 ASN A CA 1
ATOM 2652 C C . ASN A 1 338 ? 10.895 -11.507 11.956 1.00 50.00 338 ASN A C 1
ATOM 2654 O O . ASN A 1 338 ? 11.845 -11.357 12.723 1.00 50.00 338 ASN A O 1
ATOM 2658 N N . LYS A 1 339 ? 10.576 -10.572 11.061 1.00 50.81 339 LYS A N 1
ATOM 2659 C CA . LYS A 1 339 ? 11.129 -9.219 11.085 1.00 50.81 339 LYS A CA 1
ATOM 2660 C C . LYS A 1 339 ? 10.338 -8.390 12.091 1.00 50.81 339 LYS A C 1
ATOM 2662 O O . LYS A 1 339 ? 9.273 -7.866 11.784 1.00 50.81 339 LYS A O 1
ATOM 2667 N N . ILE A 1 340 ? 10.863 -8.282 13.309 1.00 44.91 340 ILE A N 1
ATOM 2668 C CA . ILE A 1 340 ? 10.457 -7.232 14.248 1.00 44.91 340 ILE A CA 1
ATOM 2669 C C . ILE A 1 340 ? 11.175 -5.964 13.787 1.00 44.91 340 ILE A C 1
ATOM 2671 O O . ILE A 1 340 ? 12.330 -5.748 14.144 1.00 44.91 340 ILE A O 1
ATOM 2675 N N . LEU A 1 341 ? 10.533 -5.164 12.939 1.00 51.25 341 LEU A N 1
ATOM 2676 C CA . LEU A 1 341 ? 11.075 -3.876 12.511 1.00 51.25 341 LEU A CA 1
ATOM 2677 C C . LEU A 1 341 ? 10.058 -2.772 12.793 1.00 51.25 341 LEU A C 1
ATOM 2679 O O . LEU A 1 341 ? 8.859 -2.923 12.555 1.00 51.25 341 LEU A O 1
ATOM 2683 N N . ASP A 1 342 ? 10.555 -1.676 13.362 1.00 5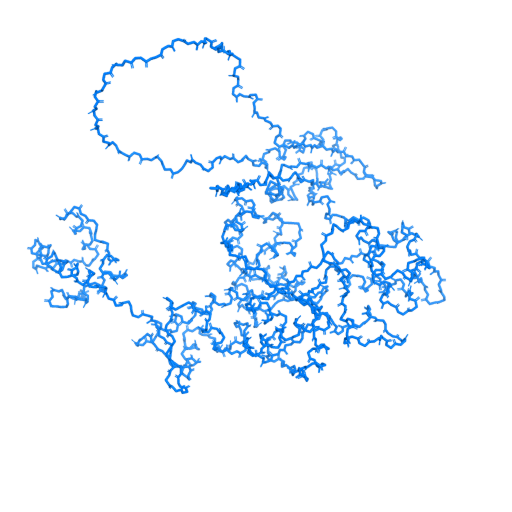6.69 342 ASP A N 1
ATOM 2684 C CA . ASP A 1 342 ? 9.778 -0.469 13.609 1.00 56.69 342 ASP A CA 1
ATOM 2685 C C . ASP A 1 342 ? 9.570 0.260 12.269 1.00 56.69 342 ASP A C 1
ATOM 2687 O O . ASP A 1 342 ? 10.515 0.746 11.649 1.00 56.69 342 ASP A O 1
ATOM 2691 N N . GLU A 1 343 ? 8.335 0.280 11.768 1.00 58.97 343 GLU A N 1
ATOM 2692 C CA . GLU A 1 343 ? 7.993 0.755 10.415 1.00 58.97 343 GLU A CA 1
ATOM 2693 C C . GLU A 1 343 ? 8.337 2.228 10.175 1.00 58.97 343 GLU A C 1
ATOM 2695 O O . GLU A 1 343 ? 8.648 2.622 9.049 1.00 58.97 343 GLU A O 1
ATOM 2700 N N . ALA A 1 344 ? 8.261 3.056 11.222 1.00 58.59 344 ALA A N 1
ATOM 2701 C CA . ALA A 1 344 ? 8.651 4.460 11.127 1.00 58.59 344 ALA A CA 1
ATOM 2702 C C . ALA A 1 344 ? 10.153 4.586 10.833 1.00 58.59 344 ALA A C 1
ATOM 2704 O O . ALA A 1 344 ? 10.567 5.451 10.062 1.00 58.59 344 ALA A O 1
ATOM 2705 N N . ASP A 1 345 ? 10.940 3.672 11.395 1.00 60.66 345 ASP A N 1
ATOM 2706 C CA . ASP A 1 345 ? 12.381 3.585 11.215 1.00 60.66 345 ASP A CA 1
ATOM 2707 C C . ASP A 1 345 ? 12.747 2.943 9.860 1.00 60.66 345 ASP A C 1
ATOM 2709 O O . ASP A 1 345 ? 13.751 3.299 9.254 1.00 60.66 345 ASP A O 1
ATOM 2713 N N . GLU A 1 346 ? 11.931 2.034 9.309 1.00 67.88 346 GLU A N 1
ATOM 2714 C CA . GLU A 1 346 ? 12.110 1.526 7.932 1.00 67.88 346 GLU A CA 1
ATOM 2715 C C . GLU A 1 346 ? 11.779 2.567 6.851 1.00 67.88 346 GLU A C 1
ATOM 2717 O O . GLU A 1 346 ? 12.512 2.694 5.866 1.00 67.88 346 GLU A O 1
ATOM 2722 N N . LEU A 1 347 ? 10.701 3.344 7.014 1.00 67.88 347 LEU A N 1
ATOM 2723 C CA . LEU A 1 347 ? 10.367 4.409 6.062 1.00 67.88 347 LEU A CA 1
ATOM 2724 C C . LEU A 1 347 ? 11.425 5.523 6.089 1.00 67.88 347 LEU A C 1
ATOM 2726 O O . LEU A 1 347 ? 11.849 5.990 5.033 1.00 67.88 347 LEU A O 1
ATOM 2730 N N . ALA A 1 348 ? 11.895 5.903 7.282 1.00 62.91 348 ALA A N 1
ATOM 2731 C CA . ALA A 1 348 ? 12.975 6.877 7.446 1.00 62.91 348 ALA A CA 1
ATOM 2732 C C . ALA A 1 348 ? 14.318 6.381 6.880 1.00 62.91 348 ALA A C 1
ATOM 2734 O O . ALA A 1 348 ? 15.114 7.185 6.403 1.00 62.91 348 ALA A O 1
ATOM 2735 N N . ARG A 1 349 ? 14.565 5.063 6.883 1.00 67.88 349 ARG A N 1
ATOM 2736 C CA . ARG A 1 349 ? 15.751 4.461 6.251 1.00 67.88 349 ARG A CA 1
ATOM 2737 C C . ARG A 1 349 ? 15.634 4.347 4.730 1.00 67.88 349 ARG A C 1
ATOM 2739 O O . ARG A 1 349 ? 16.635 4.496 4.032 1.00 67.88 349 ARG A O 1
ATOM 2746 N N . SER A 1 350 ? 14.437 4.095 4.204 1.00 72.06 350 SER A N 1
ATOM 2747 C CA . SER A 1 350 ? 14.212 3.846 2.769 1.00 72.06 350 SER A CA 1
ATOM 2748 C C . SER A 1 350 ? 14.005 5.106 1.928 1.00 72.06 350 SER A C 1
ATOM 2750 O O . SER A 1 350 ? 14.133 5.042 0.699 1.00 72.06 350 SER A O 1
ATOM 2752 N N . VAL A 1 351 ? 13.698 6.246 2.559 1.00 82.94 351 VAL A N 1
ATOM 2753 C CA . VAL A 1 351 ? 13.435 7.507 1.862 1.00 82.94 351 VAL A CA 1
ATOM 2754 C C . VAL A 1 351 ? 14.253 8.662 2.435 1.00 82.94 351 VAL A C 1
ATOM 2756 O O . VAL A 1 351 ? 14.450 8.758 3.639 1.00 82.94 351 VAL A O 1
ATOM 2759 N N . SER A 1 352 ? 14.698 9.573 1.566 1.00 82.00 352 SER A N 1
ATOM 2760 C CA . SER A 1 352 ? 15.379 10.807 1.970 1.00 82.00 352 SER A CA 1
ATOM 2761 C C . SER A 1 352 ? 14.630 11.584 3.077 1.00 82.00 352 SER A C 1
ATOM 2763 O O . SER A 1 352 ? 13.436 11.866 2.909 1.00 82.00 352 SER A O 1
ATOM 2765 N N . PRO A 1 353 ? 15.308 12.016 4.164 1.00 84.12 353 PRO A N 1
ATOM 2766 C CA . PRO A 1 353 ? 14.683 12.689 5.309 1.00 84.12 353 PRO A CA 1
ATOM 2767 C C . PRO A 1 353 ? 13.734 13.865 4.986 1.00 84.12 353 PRO A C 1
ATOM 2769 O O . PRO A 1 353 ? 12.652 13.924 5.573 1.00 84.12 353 PRO A O 1
ATOM 2772 N N . PRO A 1 354 ? 14.034 14.776 4.034 1.00 85.25 354 PRO A N 1
ATOM 2773 C CA . PRO A 1 354 ? 13.136 15.887 3.688 1.00 85.25 354 PRO A CA 1
ATOM 2774 C C . PRO A 1 354 ? 11.810 15.446 3.063 1.00 85.25 354 PRO A C 1
ATOM 2776 O O . PRO A 1 354 ? 10.849 16.214 3.039 1.00 85.25 354 PRO A O 1
ATOM 2779 N N . LEU A 1 355 ? 11.757 14.229 2.518 1.00 87.88 355 LEU A N 1
ATOM 2780 C CA . LEU A 1 355 ? 10.576 13.683 1.855 1.00 87.88 355 LEU A CA 1
ATOM 2781 C C . LEU A 1 355 ? 9.669 12.920 2.828 1.00 87.88 355 LEU A C 1
ATOM 2783 O O . LEU A 1 355 ? 8.514 12.664 2.490 1.00 87.88 355 LEU A O 1
ATOM 2787 N N . VAL A 1 356 ? 10.137 12.598 4.040 1.00 88.12 356 VAL A N 1
ATOM 2788 C CA . VAL A 1 356 ? 9.376 11.814 5.030 1.00 88.12 356 VAL A CA 1
ATOM 2789 C C . VAL A 1 356 ? 8.062 12.504 5.400 1.00 88.12 356 VAL A C 1
ATOM 2791 O O . VAL A 1 356 ? 7.005 11.874 5.371 1.00 88.12 356 VAL A O 1
ATOM 2794 N N . GLU A 1 357 ? 8.080 13.812 5.675 1.00 87.94 357 GLU A N 1
ATOM 2795 C CA . GLU A 1 357 ? 6.854 14.562 5.990 1.00 87.94 357 GLU A CA 1
ATOM 2796 C C . GLU A 1 357 ? 5.904 14.629 4.782 1.00 87.94 357 GLU A C 1
ATOM 2798 O O . GLU A 1 357 ? 4.689 14.459 4.919 1.00 87.94 357 GLU A O 1
ATOM 2803 N N . GLN A 1 358 ? 6.450 14.808 3.576 1.00 90.19 358 GLN A N 1
ATOM 2804 C CA . GLN A 1 358 ? 5.658 14.828 2.345 1.00 90.19 358 GLN A CA 1
ATOM 2805 C C . GLN A 1 358 ? 4.986 13.476 2.082 1.00 90.19 358 GLN A C 1
ATOM 2807 O O . GLN A 1 358 ? 3.811 13.439 1.707 1.00 90.19 358 GLN A O 1
ATOM 2812 N N . LEU A 1 359 ? 5.690 12.370 2.331 1.00 91.69 359 LEU A N 1
ATOM 2813 C CA . LEU A 1 359 ? 5.142 11.018 2.250 1.00 91.69 359 LEU A CA 1
ATOM 2814 C C . LEU A 1 359 ? 4.124 10.732 3.352 1.00 91.69 359 LEU A C 1
ATOM 2816 O O . LEU A 1 359 ? 3.125 10.066 3.086 1.00 91.69 359 LEU A O 1
ATOM 2820 N N . ALA A 1 360 ? 4.313 11.252 4.564 1.00 90.44 360 ALA A N 1
ATOM 2821 C CA . ALA A 1 360 ? 3.333 11.124 5.640 1.00 90.44 360 ALA A CA 1
ATOM 2822 C C . ALA A 1 360 ? 2.017 11.842 5.288 1.00 90.44 360 ALA A C 1
ATOM 2824 O O . ALA A 1 360 ? 0.925 11.294 5.476 1.00 90.44 360 ALA A O 1
ATOM 2825 N N . LEU A 1 361 ? 2.102 13.044 4.708 1.00 92.62 361 LEU A N 1
ATOM 2826 C CA . LEU A 1 361 ? 0.937 13.761 4.185 1.00 92.62 361 LEU A CA 1
ATOM 2827 C C . LEU A 1 361 ? 0.280 12.995 3.033 1.00 92.62 361 LEU A C 1
ATOM 2829 O O . LEU A 1 361 ? -0.938 12.812 3.041 1.00 92.62 361 LEU A O 1
ATOM 2833 N N . PHE A 1 362 ? 1.076 12.495 2.086 1.00 95.12 362 PHE A N 1
ATOM 2834 C CA . PHE A 1 362 ? 0.580 11.679 0.978 1.00 95.12 362 PHE A CA 1
ATOM 2835 C C . PHE A 1 362 ? -0.101 10.396 1.469 1.00 95.12 362 PHE A C 1
ATOM 2837 O O . PHE A 1 362 ? -1.172 10.048 0.987 1.00 95.12 362 PHE A O 1
ATOM 2844 N N . SER A 1 363 ? 0.439 9.742 2.495 1.00 94.44 363 SER A N 1
ATOM 2845 C CA . SER A 1 363 ? -0.156 8.566 3.138 1.00 94.44 363 SER A CA 1
ATOM 2846 C C . SER A 1 363 ? -1.550 8.862 3.687 1.00 94.44 363 SER A C 1
ATOM 2848 O O . SER A 1 363 ? -2.481 8.077 3.494 1.00 94.44 363 SER A O 1
ATOM 2850 N N . ARG A 1 364 ? -1.737 10.027 4.318 1.00 94.19 364 ARG A N 1
ATOM 2851 C CA . ARG A 1 364 ? -3.056 10.461 4.796 1.00 94.19 364 ARG A CA 1
ATOM 2852 C C . ARG A 1 364 ? -4.017 10.731 3.638 1.00 94.19 364 ARG A C 1
ATOM 2854 O O . ARG A 1 364 ? -5.166 10.301 3.687 1.00 94.19 364 ARG A O 1
ATOM 2861 N N . GLU A 1 365 ? -3.535 11.380 2.583 1.00 96.12 365 GLU A N 1
ATOM 2862 C CA . GLU A 1 365 ? -4.305 11.616 1.357 1.00 96.12 365 GLU A CA 1
ATOM 2863 C C . GLU A 1 365 ? -4.720 10.310 0.666 1.00 96.12 365 GLU A C 1
ATOM 2865 O O . GLU A 1 365 ? -5.841 10.207 0.175 1.00 96.12 365 GLU A O 1
ATOM 2870 N N . LEU A 1 366 ? -3.865 9.285 0.662 1.00 96.69 366 LEU A N 1
ATOM 2871 C CA . LEU A 1 366 ? -4.209 7.962 0.144 1.00 96.69 366 LEU A CA 1
ATOM 2872 C C . LEU A 1 366 ? -5.362 7.345 0.941 1.00 96.69 366 LEU A C 1
ATOM 2874 O O . LEU A 1 366 ? -6.352 6.924 0.348 1.00 96.69 366 LEU A O 1
ATOM 2878 N N . VAL A 1 367 ? -5.302 7.357 2.274 1.00 95.62 367 VAL A N 1
ATOM 2879 C CA . VAL A 1 367 ? -6.416 6.870 3.109 1.00 95.62 367 VAL A CA 1
ATOM 2880 C C . VAL A 1 367 ? -7.702 7.663 2.841 1.00 95.62 367 VAL A C 1
ATOM 2882 O O . VAL A 1 367 ? -8.781 7.074 2.708 1.00 95.62 367 VAL A O 1
ATOM 2885 N N . ASP A 1 368 ? -7.593 8.986 2.703 1.00 95.31 368 ASP A N 1
ATOM 2886 C CA . ASP A 1 368 ? -8.722 9.876 2.425 1.00 95.31 368 ASP A CA 1
ATOM 2887 C C . ASP A 1 368 ? -9.337 9.675 1.037 1.00 95.31 368 ASP A C 1
ATOM 2889 O O . ASP A 1 368 ? -10.556 9.765 0.897 1.00 95.31 368 ASP A O 1
ATOM 2893 N N . LEU A 1 369 ? -8.527 9.355 0.030 1.00 96.50 369 LEU A N 1
ATOM 2894 C CA . LEU A 1 369 ? -8.993 9.029 -1.311 1.00 96.50 369 LEU A CA 1
ATOM 2895 C C . LEU A 1 369 ? -9.664 7.654 -1.326 1.00 96.50 369 LEU A C 1
ATOM 2897 O O . LEU A 1 369 ? -10.793 7.510 -1.794 1.00 96.50 369 LEU A O 1
ATOM 2901 N N . PHE A 1 370 ? -8.993 6.633 -0.798 1.00 96.06 370 PHE A N 1
ATOM 2902 C CA . PHE A 1 370 ? -9.436 5.246 -0.917 1.00 96.06 370 PHE A CA 1
ATOM 2903 C C . PHE A 1 370 ? -10.727 4.969 -0.144 1.00 96.06 370 PHE A C 1
ATOM 2905 O O . PHE A 1 370 ? -11.563 4.211 -0.629 1.00 96.06 370 PHE A O 1
ATOM 2912 N N . LYS A 1 371 ? -10.972 5.645 0.988 1.00 91.75 371 LYS A N 1
ATOM 2913 C CA . LYS A 1 371 ? -12.246 5.517 1.726 1.00 91.75 371 LYS A CA 1
ATOM 2914 C C . LYS A 1 371 ? -13.476 5.969 0.919 1.00 91.75 371 LYS A C 1
ATOM 2916 O O . LYS A 1 371 ? -14.594 5.607 1.290 1.00 91.75 371 LYS A O 1
ATOM 2921 N N . THR A 1 372 ? -13.287 6.760 -0.146 1.00 92.38 372 THR A N 1
ATOM 2922 C CA . THR A 1 372 ? -14.375 7.195 -1.045 1.00 92.38 372 THR A CA 1
ATOM 2923 C C . THR A 1 372 ? -14.781 6.127 -2.058 1.00 92.38 372 THR A C 1
ATOM 2925 O O . THR A 1 372 ? -15.868 6.210 -2.626 1.00 92.38 372 THR A O 1
ATOM 2928 N N . PHE A 1 373 ? -13.941 5.110 -2.258 1.00 92.38 373 PHE A N 1
ATOM 2929 C CA . PHE A 1 373 ? -14.227 3.986 -3.138 1.00 92.38 373 PHE A CA 1
ATOM 2930 C C . PHE A 1 373 ? -14.836 2.815 -2.353 1.00 92.38 373 PHE A C 1
ATOM 2932 O O . PHE A 1 373 ? -14.491 2.596 -1.185 1.00 92.38 373 PHE A O 1
ATOM 2939 N N . PRO A 1 374 ? -15.735 2.035 -2.975 1.00 88.00 374 PRO A N 1
ATOM 2940 C CA . PRO A 1 374 ? -16.275 0.828 -2.360 1.00 88.00 374 PRO A CA 1
ATOM 2941 C C . PRO A 1 374 ? -15.141 -0.157 -2.070 1.00 88.00 374 PRO A C 1
ATOM 2943 O O . PRO A 1 374 ? -14.243 -0.339 -2.900 1.00 88.00 374 PRO A O 1
ATOM 2946 N N . HIS A 1 375 ? -15.167 -0.776 -0.887 1.00 89.50 375 HIS A N 1
ATOM 2947 C CA . HIS A 1 375 ? -14.147 -1.725 -0.433 1.00 89.50 375 HIS A CA 1
ATOM 2948 C C . HIS A 1 375 ? -12.713 -1.181 -0.415 1.00 89.50 375 HIS A C 1
ATOM 2950 O O . HIS A 1 375 ? -11.769 -1.959 -0.351 1.00 89.50 375 HIS A O 1
ATOM 2956 N N . CYS A 1 376 ? -12.533 0.139 -0.521 1.00 93.25 376 CYS A N 1
ATOM 2957 C CA . CYS A 1 376 ? -11.223 0.777 -0.608 1.00 93.25 376 CYS A CA 1
ATOM 2958 C C . CYS A 1 376 ? -10.377 0.259 -1.774 1.00 93.25 376 CYS A C 1
ATOM 2960 O O . CYS A 1 376 ? -9.174 0.085 -1.618 1.00 93.25 376 CYS A O 1
ATOM 2962 N N . ARG A 1 377 ? -10.994 -0.008 -2.931 1.00 93.62 377 ARG A N 1
ATOM 2963 C CA . ARG A 1 377 ? -10.307 -0.550 -4.112 1.00 93.62 377 ARG A CA 1
ATOM 2964 C C . ARG A 1 377 ? -10.329 0.424 -5.283 1.00 93.62 377 ARG A C 1
ATOM 2966 O O . ARG A 1 377 ? -11.357 1.029 -5.581 1.00 93.62 377 ARG A O 1
ATOM 2973 N N . LEU A 1 378 ? -9.209 0.527 -5.995 1.00 95.06 378 LEU A N 1
ATOM 2974 C CA . LEU A 1 378 ? -9.063 1.382 -7.173 1.00 95.06 378 LEU A CA 1
ATOM 2975 C C . LEU A 1 378 ? -8.153 0.721 -8.222 1.00 95.06 378 LEU A C 1
ATOM 2977 O O . LEU A 1 378 ? -7.033 0.341 -7.886 1.00 95.06 378 LEU A O 1
ATOM 2981 N N . PRO A 1 379 ? -8.559 0.599 -9.502 1.00 93.62 379 PRO A N 1
ATOM 2982 C CA . PRO A 1 379 ? -7.665 0.090 -10.540 1.00 93.62 379 PRO A CA 1
ATOM 2983 C C . PRO A 1 379 ? -6.389 0.932 -10.645 1.00 93.62 379 PRO A C 1
ATOM 2985 O O . PRO A 1 379 ? -6.470 2.162 -10.693 1.00 93.62 379 PRO A O 1
ATOM 2988 N N . PHE A 1 380 ? -5.225 0.284 -10.752 1.00 93.62 380 PHE A N 1
ATOM 2989 C CA . PHE A 1 380 ? -3.920 0.960 -10.766 1.00 93.62 380 PHE A CA 1
ATOM 2990 C C . PHE A 1 380 ? -3.847 2.058 -11.840 1.00 93.62 380 PHE A C 1
ATOM 2992 O O . PHE A 1 380 ? -3.429 3.185 -11.580 1.00 93.62 380 PHE A O 1
ATOM 2999 N N . SER A 1 381 ? -4.350 1.767 -13.044 1.00 91.12 381 SER A N 1
ATOM 3000 C CA . SER A 1 381 ? -4.383 2.702 -14.179 1.00 91.12 381 SER A CA 1
ATOM 3001 C C . SER A 1 381 ? -5.272 3.934 -13.960 1.00 91.12 381 SER A C 1
ATOM 3003 O O . SER A 1 381 ? -5.111 4.941 -14.650 1.00 91.12 381 SER A O 1
ATOM 3005 N N . ARG A 1 382 ? -6.204 3.881 -13.001 1.00 94.94 382 ARG A N 1
ATOM 3006 C CA . ARG A 1 382 ? -7.126 4.976 -12.668 1.00 94.94 382 ARG A CA 1
ATOM 3007 C C . ARG A 1 382 ? -6.675 5.813 -11.476 1.00 94.94 382 ARG A C 1
ATOM 3009 O O . ARG A 1 382 ? -7.338 6.806 -11.184 1.00 94.94 382 ARG A O 1
ATOM 3016 N N . PHE A 1 383 ? -5.550 5.477 -10.841 1.00 96.50 383 PHE A N 1
ATOM 3017 C CA . PHE A 1 383 ? -5.056 6.208 -9.677 1.00 96.50 383 PHE A CA 1
ATOM 3018 C C . PHE A 1 383 ? -4.815 7.696 -9.959 1.00 96.50 383 PHE A C 1
ATOM 3020 O O . PHE A 1 383 ? -5.441 8.545 -9.330 1.00 96.50 383 PHE A O 1
ATOM 3027 N N . ILE A 1 384 ? -3.963 8.027 -10.936 1.00 94.81 384 ILE A N 1
ATOM 3028 C CA . ILE A 1 384 ? -3.606 9.425 -11.235 1.00 94.81 384 ILE A CA 1
ATOM 3029 C C . ILE A 1 384 ? -4.846 10.270 -11.600 1.00 94.81 384 ILE A C 1
ATOM 3031 O O . ILE A 1 384 ? -5.001 11.356 -11.033 1.00 94.81 384 ILE A O 1
ATOM 3035 N N . PRO A 1 385 ? -5.767 9.802 -12.476 1.00 96.31 385 PRO A N 1
ATOM 3036 C CA . PRO A 1 385 ? -7.024 10.508 -12.728 1.00 96.31 385 PRO A CA 1
ATOM 3037 C C . PRO A 1 385 ? -7.896 10.699 -11.480 1.00 96.31 385 PRO A C 1
ATOM 3039 O O . PRO A 1 385 ? -8.423 11.792 -11.275 1.00 96.31 385 PRO A O 1
ATOM 3042 N N . ALA A 1 386 ? -8.049 9.665 -10.647 1.00 97.00 386 ALA A N 1
ATOM 3043 C CA . ALA A 1 386 ? -8.871 9.720 -9.438 1.00 97.00 386 ALA A CA 1
ATOM 3044 C C . ALA A 1 386 ? -8.301 10.695 -8.401 1.00 97.00 386 ALA A C 1
ATOM 3046 O O . ALA A 1 386 ? -9.036 11.521 -7.862 1.00 97.00 386 ALA A O 1
ATOM 3047 N N . TYR A 1 387 ? -6.987 10.652 -8.181 1.00 97.56 387 TYR A N 1
ATOM 3048 C CA . TYR A 1 387 ? -6.290 11.571 -7.289 1.00 97.56 387 TYR A CA 1
ATOM 3049 C C . TYR A 1 387 ? -6.469 13.028 -7.747 1.00 97.56 387 TYR A C 1
ATOM 3051 O O . TYR A 1 387 ? -6.816 13.896 -6.948 1.00 97.56 387 TYR A O 1
ATOM 3059 N N . HIS A 1 388 ? -6.323 13.292 -9.050 1.00 96.50 388 HIS A N 1
ATOM 3060 C CA . HIS A 1 388 ? -6.555 14.623 -9.616 1.00 96.50 388 HIS A CA 1
ATOM 3061 C C . HIS A 1 388 ? -7.998 15.099 -9.449 1.00 96.50 388 HIS A C 1
ATOM 3063 O O . HIS A 1 388 ? -8.227 16.264 -9.135 1.00 96.50 388 HIS A O 1
ATOM 3069 N N . HIS A 1 389 ? -8.969 14.209 -9.642 1.00 96.75 389 HIS A N 1
ATOM 3070 C CA . HIS A 1 389 ? -10.376 14.541 -9.455 1.00 96.75 389 HIS A CA 1
ATOM 3071 C C . HIS A 1 389 ? -10.706 14.877 -7.994 1.00 96.75 389 HIS A C 1
ATOM 3073 O O . HIS A 1 389 ? -11.444 15.825 -7.745 1.00 96.75 389 HIS A O 1
ATOM 3079 N N . HIS A 1 390 ? -10.143 14.133 -7.039 1.00 96.88 390 HIS A N 1
ATOM 3080 C CA . HIS A 1 390 ? -10.443 14.297 -5.619 1.00 96.88 390 HIS A CA 1
ATOM 3081 C C . HIS A 1 390 ? -9.740 15.509 -4.986 1.00 96.88 390 HIS A C 1
ATOM 3083 O O . HIS A 1 390 ? -10.368 16.258 -4.244 1.00 96.88 390 HIS A O 1
ATOM 3089 N N . PHE A 1 391 ? -8.458 15.735 -5.300 1.00 96.69 391 PHE A N 1
ATOM 3090 C CA . PHE A 1 391 ? -7.653 16.803 -4.686 1.00 96.69 391 PHE A CA 1
ATOM 3091 C C . PHE A 1 391 ? -7.480 18.052 -5.563 1.00 96.69 391 PHE A C 1
ATOM 3093 O O . PHE A 1 391 ? -6.891 19.036 -5.121 1.00 96.69 391 PHE A O 1
ATOM 3100 N N . GLY A 1 392 ? -7.932 18.029 -6.821 1.00 94.88 392 GLY A N 1
ATOM 3101 C CA . GLY A 1 392 ? -7.774 19.149 -7.758 1.00 94.88 392 GLY A CA 1
ATOM 3102 C C . GLY A 1 392 ? -6.328 19.402 -8.207 1.00 94.88 392 GLY A C 1
ATOM 3103 O O . GLY A 1 392 ? -6.031 20.463 -8.757 1.00 94.88 392 GLY A O 1
ATOM 3104 N N . ARG A 1 393 ? -5.411 18.450 -7.974 1.00 94.25 393 ARG A N 1
ATOM 3105 C CA . ARG A 1 393 ? -3.984 18.555 -8.321 1.00 94.25 393 ARG A CA 1
ATOM 3106 C C . ARG A 1 393 ? -3.444 17.250 -8.894 1.00 94.25 393 ARG A C 1
ATOM 3108 O O . ARG A 1 393 ? -3.885 16.169 -8.525 1.00 94.25 393 ARG A O 1
ATOM 3115 N N . GLN A 1 394 ? -2.480 17.334 -9.807 1.00 91.06 394 GLN A N 1
ATOM 3116 C CA . GLN A 1 394 ? -1.854 16.129 -10.358 1.00 91.06 394 GLN A CA 1
ATOM 3117 C C . GLN A 1 394 ? -0.923 15.498 -9.319 1.00 91.06 394 GLN A C 1
ATOM 3119 O O . GLN A 1 394 ? -0.077 16.196 -8.767 1.00 91.06 394 GLN A O 1
ATOM 3124 N N . CYS A 1 395 ? -1.039 14.186 -9.106 1.00 93.44 395 CYS A N 1
ATOM 3125 C CA . CYS A 1 395 ? -0.027 13.423 -8.380 1.00 93.44 395 CYS A CA 1
ATOM 3126 C C . CYS A 1 395 ? 1.207 13.283 -9.277 1.00 93.44 395 CYS A C 1
ATOM 3128 O O . CYS A 1 395 ? 1.173 12.592 -10.299 1.00 93.44 395 CYS A O 1
ATOM 3130 N N . ARG A 1 396 ? 2.286 13.984 -8.932 1.00 91.69 396 ARG A N 1
ATOM 3131 C CA . ARG A 1 396 ? 3.575 13.855 -9.606 1.00 91.69 396 ARG A CA 1
ATOM 3132 C C . ARG A 1 396 ? 4.442 12.926 -8.778 1.00 91.69 396 ARG A C 1
ATOM 3134 O O . ARG A 1 396 ? 4.865 13.284 -7.693 1.00 91.69 396 ARG A O 1
ATOM 3141 N N . VAL A 1 397 ? 4.716 11.746 -9.319 1.00 93.00 397 VAL A N 1
ATOM 3142 C CA . VAL A 1 397 ? 5.506 10.707 -8.639 1.00 93.00 397 VAL A CA 1
ATOM 3143 C C . VAL A 1 397 ? 6.892 11.226 -8.231 1.00 93.00 397 VAL A C 1
ATOM 3145 O O . VAL A 1 397 ? 7.342 10.974 -7.117 1.00 93.00 397 VAL A O 1
ATOM 3148 N N . ALA A 1 398 ? 7.510 12.034 -9.100 1.00 92.94 398 ALA A N 1
ATOM 3149 C CA . ALA A 1 398 ? 8.813 12.632 -8.846 1.00 92.94 398 ALA A CA 1
ATOM 3150 C C . ALA A 1 398 ? 8.834 13.516 -7.600 1.00 92.94 398 ALA A C 1
ATOM 3152 O O . ALA A 1 398 ? 9.838 13.488 -6.907 1.00 92.94 398 ALA A O 1
ATOM 3153 N N . ASP A 1 399 ? 7.744 14.218 -7.266 1.00 92.00 399 ASP A N 1
ATOM 3154 C CA . ASP A 1 399 ? 7.691 15.104 -6.094 1.00 92.00 399 ASP A CA 1
ATOM 3155 C C . ASP A 1 399 ? 7.957 14.332 -4.782 1.00 92.00 399 ASP A C 1
ATOM 3157 O O . ASP A 1 399 ? 8.368 14.931 -3.798 1.00 92.00 399 ASP A O 1
ATOM 3161 N N . TYR A 1 400 ? 7.794 13.003 -4.788 1.00 92.50 400 TYR A N 1
ATOM 3162 C CA . TYR A 1 400 ? 8.070 12.107 -3.660 1.00 92.50 400 TYR A CA 1
ATOM 3163 C C . TYR A 1 400 ? 9.409 11.359 -3.773 1.00 92.50 400 TYR A C 1
ATOM 3165 O O . TYR A 1 400 ? 9.679 10.466 -2.979 1.00 92.50 400 TYR A O 1
ATOM 3173 N N . GLY A 1 401 ? 10.235 11.684 -4.771 1.00 90.62 401 GLY A N 1
ATOM 3174 C CA . GLY A 1 401 ? 11.540 11.063 -5.012 1.00 90.62 401 GLY A CA 1
ATOM 3175 C C . GLY A 1 401 ? 11.517 9.789 -5.859 1.00 90.62 401 GLY A C 1
ATOM 3176 O O . GLY A 1 401 ? 12.543 9.127 -5.979 1.00 90.62 401 GLY A O 1
ATOM 3177 N N . PHE A 1 402 ? 10.384 9.456 -6.486 1.00 91.44 402 PHE A N 1
ATOM 3178 C CA . PHE A 1 402 ? 10.226 8.238 -7.287 1.00 91.44 402 PHE A CA 1
ATOM 3179 C C . PHE A 1 402 ? 9.998 8.547 -8.772 1.00 91.44 402 PHE A C 1
ATOM 3181 O O . PHE A 1 402 ? 9.421 9.563 -9.158 1.00 91.44 402 PHE A O 1
ATOM 3188 N N . THR A 1 403 ? 10.415 7.639 -9.644 1.00 87.81 403 THR A N 1
ATOM 3189 C CA . THR A 1 403 ? 10.253 7.741 -11.108 1.00 87.81 403 THR A CA 1
ATOM 3190 C C . THR A 1 403 ? 9.048 6.946 -11.605 1.00 87.81 403 THR A C 1
ATOM 3192 O O . THR A 1 403 ? 8.419 7.326 -12.598 1.00 87.81 403 THR A O 1
ATOM 3195 N N . LYS A 1 404 ? 8.690 5.869 -10.898 1.00 87.94 404 LYS A N 1
ATOM 3196 C CA . LYS A 1 404 ? 7.568 4.977 -11.203 1.00 87.94 404 LYS A CA 1
ATOM 3197 C C . LYS A 1 404 ? 6.567 4.955 -10.055 1.00 87.94 404 LYS A C 1
ATOM 3199 O O . LYS A 1 404 ? 6.919 4.951 -8.883 1.00 87.94 404 LYS A O 1
ATOM 3204 N N . LEU A 1 405 ? 5.285 4.928 -10.416 1.00 91.69 405 LEU A N 1
ATOM 3205 C CA . LEU A 1 405 ? 4.193 4.924 -9.441 1.00 91.69 405 LEU A CA 1
ATOM 3206 C C . LEU A 1 405 ? 4.159 3.638 -8.598 1.00 91.69 405 LEU A C 1
ATOM 3208 O O . LEU A 1 405 ? 3.744 3.690 -7.449 1.00 91.69 405 LEU A O 1
ATOM 3212 N N . ALA A 1 406 ? 4.565 2.500 -9.173 1.00 89.19 406 ALA A N 1
ATOM 3213 C CA . ALA A 1 406 ? 4.624 1.234 -8.444 1.00 89.19 406 ALA A CA 1
ATOM 3214 C C . ALA A 1 406 ? 5.637 1.328 -7.295 1.00 89.19 406 ALA A C 1
ATOM 3216 O O . ALA A 1 406 ? 5.253 1.120 -6.155 1.00 89.19 406 ALA A O 1
ATOM 3217 N N . ASP A 1 407 ? 6.850 1.799 -7.587 1.00 88.62 407 ASP A N 1
ATOM 3218 C CA . ASP A 1 407 ? 7.929 1.970 -6.611 1.00 88.62 407 ASP A CA 1
ATOM 3219 C C . ASP A 1 407 ? 7.536 2.922 -5.464 1.00 88.62 407 ASP A C 1
ATOM 3221 O O . ASP A 1 407 ? 7.860 2.670 -4.308 1.00 88.62 407 ASP A O 1
ATOM 3225 N N . LEU A 1 408 ? 6.777 3.988 -5.761 1.00 93.25 408 LEU A N 1
ATOM 3226 C CA . LEU A 1 408 ? 6.222 4.878 -4.730 1.00 93.25 408 LEU A CA 1
ATOM 3227 C C . LEU A 1 408 ? 5.263 4.140 -3.779 1.00 93.25 408 LEU A C 1
ATOM 3229 O O . LEU A 1 408 ? 5.255 4.406 -2.580 1.00 93.25 408 LEU A O 1
ATOM 3233 N N . PHE A 1 409 ? 4.427 3.242 -4.297 1.00 93.56 409 PHE A N 1
ATOM 3234 C CA . PHE A 1 409 ? 3.523 2.456 -3.456 1.00 93.56 409 PHE A CA 1
ATOM 3235 C C . PHE A 1 409 ? 4.237 1.316 -2.733 1.00 93.56 409 PHE A C 1
ATOM 3237 O O . PHE A 1 409 ? 3.882 1.037 -1.591 1.00 93.56 409 PHE A O 1
ATOM 3244 N N . ASP A 1 410 ? 5.260 0.718 -3.343 1.00 88.44 410 ASP A N 1
ATOM 3245 C CA . ASP A 1 410 ? 6.105 -0.294 -2.703 1.00 88.44 410 ASP A CA 1
ATOM 3246 C C . ASP A 1 410 ? 6.893 0.295 -1.519 1.00 88.44 410 ASP A C 1
ATOM 3248 O O . ASP A 1 410 ? 7.170 -0.414 -0.557 1.00 88.44 410 ASP A O 1
ATOM 3252 N N . ALA A 1 411 ? 7.173 1.605 -1.530 1.00 89.12 411 ALA A N 1
ATOM 3253 C CA . ALA A 1 411 ? 7.712 2.338 -0.380 1.00 89.12 411 ALA A CA 1
ATOM 3254 C C . ALA A 1 411 ? 6.675 2.623 0.728 1.00 89.12 411 ALA A C 1
ATOM 3256 O O . ALA A 1 411 ? 7.037 3.058 1.819 1.00 89.12 411 ALA A O 1
ATOM 3257 N N . LEU A 1 412 ? 5.381 2.377 0.487 1.00 91.75 412 LEU A N 1
ATOM 3258 C CA . LEU A 1 412 ? 4.285 2.594 1.440 1.00 91.75 412 LEU A CA 1
ATOM 3259 C C . LEU A 1 412 ? 3.459 1.313 1.696 1.00 91.75 412 LEU A C 1
ATOM 3261 O O . LEU A 1 412 ? 2.220 1.365 1.663 1.00 91.75 412 LEU A O 1
ATOM 3265 N N . PRO A 1 413 ? 4.097 0.170 2.028 1.00 89.62 413 PRO A N 1
ATOM 3266 C CA . PRO A 1 413 ? 3.418 -1.126 2.130 1.00 89.62 413 PRO A CA 1
ATOM 3267 C C . PRO A 1 413 ? 2.414 -1.189 3.292 1.00 89.62 413 PRO A C 1
ATOM 3269 O O . PRO A 1 413 ? 1.491 -1.997 3.294 1.00 89.62 413 PRO A O 1
ATOM 3272 N N . HIS A 1 414 ? 2.564 -0.306 4.281 1.00 89.00 414 HIS A N 1
ATOM 3273 C CA . HIS A 1 414 ? 1.679 -0.182 5.438 1.00 89.00 414 HIS A CA 1
ATOM 3274 C C . HIS A 1 414 ? 0.398 0.624 5.144 1.00 89.00 414 HIS A C 1
ATOM 3276 O O . HIS A 1 414 ? -0.521 0.621 5.968 1.00 89.00 414 HIS A O 1
ATOM 3282 N N . ILE A 1 415 ? 0.321 1.310 3.994 1.00 94.31 415 ILE A N 1
ATOM 3283 C CA . ILE A 1 415 ? -0.839 2.115 3.572 1.00 94.31 415 ILE A CA 1
ATOM 3284 C C . ILE A 1 415 ? -1.526 1.514 2.356 1.00 94.31 415 ILE A C 1
ATOM 3286 O O . ILE A 1 415 ? -2.752 1.402 2.357 1.00 94.31 415 ILE A O 1
ATOM 3290 N N . ILE A 1 416 ? -0.764 1.144 1.326 1.00 95.12 416 ILE A N 1
ATOM 3291 C CA . ILE A 1 416 ? -1.284 0.644 0.053 1.00 95.12 416 ILE A CA 1
ATOM 3292 C C . ILE A 1 416 ? -0.707 -0.731 -0.241 1.00 95.12 416 ILE A C 1
ATOM 3294 O O . ILE A 1 416 ? 0.470 -0.993 -0.033 1.00 95.12 416 ILE A O 1
ATOM 3298 N N . GLN A 1 417 ? -1.555 -1.586 -0.797 1.00 94.75 417 GLN A N 1
ATOM 3299 C CA . GLN A 1 417 ? -1.173 -2.868 -1.355 1.00 94.75 417 GLN A CA 1
ATOM 3300 C C . GLN A 1 417 ? -1.583 -2.944 -2.827 1.00 94.75 417 GLN A C 1
ATOM 3302 O O . GLN A 1 417 ? -2.681 -2.528 -3.212 1.00 94.75 417 GLN A O 1
ATOM 3307 N N . ILE A 1 418 ? -0.701 -3.513 -3.648 1.00 93.38 418 ILE A N 1
ATOM 3308 C CA . ILE A 1 418 ? -0.939 -3.769 -5.068 1.00 93.38 418 ILE A CA 1
ATOM 3309 C C . ILE A 1 418 ? -1.337 -5.236 -5.252 1.00 93.38 418 ILE A C 1
ATOM 3311 O O . ILE A 1 418 ? -0.496 -6.131 -5.173 1.00 93.38 418 ILE A O 1
ATOM 3315 N N . LEU A 1 419 ? -2.611 -5.478 -5.548 1.00 91.88 419 LEU A N 1
ATOM 3316 C CA . LEU A 1 419 ? -3.162 -6.799 -5.852 1.00 91.88 419 LEU A CA 1
ATOM 3317 C C . LEU A 1 419 ? -3.048 -7.120 -7.342 1.00 91.88 419 LEU A C 1
ATOM 3319 O O . LEU A 1 419 ? -3.099 -6.217 -8.183 1.00 91.88 419 LEU A O 1
ATOM 3323 N N . GLY A 1 420 ? -2.954 -8.406 -7.670 1.00 87.69 420 GLY A N 1
ATOM 3324 C CA . GLY A 1 420 ? -2.866 -8.907 -9.036 1.00 87.69 420 GLY A CA 1
ATOM 3325 C C . GLY A 1 420 ? -1.543 -8.574 -9.723 1.00 87.69 420 GLY A C 1
ATOM 3326 O O . GLY A 1 420 ? -0.622 -7.999 -9.135 1.00 87.69 420 GLY A O 1
ATOM 3327 N N . GLU A 1 421 ? -1.448 -8.943 -10.995 1.00 79.19 421 GLU A N 1
ATOM 3328 C CA . GLU A 1 421 ? -0.250 -8.764 -11.817 1.00 79.19 421 GLU A CA 1
ATOM 3329 C C . GLU A 1 421 ? -0.576 -8.057 -13.143 1.00 79.19 421 GLU A C 1
ATOM 3331 O O . GLU A 1 421 ? -1.731 -7.983 -13.581 1.00 79.19 421 GLU A O 1
ATOM 3336 N N . GLY A 1 422 ? 0.456 -7.511 -13.793 1.00 74.81 422 GLY A N 1
ATOM 3337 C CA . GLY A 1 422 ? 0.338 -6.925 -15.126 1.00 74.81 422 GLY A CA 1
ATOM 3338 C C . GLY A 1 422 ? -0.637 -5.743 -15.204 1.00 74.81 422 GLY A C 1
ATOM 3339 O O . GLY A 1 422 ? -0.566 -4.789 -14.420 1.00 74.81 422 GLY A O 1
ATOM 3340 N N . ASN A 1 423 ? -1.551 -5.795 -16.172 1.00 74.50 423 ASN A N 1
ATOM 3341 C CA . ASN A 1 423 ? -2.550 -4.749 -16.415 1.00 74.50 423 ASN A CA 1
ATOM 3342 C C . ASN A 1 423 ? -3.833 -4.874 -15.566 1.00 74.50 423 ASN A C 1
ATOM 3344 O O . ASN A 1 423 ? -4.645 -3.947 -15.574 1.00 74.50 423 ASN A O 1
ATOM 3348 N N . LYS A 1 424 ? -4.016 -5.973 -14.821 1.00 80.38 424 LYS A N 1
ATOM 3349 C CA . LYS A 1 424 ? -5.166 -6.188 -13.920 1.00 80.38 424 LYS A CA 1
ATOM 3350 C C . LYS A 1 424 ? -4.880 -5.769 -12.476 1.00 80.38 424 LYS A C 1
ATOM 3352 O O . LYS A 1 424 ? -5.615 -6.138 -11.567 1.00 80.38 424 LYS A O 1
ATOM 3357 N N . ARG A 1 425 ? -3.820 -4.984 -12.258 1.00 88.94 425 ARG A N 1
ATOM 3358 C CA . ARG A 1 425 ? -3.445 -4.510 -10.925 1.00 88.94 425 ARG A CA 1
ATOM 3359 C C . ARG A 1 425 ? -4.525 -3.625 -10.308 1.00 88.94 425 ARG A C 1
ATOM 3361 O O . ARG A 1 425 ? -4.989 -2.657 -10.923 1.00 88.94 425 ARG A O 1
ATOM 3368 N N . ILE A 1 426 ? -4.873 -3.928 -9.065 1.00 93.19 426 ILE A N 1
ATOM 3369 C CA . ILE A 1 426 ? -5.820 -3.167 -8.249 1.00 93.19 426 ILE A CA 1
ATOM 3370 C C . ILE A 1 426 ? -5.082 -2.690 -7.005 1.00 93.19 426 ILE A C 1
ATOM 3372 O O . ILE A 1 426 ? -4.396 -3.460 -6.345 1.00 93.19 426 ILE A O 1
ATOM 3376 N N . LEU A 1 427 ? -5.225 -1.411 -6.689 1.00 96.00 427 LEU A N 1
ATOM 3377 C CA . LEU A 1 427 ? -4.760 -0.839 -5.437 1.00 96.00 427 LEU A CA 1
ATOM 3378 C C . LEU A 1 427 ? -5.833 -1.049 -4.370 1.00 96.00 427 LEU A C 1
ATOM 3380 O O . LEU A 1 427 ? -7.015 -0.811 -4.636 1.00 96.00 427 LEU A O 1
ATOM 3384 N N . THR A 1 428 ? -5.419 -1.435 -3.170 1.00 96.31 428 THR A N 1
ATOM 3385 C CA . THR A 1 428 ? -6.264 -1.477 -1.971 1.00 96.31 428 THR A CA 1
ATOM 3386 C C . THR A 1 428 ? -5.533 -0.862 -0.782 1.00 96.31 428 THR A C 1
ATOM 3388 O O . THR A 1 428 ? -4.305 -0.758 -0.805 1.00 96.31 428 THR A O 1
ATOM 3391 N N . LEU A 1 429 ? -6.262 -0.463 0.264 1.00 96.75 429 LEU A N 1
ATOM 3392 C CA . LEU A 1 429 ? -5.617 -0.130 1.535 1.00 96.75 429 LEU A CA 1
ATOM 3393 C C . LEU A 1 429 ? -4.984 -1.386 2.139 1.00 96.75 429 LEU A C 1
ATOM 3395 O O . LEU A 1 429 ? -5.617 -2.442 2.207 1.00 96.75 429 LEU A O 1
ATOM 3399 N N . ALA A 1 430 ? -3.746 -1.256 2.598 1.00 95.12 430 ALA A N 1
ATOM 3400 C CA . ALA A 1 430 ? -3.054 -2.313 3.314 1.00 95.12 430 ALA A CA 1
ATOM 3401 C C . ALA A 1 430 ? -3.793 -2.650 4.611 1.00 95.12 430 ALA A C 1
ATOM 3403 O O . ALA A 1 430 ? -4.416 -1.784 5.235 1.00 95.12 430 ALA A O 1
ATOM 3404 N N . HIS A 1 431 ? -3.685 -3.903 5.038 1.00 93.62 431 HIS A N 1
ATOM 3405 C CA . HIS A 1 431 ? -4.420 -4.417 6.186 1.00 93.62 431 HIS A CA 1
ATOM 3406 C C . HIS A 1 431 ? -4.231 -3.563 7.446 1.00 93.62 431 HIS A C 1
ATOM 3408 O O . HIS A 1 431 ? -5.199 -3.113 8.056 1.00 93.62 431 HIS A O 1
ATOM 3414 N N . LYS A 1 432 ? -2.984 -3.180 7.747 1.00 90.94 432 LYS A N 1
ATOM 3415 C CA . LYS A 1 432 ? -2.658 -2.310 8.883 1.00 90.94 432 LYS A CA 1
ATOM 3416 C C . LYS A 1 432 ? -3.380 -0.959 8.843 1.00 90.94 432 LYS A C 1
ATOM 3418 O O . LYS A 1 432 ? -3.847 -0.474 9.876 1.00 90.94 432 LYS A O 1
ATOM 3423 N N . ALA A 1 433 ? -3.486 -0.336 7.670 1.00 94.06 433 ALA A N 1
ATOM 3424 C CA . ALA A 1 433 ? -4.234 0.907 7.506 1.00 94.06 433 ALA A CA 1
ATOM 3425 C C . ALA A 1 433 ? -5.742 0.693 7.712 1.00 94.06 433 ALA A C 1
ATOM 3427 O O . ALA A 1 433 ? -6.403 1.548 8.309 1.00 94.06 433 ALA A O 1
ATOM 3428 N N . GLN A 1 434 ? -6.279 -0.451 7.277 1.00 95.06 434 GLN A N 1
ATOM 3429 C CA . GLN A 1 434 ? -7.683 -0.806 7.487 1.00 95.06 434 GLN A CA 1
ATOM 3430 C C . GLN A 1 434 ? -7.997 -1.057 8.968 1.00 95.06 434 GLN A C 1
ATOM 3432 O O . GLN A 1 434 ? -8.971 -0.484 9.460 1.00 95.06 434 GLN A O 1
ATOM 3437 N N . ILE A 1 435 ? -7.130 -1.758 9.709 1.00 93.94 435 ILE A N 1
ATOM 3438 C CA . ILE A 1 435 ? -7.251 -1.935 11.168 1.00 93.94 435 ILE A CA 1
ATOM 3439 C C . ILE A 1 435 ? -7.170 -0.590 11.895 1.00 93.94 435 ILE A C 1
ATOM 3441 O O . ILE A 1 435 ? -8.037 -0.276 12.706 1.00 93.94 435 ILE A O 1
ATOM 3445 N N . LYS A 1 436 ? -6.194 0.275 11.574 1.00 92.69 436 LYS A N 1
ATOM 3446 C CA . LYS A 1 436 ? -6.108 1.629 12.164 1.00 92.69 436 LYS A CA 1
ATOM 3447 C C . LYS A 1 436 ? -7.386 2.437 11.928 1.00 92.69 436 LYS A C 1
ATOM 3449 O O . LYS A 1 436 ? -7.862 3.129 12.833 1.00 92.69 436 LYS A O 1
ATOM 3454 N N . ARG A 1 437 ? -7.956 2.346 10.724 1.00 94.00 437 ARG A N 1
ATOM 3455 C CA . ARG A 1 437 ? -9.219 3.008 10.391 1.00 94.00 437 ARG A CA 1
ATOM 3456 C C . ARG A 1 437 ? -10.387 2.422 11.182 1.00 94.00 437 ARG A C 1
ATOM 3458 O O . ARG A 1 437 ? -11.145 3.191 11.767 1.00 94.00 437 ARG A O 1
ATOM 3465 N N . PHE A 1 438 ? -10.508 1.095 11.231 1.00 95.56 438 PHE A N 1
ATOM 3466 C CA . PHE A 1 438 ? -11.536 0.405 12.007 1.00 95.56 438 PHE A CA 1
ATOM 3467 C C . PHE A 1 438 ? -11.466 0.793 13.483 1.00 95.56 438 PHE A C 1
ATOM 3469 O O . PHE A 1 438 ? -12.473 1.224 14.030 1.00 95.56 438 PHE A O 1
ATOM 3476 N N . SER A 1 439 ? -10.284 0.757 14.099 1.00 94.25 439 SER A N 1
ATOM 3477 C CA . SER A 1 439 ? -10.069 1.165 15.492 1.00 94.25 439 SER A CA 1
ATOM 3478 C C . SER A 1 439 ? -10.539 2.596 15.761 1.00 94.25 439 SER A C 1
ATOM 3480 O O . SER A 1 439 ? -11.203 2.859 16.763 1.00 94.25 439 SER A O 1
ATOM 3482 N N . SER A 1 440 ? -10.244 3.532 14.852 1.00 93.25 440 SER A N 1
ATOM 3483 C CA . SER A 1 440 ? -10.697 4.925 14.960 1.00 93.25 440 SER A CA 1
ATOM 3484 C C . SER A 1 440 ? -12.225 5.049 14.887 1.00 93.25 440 SER A C 1
ATOM 3486 O O . SER A 1 440 ? -12.841 5.726 15.718 1.00 93.25 440 SER A O 1
ATOM 3488 N N . ASP A 1 441 ? -12.854 4.361 13.931 1.00 94.81 441 ASP A N 1
ATOM 3489 C CA . ASP A 1 441 ? -14.309 4.364 13.774 1.00 94.81 441 ASP A CA 1
ATOM 3490 C C . ASP A 1 441 ? -15.009 3.663 14.945 1.00 94.81 441 ASP A C 1
ATOM 3492 O O . ASP A 1 441 ? -15.958 4.211 15.504 1.00 94.81 441 ASP A O 1
ATOM 3496 N N . LEU A 1 442 ? -14.494 2.516 15.389 1.00 95.12 442 LEU A N 1
ATOM 3497 C CA . LEU A 1 442 ? -14.970 1.771 16.552 1.00 95.12 442 LEU A CA 1
ATOM 3498 C C . LEU A 1 442 ? -14.929 2.637 17.814 1.00 95.12 442 LEU A C 1
ATOM 3500 O O . LEU A 1 442 ? -15.938 2.764 18.505 1.00 95.12 442 LEU A O 1
ATOM 3504 N N . LEU A 1 443 ? -13.810 3.314 18.086 1.00 91.62 443 LEU A N 1
ATOM 3505 C CA . LEU A 1 443 ? -13.706 4.247 19.211 1.00 91.62 443 LEU A CA 1
ATOM 3506 C C . LEU A 1 443 ? -14.717 5.389 19.115 1.00 91.62 443 LEU A C 1
ATOM 3508 O O . LEU A 1 443 ? -15.256 5.819 20.135 1.00 91.62 443 LEU A O 1
ATOM 3512 N N . ARG A 1 444 ? -14.968 5.908 17.912 1.00 93.38 444 ARG A N 1
ATOM 3513 C CA . ARG A 1 444 ? -15.953 6.971 17.692 1.00 93.38 444 ARG A CA 1
ATOM 3514 C C . ARG A 1 444 ? -17.373 6.475 17.980 1.00 93.38 444 ARG A C 1
ATOM 3516 O O . ARG A 1 444 ? -18.113 7.175 18.670 1.00 93.38 444 ARG A O 1
ATOM 3523 N N . VAL A 1 445 ? -17.722 5.264 17.541 1.00 95.00 445 VAL A N 1
ATOM 3524 C CA . VAL A 1 445 ? -19.005 4.611 17.857 1.00 95.00 445 VAL A CA 1
ATOM 3525 C C . VAL A 1 445 ? -19.152 4.382 19.360 1.00 95.00 445 VAL A C 1
ATOM 3527 O O . VAL A 1 445 ? -20.176 4.757 19.932 1.00 95.00 445 VAL A O 1
ATOM 3530 N N . LEU A 1 446 ? -18.125 3.830 20.013 1.00 92.69 446 LEU A N 1
ATOM 3531 C CA . LEU A 1 446 ? -18.122 3.554 21.451 1.00 92.69 446 LEU A CA 1
ATOM 3532 C C . LEU A 1 446 ? -18.237 4.834 22.283 1.00 92.69 446 LEU A C 1
ATOM 3534 O O . LEU A 1 446 ? -19.021 4.877 23.224 1.00 92.69 446 LEU A O 1
ATOM 3538 N N . LYS A 1 447 ? -17.515 5.905 21.926 1.00 88.56 447 LYS A N 1
ATOM 3539 C CA . LYS A 1 447 ? -17.634 7.222 22.584 1.00 88.56 447 LYS A CA 1
ATOM 3540 C C . LYS A 1 447 ? -19.029 7.833 22.439 1.00 88.56 447 LYS A C 1
ATOM 3542 O O . LYS A 1 447 ? -19.406 8.651 23.272 1.00 88.56 447 LYS A O 1
ATOM 3547 N N . GLY A 1 448 ? -19.772 7.448 21.402 1.00 87.88 448 GLY A N 1
ATOM 3548 C CA . GLY A 1 448 ? -21.175 7.816 21.222 1.00 87.88 448 GLY A CA 1
ATOM 3549 C C . GLY A 1 448 ? -22.148 7.027 22.106 1.00 87.88 448 GLY A C 1
ATOM 3550 O O . GLY A 1 448 ? -23.308 7.420 22.203 1.00 87.88 448 GLY A O 1
ATOM 3551 N N . GLN A 1 449 ? -21.709 5.940 22.754 1.00 88.25 449 GLN A N 1
ATOM 3552 C CA . GLN A 1 449 ? -22.549 5.143 23.651 1.00 88.25 449 GLN A CA 1
ATOM 3553 C C . GLN A 1 449 ? -22.487 5.659 25.098 1.00 88.25 449 GLN A C 1
ATOM 3555 O O . GLN A 1 449 ? -21.395 5.963 25.585 1.00 88.25 449 GLN A O 1
ATOM 3560 N N . PRO A 1 450 ? -23.612 5.669 25.843 1.00 84.50 450 PRO A N 1
ATOM 3561 C CA . PRO A 1 450 ? -23.641 6.115 27.240 1.00 84.50 450 PRO A CA 1
ATOM 3562 C C . PRO A 1 450 ? -22.671 5.354 28.155 1.00 84.50 450 PRO A C 1
ATOM 3564 O O . PRO A 1 450 ? -22.017 5.944 29.011 1.00 84.50 450 PRO A O 1
ATOM 3567 N N . THR A 1 451 ? -22.547 4.040 27.964 1.00 85.69 451 THR A N 1
ATOM 3568 C CA . THR A 1 451 ? -21.689 3.160 28.774 1.00 85.69 451 THR A CA 1
ATOM 3569 C C . THR A 1 451 ? -20.278 3.004 28.213 1.00 85.69 451 THR A C 1
ATOM 3571 O O . THR A 1 451 ? -19.475 2.273 28.793 1.00 85.69 451 THR A O 1
ATOM 3574 N N . LYS A 1 452 ? -19.964 3.668 27.089 1.00 89.69 452 LYS A N 1
ATOM 3575 C CA . LYS A 1 452 ? -18.742 3.442 26.297 1.00 89.69 452 LYS A CA 1
ATOM 3576 C C . LYS A 1 452 ? -18.544 1.967 25.904 1.00 89.69 452 LYS A C 1
ATOM 3578 O O . LYS A 1 452 ? -17.411 1.514 25.742 1.00 89.69 452 LYS A O 1
ATOM 3583 N N . SER A 1 453 ? -19.645 1.228 25.772 1.00 91.19 453 SER A N 1
ATOM 3584 C CA . SER A 1 453 ? -19.689 -0.184 25.397 1.00 91.19 453 SER A CA 1
ATOM 3585 C C . SER A 1 453 ? -20.838 -0.459 24.432 1.00 91.19 453 SER A C 1
ATOM 3587 O O . SER A 1 453 ? -21.811 0.295 24.398 1.00 91.19 453 SER A O 1
ATOM 3589 N N . ILE A 1 454 ? -20.719 -1.523 23.638 1.00 94.88 454 ILE A N 1
ATOM 3590 C CA . ILE A 1 454 ? -21.728 -1.938 22.660 1.00 94.88 454 ILE A CA 1
ATOM 3591 C C . ILE A 1 454 ? -21.689 -3.452 22.422 1.00 94.88 454 ILE A C 1
ATOM 3593 O O . ILE A 1 454 ? -20.637 -4.076 22.552 1.00 94.88 454 ILE A O 1
ATOM 3597 N N . THR A 1 455 ? -22.829 -4.041 22.066 1.00 94.50 455 THR A N 1
ATOM 3598 C CA . THR A 1 455 ? -22.927 -5.440 21.620 1.00 94.50 455 THR A CA 1
ATOM 3599 C C . THR A 1 455 ? -22.765 -5.514 20.103 1.00 94.50 455 THR A C 1
ATOM 3601 O O . THR A 1 455 ? -23.148 -4.577 19.396 1.00 94.50 455 THR A O 1
ATOM 3604 N N . LEU A 1 456 ? -22.247 -6.622 19.566 1.00 92.25 456 LEU A N 1
ATOM 3605 C CA . LEU A 1 456 ? -22.120 -6.767 18.108 1.00 92.25 456 LEU A CA 1
ATOM 3606 C C . LEU A 1 456 ? -23.462 -6.689 17.364 1.00 92.25 456 LEU A C 1
ATOM 3608 O O . LEU A 1 456 ? -23.518 -6.131 16.271 1.00 92.25 456 LEU A O 1
ATOM 3612 N N . GLU A 1 457 ? -24.553 -7.148 17.980 1.00 91.75 457 GLU A N 1
ATOM 3613 C CA . GLU A 1 457 ? -25.903 -7.055 17.406 1.00 91.75 457 GLU A CA 1
ATOM 3614 C C . GLU A 1 457 ? -26.351 -5.604 17.177 1.00 91.75 457 GLU A C 1
ATOM 3616 O O . GLU A 1 457 ? -26.997 -5.281 16.180 1.00 91.75 457 GLU A O 1
ATOM 3621 N N . THR A 1 458 ? -25.993 -4.702 18.094 1.00 93.69 458 THR A N 1
ATOM 3622 C CA . THR A 1 458 ? -26.381 -3.284 18.026 1.00 93.69 458 THR A CA 1
ATOM 3623 C C . THR A 1 458 ? -25.349 -2.417 17.304 1.00 93.69 458 THR A C 1
ATOM 3625 O O . THR A 1 458 ? -25.657 -1.281 16.921 1.00 93.69 458 THR A O 1
ATOM 3628 N N . PHE A 1 459 ? -24.151 -2.957 17.057 1.00 95.06 459 PHE A N 1
ATOM 3629 C CA . PHE A 1 459 ? -23.027 -2.240 16.463 1.00 95.06 459 PHE A CA 1
ATOM 3630 C C . PHE A 1 459 ? -23.357 -1.639 15.096 1.00 95.06 459 PHE A C 1
ATOM 3632 O O . PHE A 1 459 ? -23.127 -0.449 14.895 1.00 95.06 459 PHE A O 1
ATOM 3639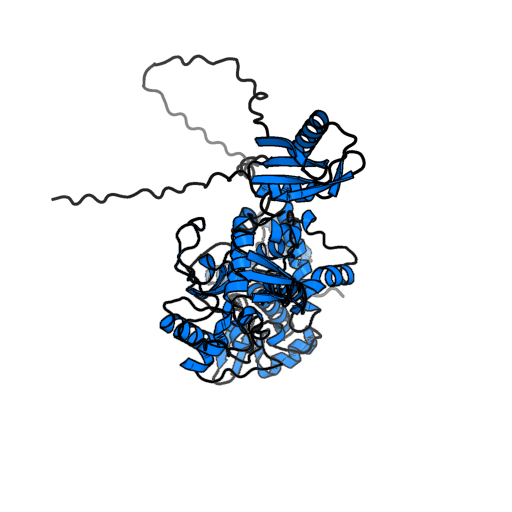 N N . SER A 1 460 ? -23.979 -2.407 14.196 1.00 95.12 460 SER A N 1
ATOM 3640 C CA . SER A 1 460 ? -24.345 -1.934 12.850 1.00 95.12 460 SER A CA 1
ATOM 3641 C C . SER A 1 460 ? -25.214 -0.670 12.891 1.00 95.12 460 SER A C 1
ATOM 3643 O O . SER A 1 460 ? -24.950 0.300 12.182 1.00 95.12 460 SER A O 1
ATOM 3645 N N . SER A 1 461 ? -26.226 -0.638 13.768 1.00 94.88 461 SER A N 1
ATOM 3646 C CA . SER A 1 461 ? -27.127 0.517 13.893 1.00 94.88 461 SER A CA 1
ATOM 3647 C C . SER A 1 461 ? -26.426 1.737 14.493 1.00 94.88 461 SER A C 1
ATOM 3649 O O . SER A 1 461 ? -26.677 2.873 14.086 1.00 94.88 461 SER A O 1
ATOM 3651 N N . ALA A 1 462 ? -25.554 1.527 15.479 1.00 94.75 462 ALA A N 1
ATOM 3652 C CA . ALA A 1 462 ? -24.790 2.612 16.082 1.00 94.75 462 ALA A CA 1
ATOM 3653 C C . ALA A 1 462 ? -23.742 3.180 15.116 1.00 94.75 462 ALA A C 1
ATOM 3655 O O . ALA A 1 462 ? -23.565 4.398 15.055 1.00 94.75 462 ALA A O 1
ATOM 3656 N N . TYR A 1 463 ? -23.093 2.314 14.338 1.00 95.88 463 TYR A N 1
ATOM 3657 C CA . TYR A 1 463 ? -22.145 2.694 13.299 1.00 95.88 463 TYR A CA 1
ATOM 3658 C C . TYR A 1 463 ? -22.805 3.621 12.278 1.00 95.88 463 TYR A C 1
ATOM 3660 O O . TYR A 1 463 ? -22.321 4.727 12.056 1.00 95.88 463 TYR A O 1
ATOM 3668 N N . GLU A 1 464 ? -23.962 3.246 11.735 1.00 95.56 464 GLU A N 1
ATOM 3669 C CA . GLU A 1 464 ? -24.683 4.080 10.767 1.00 95.56 464 GLU A CA 1
ATOM 3670 C C . GLU A 1 464 ? -25.023 5.468 11.312 1.00 95.56 464 GLU A C 1
ATOM 3672 O O . GLU A 1 464 ? -24.824 6.470 10.625 1.00 95.56 464 GLU A O 1
ATOM 3677 N N . LYS A 1 465 ? -25.463 5.547 12.571 1.00 93.50 465 LYS A N 1
ATOM 3678 C CA . LYS A 1 465 ? -25.814 6.817 13.226 1.00 93.50 465 LYS A CA 1
ATOM 3679 C C . LYS A 1 465 ? -24.610 7.735 13.438 1.00 93.50 465 LYS A C 1
ATOM 3681 O O . LYS A 1 465 ? -24.746 8.948 13.320 1.00 93.50 465 LYS A O 1
ATOM 3686 N N . VAL A 1 466 ? -23.452 7.177 13.792 1.00 93.94 466 VAL A N 1
ATOM 3687 C CA . VAL A 1 466 ? -22.264 7.952 14.191 1.00 93.94 466 VAL A CA 1
ATOM 3688 C C . VAL A 1 466 ? -21.327 8.234 13.011 1.00 93.94 466 VAL A C 1
ATOM 3690 O O . VAL A 1 466 ? -20.705 9.297 12.937 1.00 93.94 466 VAL A O 1
ATOM 3693 N N . ILE A 1 467 ? -21.198 7.279 12.092 1.00 91.75 467 ILE A N 1
ATOM 3694 C CA . ILE A 1 467 ? -20.277 7.325 10.951 1.00 91.75 467 ILE A CA 1
ATOM 3695 C C . ILE A 1 467 ? -20.965 7.863 9.692 1.00 91.75 467 ILE A C 1
ATOM 3697 O O . ILE A 1 467 ? -20.280 8.364 8.801 1.00 91.75 467 ILE A O 1
ATOM 3701 N N . ASN A 1 468 ? -22.303 7.825 9.644 1.00 91.44 468 ASN A N 1
ATOM 3702 C CA . ASN A 1 468 ? -23.120 8.230 8.498 1.00 91.44 468 ASN A CA 1
ATOM 3703 C C . ASN A 1 468 ? -22.809 7.421 7.222 1.00 91.44 468 ASN A C 1
ATOM 3705 O O . ASN A 1 468 ? -22.759 7.956 6.114 1.00 91.44 468 ASN A O 1
ATOM 3709 N N . ARG A 1 469 ? -22.561 6.117 7.392 1.00 89.62 469 ARG A N 1
ATOM 3710 C CA . ARG A 1 469 ? -22.311 5.133 6.329 1.00 89.62 469 ARG A CA 1
ATOM 3711 C C . ARG A 1 469 ? -22.865 3.780 6.770 1.00 89.62 469 ARG A C 1
ATOM 3713 O O . ARG A 1 469 ? -22.810 3.475 7.957 1.00 89.62 469 ARG A O 1
ATOM 3720 N N . GLN A 1 470 ? -23.364 2.983 5.825 1.00 91.38 470 GLN A N 1
ATOM 3721 C CA . GLN A 1 470 ? -23.769 1.601 6.098 1.00 91.38 470 GLN A CA 1
ATOM 3722 C C . GLN A 1 470 ? -22.587 0.779 6.605 1.00 91.38 470 GLN A C 1
ATOM 3724 O O . GLN A 1 470 ? -21.470 0.908 6.096 1.00 91.38 470 GLN A O 1
ATOM 3729 N N . TRP A 1 471 ? -22.838 -0.048 7.616 1.00 93.75 471 TRP A N 1
ATOM 3730 C CA . TRP A 1 471 ? -21.826 -0.959 8.133 1.00 93.75 471 TRP A CA 1
ATOM 3731 C C . TRP A 1 471 ? -21.585 -2.092 7.133 1.00 93.75 471 TRP A C 1
ATOM 3733 O O . TRP A 1 471 ? -22.514 -2.789 6.728 1.00 93.75 471 TRP A O 1
ATOM 3743 N N . ASN A 1 472 ? -20.325 -2.287 6.754 1.00 92.75 472 ASN A N 1
ATOM 3744 C CA . ASN A 1 472 ? -19.889 -3.430 5.969 1.00 92.75 472 ASN A CA 1
ATOM 3745 C C . ASN A 1 472 ? -18.472 -3.815 6.398 1.00 92.75 472 ASN A C 1
ATOM 3747 O O . ASN A 1 472 ? -17.540 -3.026 6.255 1.00 92.75 472 ASN A O 1
ATOM 3751 N N . VAL A 1 473 ? -18.305 -5.036 6.901 1.00 94.31 473 VAL A N 1
ATOM 3752 C CA . VAL A 1 473 ? -17.002 -5.559 7.333 1.00 94.31 473 VAL A CA 1
ATOM 3753 C C . VAL A 1 473 ? -15.992 -5.623 6.181 1.00 94.31 473 VAL A C 1
ATOM 3755 O O . VAL A 1 473 ? -14.831 -5.260 6.359 1.00 94.31 473 VAL A O 1
ATOM 3758 N N . VAL A 1 474 ? -16.457 -5.937 4.967 1.00 94.25 474 VAL A N 1
ATOM 3759 C CA . VAL A 1 474 ? -15.626 -6.056 3.757 1.00 94.25 474 VAL A CA 1
ATOM 3760 C C . VAL A 1 474 ? -15.024 -4.709 3.352 1.00 94.25 474 VAL A C 1
ATOM 3762 O O . VAL A 1 474 ? -13.994 -4.665 2.681 1.00 94.25 474 VAL A O 1
ATOM 3765 N N . ASP A 1 475 ? -15.609 -3.587 3.786 1.00 93.00 475 ASP A N 1
ATOM 3766 C CA . ASP A 1 475 ? -14.991 -2.273 3.587 1.00 93.00 475 ASP A CA 1
ATOM 3767 C C . ASP A 1 475 ? -13.680 -2.112 4.367 1.00 93.00 475 ASP A C 1
ATOM 3769 O O . ASP A 1 475 ? -12.890 -1.237 4.003 1.00 93.00 475 ASP A O 1
ATOM 3773 N N . TYR A 1 476 ? -13.455 -2.931 5.401 1.00 94.56 476 TYR A N 1
ATOM 3774 C CA . TYR A 1 476 ? -12.251 -2.994 6.235 1.00 94.56 476 TYR A CA 1
ATOM 3775 C C . TYR A 1 476 ? -11.356 -4.209 5.928 1.00 94.56 476 TYR A C 1
ATOM 3777 O O . TYR A 1 476 ? -10.432 -4.489 6.687 1.00 94.56 476 TYR A O 1
ATOM 3785 N N . GLY A 1 477 ? -11.568 -4.873 4.785 1.00 93.50 477 GLY A N 1
ATOM 3786 C CA . GLY A 1 477 ? -10.573 -5.782 4.209 1.00 93.50 477 GLY A CA 1
ATOM 3787 C C . GLY A 1 477 ? -10.593 -7.196 4.780 1.00 93.50 477 GLY A C 1
ATOM 3788 O O . GLY A 1 477 ? -9.720 -7.989 4.451 1.00 93.50 477 GLY A O 1
ATOM 3789 N N . VAL A 1 478 ? -11.603 -7.541 5.577 1.00 95.12 478 VAL A N 1
ATOM 3790 C CA . VAL A 1 478 ? -11.834 -8.904 6.074 1.00 95.12 478 VAL A CA 1
ATOM 3791 C C . VAL A 1 478 ? -13.308 -9.281 5.934 1.00 95.12 478 VAL A C 1
ATOM 3793 O O . VAL A 1 478 ? -14.155 -8.428 5.656 1.00 95.12 478 VAL A O 1
ATOM 3796 N N . PHE A 1 479 ? -13.614 -10.570 6.070 1.00 94.00 479 PHE A N 1
ATOM 3797 C CA . PHE A 1 479 ? -14.977 -11.080 5.915 1.00 94.00 479 PHE A CA 1
ATOM 3798 C C . PHE A 1 479 ? -15.737 -11.197 7.245 1.00 94.00 479 PHE A C 1
ATOM 3800 O O . PHE A 1 479 ? -16.965 -11.169 7.238 1.00 94.00 479 PHE A O 1
ATOM 3807 N N . ASP A 1 480 ? -15.029 -11.273 8.377 1.00 93.31 480 ASP A N 1
ATOM 3808 C CA . ASP A 1 480 ? -15.615 -11.381 9.716 1.00 93.31 480 ASP A CA 1
ATOM 3809 C C . ASP A 1 480 ? -15.141 -10.241 10.633 1.00 93.31 480 ASP A C 1
ATOM 3811 O O . ASP A 1 480 ? -13.981 -9.835 10.626 1.00 93.31 480 ASP A O 1
ATOM 3815 N N . ILE A 1 481 ? -16.057 -9.692 11.431 1.00 93.62 481 ILE A N 1
ATOM 3816 C CA . ILE A 1 481 ? -15.749 -8.636 12.400 1.00 93.62 481 ILE A CA 1
ATOM 3817 C C . ILE A 1 481 ? -14.861 -9.159 13.531 1.00 93.62 481 ILE A C 1
ATOM 3819 O O . ILE A 1 481 ? -14.097 -8.384 14.107 1.00 93.62 481 ILE A O 1
ATOM 3823 N N . GLU A 1 482 ? -14.933 -10.453 13.852 1.00 92.62 482 GLU A N 1
ATOM 3824 C CA . GLU A 1 482 ? -14.051 -11.051 14.856 1.00 92.62 482 GLU A CA 1
ATOM 3825 C C . GLU A 1 482 ? -12.576 -10.987 14.448 1.00 92.62 482 GLU A C 1
ATOM 3827 O O . GLU A 1 482 ? -11.726 -10.759 15.314 1.00 92.62 482 GLU A O 1
ATOM 3832 N N . ASP A 1 483 ? -12.278 -11.102 13.149 1.00 94.00 483 ASP A N 1
ATOM 3833 C CA . ASP A 1 483 ? -10.922 -10.931 12.618 1.00 94.00 483 ASP A CA 1
ATOM 3834 C C . ASP A 1 483 ? -10.425 -9.502 12.903 1.00 94.00 483 ASP A C 1
ATOM 3836 O O . ASP A 1 483 ? -9.356 -9.320 13.485 1.00 94.00 483 ASP A O 1
ATOM 3840 N N . LEU A 1 484 ? -11.255 -8.478 12.641 1.00 94.56 484 LEU A N 1
ATOM 3841 C CA . LEU A 1 484 ? -10.916 -7.086 12.976 1.00 94.56 484 LEU A CA 1
ATOM 3842 C C . LEU A 1 484 ? -10.676 -6.901 14.477 1.00 94.56 484 LEU A C 1
ATOM 3844 O O . LEU A 1 484 ? -9.706 -6.263 14.876 1.00 94.56 484 LEU A O 1
ATOM 3848 N N . LEU A 1 485 ? -11.576 -7.422 15.314 1.00 93.19 485 LEU A N 1
ATOM 3849 C CA . LEU A 1 485 ? -11.526 -7.244 16.767 1.00 93.19 485 LEU A CA 1
ATOM 3850 C C . LEU A 1 485 ? -10.317 -7.918 17.412 1.00 93.19 485 LEU A C 1
ATOM 3852 O O . LEU A 1 485 ? -9.817 -7.405 18.408 1.00 93.19 485 LEU A O 1
ATOM 3856 N N . THR A 1 486 ? -9.859 -9.040 16.859 1.00 90.38 486 THR A N 1
ATOM 3857 C CA . THR A 1 486 ? -8.676 -9.759 17.355 1.00 90.38 486 THR A CA 1
ATOM 3858 C C . THR A 1 486 ? -7.392 -8.956 17.127 1.00 90.38 486 THR A C 1
ATOM 3860 O O . THR A 1 486 ? -6.431 -9.099 17.878 1.00 90.38 486 THR A O 1
ATOM 3863 N N . GLU A 1 487 ? -7.388 -8.065 16.134 1.00 88.88 487 GLU A N 1
ATOM 3864 C CA . GLU A 1 487 ? -6.233 -7.233 15.785 1.00 88.88 487 GLU A CA 1
ATOM 3865 C C . GLU A 1 487 ? -6.273 -5.820 16.364 1.00 88.88 487 GLU A C 1
ATOM 3867 O O . GLU A 1 487 ? -5.253 -5.122 16.390 1.00 88.88 487 GLU A O 1
ATOM 3872 N N . VAL A 1 488 ? -7.428 -5.373 16.866 1.00 88.75 488 VAL A N 1
ATOM 3873 C CA . VAL A 1 488 ? -7.473 -4.139 17.651 1.00 88.75 488 VAL A CA 1
ATOM 3874 C C . VAL A 1 488 ? -6.789 -4.396 18.992 1.00 88.75 488 VAL A C 1
ATOM 3876 O O . VAL A 1 488 ? -7.222 -5.236 19.773 1.00 88.75 488 VAL A O 1
ATOM 3879 N N . GLY A 1 489 ? -5.732 -3.635 19.284 1.00 81.19 489 GLY A N 1
ATOM 3880 C CA . GLY A 1 489 ? -4.988 -3.791 20.532 1.00 81.19 489 GLY A CA 1
ATOM 3881 C C . GLY A 1 489 ? -5.873 -3.656 21.779 1.00 81.19 489 GLY A C 1
ATOM 3882 O O . GLY A 1 489 ? -6.701 -2.745 21.868 1.00 81.19 489 GLY A O 1
ATOM 3883 N N . GLU A 1 490 ? -5.635 -4.513 22.774 1.00 76.12 490 GLU A N 1
ATOM 3884 C CA . GLU A 1 490 ? -6.400 -4.580 24.035 1.00 76.12 490 GLU A CA 1
ATOM 3885 C C . GLU A 1 490 ? -6.364 -3.269 24.844 1.00 76.12 490 GLU A C 1
ATOM 3887 O O . GLU A 1 490 ? -7.263 -2.959 25.623 1.00 76.12 490 GLU A O 1
ATOM 3892 N N . THR A 1 491 ? -5.339 -2.443 24.619 1.00 74.88 491 THR A N 1
ATOM 3893 C CA . THR A 1 491 ? -5.222 -1.095 25.196 1.00 74.88 491 THR A CA 1
ATOM 3894 C C . THR A 1 491 ? -6.221 -0.097 24.606 1.00 74.88 491 THR A C 1
ATOM 3896 O O . THR A 1 491 ? -6.452 0.965 25.184 1.00 74.88 491 THR A O 1
ATOM 3899 N N . THR A 1 492 ? -6.812 -0.418 23.453 1.00 82.56 492 THR A N 1
ATOM 3900 C CA . THR A 1 492 ? -7.769 0.427 22.732 1.00 82.56 492 THR A CA 1
ATOM 3901 C C . THR A 1 492 ? -9.208 0.016 23.026 1.00 82.56 492 THR A C 1
ATOM 3903 O O . THR A 1 492 ? -10.049 0.883 23.273 1.00 82.56 492 THR A O 1
ATOM 3906 N N . VAL A 1 493 ? -9.496 -1.290 23.016 1.00 88.69 493 VAL A N 1
ATOM 3907 C CA . VAL A 1 493 ? -10.818 -1.868 23.307 1.00 88.69 493 VAL A CA 1
ATOM 3908 C C . VAL A 1 493 ? -10.679 -3.180 24.076 1.00 88.69 493 VAL A C 1
ATOM 3910 O O . VAL A 1 493 ? -9.755 -3.948 23.841 1.00 88.69 493 VAL A O 1
ATOM 3913 N N . ILE A 1 494 ? -11.630 -3.455 24.964 1.00 88.25 494 ILE A N 1
ATOM 3914 C CA . ILE A 1 494 ? -11.791 -4.747 25.633 1.00 88.25 494 ILE A CA 1
ATOM 3915 C C . ILE A 1 494 ? -12.935 -5.487 24.949 1.00 88.25 494 ILE A C 1
ATOM 3917 O O . ILE A 1 494 ? -14.052 -4.968 24.869 1.00 88.25 494 ILE A O 1
ATOM 3921 N N . VAL A 1 495 ? -12.665 -6.707 24.491 1.00 91.69 495 VAL A N 1
ATOM 3922 C CA . VAL A 1 495 ? -13.663 -7.603 23.901 1.00 91.69 495 VAL A CA 1
ATOM 3923 C C . VAL A 1 495 ? -14.023 -8.672 24.929 1.00 91.69 495 VAL A C 1
ATOM 3925 O O . VAL A 1 495 ? -13.194 -9.502 25.291 1.00 91.69 495 VAL A O 1
ATOM 3928 N N . THR A 1 496 ? -15.263 -8.654 25.417 1.00 90.38 496 THR A N 1
ATOM 3929 C CA . THR A 1 496 ? -15.774 -9.633 26.386 1.00 90.38 496 THR A CA 1
ATOM 3930 C C . THR A 1 496 ? -16.743 -10.584 25.697 1.00 90.38 496 THR A C 1
ATOM 3932 O O . THR A 1 496 ? -17.700 -10.152 25.049 1.00 90.38 496 THR A O 1
ATOM 3935 N N . ARG A 1 497 ? -16.500 -11.888 25.852 1.00 90.62 497 ARG A N 1
ATOM 3936 C CA . ARG A 1 497 ? -17.332 -12.959 25.293 1.00 90.62 497 ARG A CA 1
ATOM 3937 C C . ARG A 1 497 ? -18.157 -13.592 26.409 1.00 90.62 497 ARG A C 1
ATOM 3939 O O . ARG A 1 497 ? -17.597 -14.203 27.317 1.00 90.62 497 ARG A O 1
ATOM 3946 N N . SER A 1 498 ? -19.477 -13.445 26.346 1.00 86.00 498 SER A N 1
ATOM 3947 C CA . SER A 1 498 ? -20.420 -14.053 27.289 1.00 86.00 498 SER A CA 1
ATOM 3948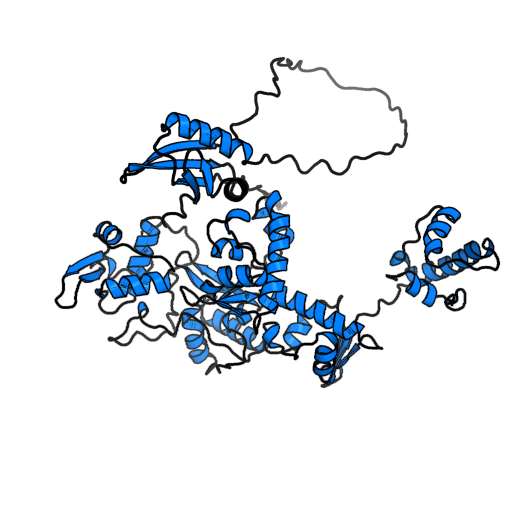 C C . SER A 1 498 ? -21.328 -15.026 26.538 1.00 86.00 498 SER A C 1
ATOM 3950 O O . SER A 1 498 ? -22.420 -14.680 26.091 1.00 86.00 498 SER A O 1
ATOM 3952 N N . GLY A 1 499 ? -20.855 -16.261 26.355 1.00 84.19 499 GLY A N 1
ATOM 3953 C CA . GLY A 1 499 ? -21.543 -17.250 25.522 1.00 84.19 499 GLY A CA 1
ATOM 3954 C C . GLY A 1 499 ? -21.478 -16.868 24.042 1.00 84.19 499 GLY A C 1
ATOM 3955 O O . GLY A 1 499 ? -20.387 -16.783 23.489 1.00 84.19 499 GLY A O 1
ATOM 3956 N N . ALA A 1 500 ? -22.637 -16.647 23.416 1.00 80.19 500 ALA A N 1
ATOM 3957 C CA . ALA A 1 500 ? -22.739 -16.201 22.022 1.00 80.19 500 ALA A CA 1
ATOM 3958 C C . ALA A 1 500 ? -22.694 -14.669 21.865 1.00 80.19 500 ALA A C 1
ATOM 3960 O O . ALA A 1 500 ? -22.581 -14.167 20.751 1.00 80.19 500 ALA A O 1
ATOM 3961 N N . GLU A 1 501 ? -22.796 -13.919 22.964 1.00 88.44 501 GLU A N 1
ATOM 3962 C CA . GLU A 1 501 ? -22.827 -12.463 22.918 1.00 88.44 501 GLU A CA 1
ATOM 3963 C C . GLU A 1 501 ? -21.412 -11.892 23.050 1.00 88.44 501 GLU A C 1
ATOM 3965 O O . GLU A 1 501 ? -20.693 -12.155 24.022 1.00 88.44 501 GLU A O 1
ATOM 3970 N N . ILE A 1 502 ? -21.021 -11.086 22.064 1.00 92.88 502 ILE A N 1
ATOM 3971 C CA . ILE A 1 502 ? -19.751 -10.364 22.057 1.00 92.88 502 ILE A CA 1
ATOM 3972 C C . ILE A 1 502 ? -20.033 -8.897 22.371 1.00 92.88 502 ILE A C 1
ATOM 3974 O O . ILE A 1 502 ? -20.800 -8.221 21.676 1.00 92.88 502 ILE A O 1
ATOM 3978 N N . THR A 1 503 ? -19.389 -8.406 23.426 1.00 92.06 503 THR A N 1
ATOM 3979 C CA . THR A 1 503 ? -19.449 -7.008 23.859 1.00 92.06 503 THR A CA 1
ATOM 3980 C C . THR A 1 503 ? -18.083 -6.362 23.709 1.00 92.06 503 THR A C 1
ATOM 3982 O O . THR A 1 503 ? -17.064 -6.934 24.087 1.00 92.06 503 THR A O 1
ATOM 3985 N N . VAL A 1 504 ? -18.063 -5.154 23.156 1.00 93.81 504 VAL A N 1
ATOM 3986 C CA . VAL A 1 504 ? -16.853 -4.355 22.962 1.00 93.81 504 VAL A CA 1
ATOM 3987 C C . VAL A 1 504 ? -16.977 -3.091 23.801 1.00 93.81 504 VAL A C 1
ATOM 3989 O O . VAL A 1 504 ? -17.999 -2.406 23.743 1.00 93.81 504 VAL A O 1
ATOM 3992 N N . ALA A 1 505 ? -15.960 -2.775 24.596 1.00 90.69 505 ALA A N 1
ATOM 3993 C CA . ALA A 1 505 ? -15.954 -1.613 25.479 1.00 90.69 505 ALA A CA 1
ATOM 3994 C C . ALA A 1 505 ? -14.621 -0.866 25.428 1.00 90.69 505 ALA A C 1
ATOM 3996 O O . ALA A 1 505 ? -13.572 -1.461 25.202 1.00 90.69 505 ALA A O 1
ATOM 3997 N N . ILE A 1 506 ? -14.645 0.444 25.677 1.00 86.88 506 ILE A N 1
ATOM 3998 C CA . ILE A 1 506 ? -13.410 1.199 25.925 1.00 86.88 506 ILE A CA 1
ATOM 3999 C C . ILE A 1 506 ? -12.865 0.767 27.295 1.00 86.88 506 ILE A C 1
ATOM 4001 O O . ILE A 1 506 ? -13.642 0.786 28.259 1.00 86.88 506 ILE A O 1
ATOM 4005 N N . PRO A 1 507 ? -11.569 0.414 27.417 1.00 80.88 507 PRO A N 1
ATOM 4006 C CA . PRO A 1 507 ? -10.975 0.068 28.696 1.00 80.88 507 PRO A CA 1
ATOM 4007 C C . PRO A 1 507 ? -11.218 1.195 29.696 1.00 80.88 507 PRO A C 1
ATOM 4009 O O . PRO A 1 507 ? -10.896 2.360 29.443 1.00 80.88 507 PRO A O 1
ATOM 4012 N N . LYS A 1 508 ? -11.807 0.863 30.843 1.00 71.88 508 LYS A N 1
ATOM 4013 C CA . LYS A 1 508 ? -11.833 1.782 31.977 1.00 71.88 508 LYS A CA 1
ATOM 4014 C C . LYS A 1 508 ? -10.470 1.663 32.644 1.00 71.88 508 LYS A C 1
ATOM 4016 O O . LYS A 1 508 ? -10.150 0.606 33.173 1.00 71.88 508 LYS A O 1
ATOM 4021 N N . ARG A 1 509 ? -9.651 2.716 32.577 1.00 67.69 509 ARG A N 1
ATOM 4022 C CA . ARG A 1 509 ? -8.409 2.773 33.354 1.00 67.69 509 ARG A CA 1
ATOM 4023 C C . ARG A 1 509 ? -8.796 2.808 34.830 1.00 67.69 509 ARG A C 1
ATOM 4025 O O . ARG A 1 509 ? -9.298 3.822 35.305 1.00 67.69 509 ARG A O 1
ATOM 4032 N N . GLU A 1 510 ? -8.623 1.690 35.520 1.00 68.25 510 GLU A N 1
ATOM 4033 C CA . GLU A 1 510 ? -8.705 1.662 36.976 1.00 68.25 510 GLU A CA 1
ATOM 4034 C C . GLU A 1 510 ? -7.423 2.277 37.541 1.00 68.25 510 GLU A C 1
ATOM 4036 O O . GLU A 1 510 ? -6.325 2.002 37.053 1.00 68.25 510 GLU A O 1
ATOM 4041 N N . GLN A 1 511 ? -7.566 3.165 38.526 1.00 78.62 511 GLN A N 1
ATOM 4042 C CA . GLN A 1 511 ? -6.418 3.780 39.184 1.00 78.62 511 GLN A CA 1
ATOM 4043 C C . GLN A 1 511 ? -5.626 2.714 39.948 1.00 78.62 511 GLN A C 1
ATOM 4045 O O . GLN A 1 511 ? -6.197 1.892 40.666 1.00 78.62 511 GLN A O 1
ATOM 4050 N N . THR A 1 512 ? -4.303 2.755 39.841 1.00 83.69 512 THR A N 1
ATOM 4051 C CA . THR A 1 512 ? -3.406 1.962 40.690 1.00 83.69 512 THR A CA 1
ATOM 4052 C C . THR A 1 512 ? -3.499 2.409 42.154 1.00 83.69 512 THR A C 1
ATOM 4054 O O . THR A 1 512 ? -3.866 3.547 42.447 1.00 83.69 512 THR A O 1
ATOM 4057 N N . SER A 1 513 ? -3.107 1.551 43.103 1.00 85.12 513 SER A N 1
ATOM 4058 C CA . SER A 1 513 ? -3.104 1.888 44.539 1.00 85.12 513 SER A CA 1
ATOM 4059 C C . SER A 1 513 ? -2.314 3.168 44.861 1.00 85.12 513 SER A C 1
ATOM 4061 O O . SER A 1 513 ? -2.717 3.943 45.726 1.00 85.12 513 SER A O 1
ATOM 4063 N N . GLU A 1 514 ? -1.215 3.420 44.141 1.00 86.88 514 GLU A N 1
ATOM 4064 C CA . GLU A 1 514 ? -0.405 4.637 44.278 1.00 86.88 514 GLU A CA 1
ATOM 4065 C C . GLU A 1 514 ? -1.091 5.879 43.695 1.00 86.88 514 GLU A C 1
ATOM 4067 O O . GLU A 1 514 ? -0.993 6.966 44.263 1.00 86.88 514 GLU A O 1
ATOM 4072 N N . GLU A 1 515 ? -1.780 5.745 42.558 1.00 89.19 515 GLU A N 1
ATOM 4073 C CA . GLU A 1 515 ? -2.572 6.828 41.956 1.00 89.19 515 GLU A CA 1
ATOM 4074 C C . GLU A 1 515 ? -3.775 7.192 42.839 1.00 89.19 515 GLU A C 1
ATOM 4076 O O . GLU A 1 515 ? -4.097 8.374 42.979 1.00 89.19 515 GLU A O 1
ATOM 4081 N N . ILE A 1 516 ? -4.403 6.206 43.491 1.00 88.31 516 ILE A N 1
ATOM 4082 C CA . ILE A 1 516 ? -5.476 6.428 44.473 1.00 88.31 516 ILE A CA 1
ATOM 4083 C C . ILE A 1 516 ? -4.951 7.254 45.649 1.00 88.31 516 ILE A C 1
ATOM 4085 O O . ILE A 1 516 ? -5.578 8.240 46.038 1.00 88.31 516 ILE A O 1
ATOM 4089 N N . GLU A 1 517 ? -3.790 6.899 46.200 1.00 90.69 517 GLU A N 1
ATOM 4090 C CA . GLU A 1 517 ? -3.202 7.643 47.318 1.00 90.69 517 GLU A CA 1
ATOM 4091 C C . GLU A 1 517 ? -2.793 9.063 46.904 1.00 90.69 517 GLU A C 1
ATOM 4093 O O . GLU A 1 517 ? -3.109 10.031 47.597 1.00 90.69 517 GLU A O 1
ATOM 4098 N N . ARG A 1 518 ? -2.201 9.225 45.714 1.00 91.38 518 ARG A N 1
ATOM 4099 C CA . ARG A 1 518 ? -1.933 10.549 45.133 1.00 91.38 518 ARG A CA 1
ATOM 4100 C C . ARG A 1 518 ? -3.211 11.367 44.957 1.00 91.38 518 ARG A C 1
ATOM 4102 O O . ARG A 1 518 ? -3.207 12.556 45.253 1.00 91.38 518 ARG A O 1
ATOM 4109 N N . THR A 1 519 ? -4.314 10.749 44.537 1.00 91.25 519 THR A N 1
ATOM 4110 C CA . THR A 1 519 ? -5.615 11.426 44.382 1.00 91.25 519 THR A CA 1
ATOM 4111 C C . THR A 1 519 ? -6.170 11.893 45.728 1.00 91.25 519 THR A C 1
ATOM 4113 O O . THR A 1 519 ? -6.728 12.986 45.818 1.00 91.25 519 THR A O 1
ATOM 4116 N N . ARG A 1 520 ? -5.960 11.123 46.804 1.00 90.81 520 ARG A N 1
ATOM 4117 C CA . ARG A 1 520 ? -6.315 11.543 48.171 1.00 90.81 520 ARG A CA 1
ATOM 4118 C C . ARG A 1 520 ? -5.495 12.746 48.636 1.00 90.81 520 ARG A C 1
ATOM 4120 O O . ARG A 1 520 ? -6.067 13.684 49.189 1.00 90.81 520 ARG A O 1
ATOM 4127 N N . LEU A 1 521 ? -4.184 12.746 48.388 1.00 91.31 521 LEU A N 1
ATOM 4128 C CA . LEU A 1 521 ? -3.317 13.892 48.694 1.00 91.31 521 LEU A CA 1
ATOM 4129 C C . LEU A 1 521 ? -3.720 15.124 47.877 1.00 91.31 521 LEU A C 1
ATOM 4131 O O . LEU A 1 521 ? -3.868 16.214 48.426 1.00 91.31 521 LEU A O 1
ATOM 4135 N N . PHE A 1 522 ? -4.001 14.933 46.589 1.00 93.44 522 PHE A N 1
ATOM 4136 C CA . PHE A 1 522 ? -4.507 15.984 45.716 1.00 93.44 522 PHE A CA 1
ATOM 4137 C C . PHE A 1 522 ? -5.819 16.583 46.232 1.00 93.44 522 PHE A C 1
ATOM 4139 O O . PHE A 1 522 ? -5.969 17.801 46.222 1.00 93.44 522 PHE A O 1
ATOM 4146 N N . ALA A 1 523 ? -6.749 15.777 46.754 1.00 92.62 523 ALA A N 1
ATOM 4147 C CA . ALA A 1 523 ? -7.968 16.290 47.384 1.00 92.62 523 ALA A CA 1
ATOM 4148 C C . ALA A 1 523 ? -7.665 17.279 48.525 1.00 92.62 523 ALA A C 1
ATOM 4150 O O . ALA A 1 523 ? -8.300 18.332 48.610 1.00 92.62 523 ALA A O 1
ATOM 4151 N N . ALA A 1 524 ? -6.673 16.990 49.372 1.00 92.56 524 ALA A N 1
ATOM 4152 C CA . ALA A 1 524 ? -6.258 17.904 50.436 1.00 92.56 524 ALA A CA 1
ATOM 4153 C C . ALA A 1 524 ? -5.645 19.201 49.875 1.00 92.56 524 ALA A C 1
ATOM 4155 O O . ALA A 1 524 ? -5.977 20.297 50.335 1.00 92.56 524 ALA A O 1
ATOM 4156 N N . GLU A 1 525 ? -4.818 19.088 48.838 1.00 93.06 525 GLU A N 1
ATOM 4157 C CA . GLU A 1 525 ? -4.199 20.226 48.150 1.00 93.06 525 GLU A CA 1
ATOM 4158 C C . GLU A 1 525 ? -5.230 21.112 47.446 1.00 93.06 525 GLU A C 1
ATOM 4160 O O . GLU A 1 525 ? -5.100 22.333 47.433 1.00 93.06 525 GLU A O 1
ATOM 4165 N N . VAL A 1 526 ? -6.299 20.530 46.903 1.00 93.19 526 VAL A N 1
ATOM 4166 C CA . VAL A 1 526 ? -7.417 21.281 46.319 1.00 93.19 526 VAL A CA 1
ATOM 4167 C C . VAL A 1 526 ? -8.124 22.117 47.384 1.00 93.19 526 VAL A C 1
ATOM 4169 O O . VAL A 1 526 ? -8.394 23.297 47.152 1.00 93.19 526 VAL A O 1
ATOM 4172 N N . VAL A 1 527 ? -8.383 21.553 48.568 1.00 91.56 527 VAL A N 1
ATOM 4173 C CA . VAL A 1 527 ? -8.952 22.303 49.704 1.00 91.56 527 VAL A CA 1
ATOM 4174 C C . VAL A 1 527 ? -8.005 23.424 50.147 1.00 91.56 527 VAL A C 1
ATOM 4176 O O . VAL A 1 527 ? -8.447 24.518 50.510 1.00 91.56 527 VAL A O 1
ATOM 4179 N N . GLU A 1 528 ? -6.698 23.171 50.135 1.00 91.75 528 GLU A N 1
ATOM 4180 C CA . GLU A 1 528 ? -5.674 24.169 50.443 1.00 91.75 528 GLU A CA 1
ATOM 4181 C C . GLU A 1 528 ? -5.559 25.269 49.383 1.00 91.75 528 GLU A C 1
ATOM 4183 O O . GLU A 1 528 ? -5.378 26.437 49.717 1.00 91.75 528 GLU A O 1
ATOM 4188 N N . LEU A 1 529 ? -5.743 24.954 48.110 1.00 91.81 529 LEU A N 1
ATOM 4189 C CA . LEU A 1 529 ? -5.729 25.960 47.059 1.00 91.81 529 LEU A CA 1
ATOM 4190 C C . LEU A 1 529 ? -7.006 26.810 47.088 1.00 91.81 529 LEU A C 1
ATOM 4192 O O . LEU A 1 529 ? -6.958 28.040 47.008 1.00 91.81 529 LEU A O 1
ATOM 4196 N N . LEU A 1 530 ? -8.168 26.166 47.229 1.00 91.00 530 LEU A N 1
ATOM 4197 C CA . LEU A 1 530 ? -9.461 26.843 47.174 1.00 91.00 530 LEU A CA 1
ATOM 4198 C C . LEU A 1 530 ? -9.733 27.709 48.406 1.00 91.00 530 LEU A C 1
ATOM 4200 O O . LEU A 1 530 ? -10.373 28.744 48.247 1.00 91.00 530 LEU A O 1
ATOM 4204 N N . ARG A 1 531 ? -9.206 27.391 49.601 1.00 90.75 531 ARG A N 1
ATOM 4205 C CA . ARG A 1 531 ? -9.377 28.261 50.792 1.00 90.75 531 ARG A CA 1
ATOM 4206 C C . ARG A 1 531 ? -8.784 29.663 50.619 1.00 90.75 531 ARG A C 1
ATOM 4208 O O . ARG A 1 531 ? -9.232 30.592 51.282 1.00 90.75 531 ARG A O 1
ATOM 4215 N N . HIS A 1 532 ? -7.791 29.817 49.742 1.00 86.88 532 HIS A N 1
ATOM 4216 C CA . HIS A 1 532 ? -7.187 31.111 49.416 1.00 86.88 532 HIS A CA 1
ATOM 4217 C C . HIS A 1 532 ? -7.995 31.883 48.360 1.00 86.88 532 HIS A C 1
ATOM 4219 O O . HIS A 1 532 ? -7.731 33.059 48.111 1.00 86.88 532 HIS A O 1
ATOM 4225 N N . SER A 1 533 ? -8.991 31.241 47.740 1.00 85.19 533 SER A N 1
ATOM 4226 C CA . SER A 1 533 ? -9.864 31.856 46.744 1.00 85.19 533 SER A CA 1
ATOM 4227 C C . SER A 1 533 ? -11.135 32.419 47.394 1.00 85.19 533 SER A C 1
ATOM 4229 O O . SER A 1 533 ? -11.707 31.790 48.290 1.00 85.19 533 SER A O 1
ATOM 4231 N N . PRO A 1 534 ? -11.641 33.580 46.938 1.00 83.25 534 PRO A N 1
ATOM 4232 C CA . PRO A 1 534 ? -12.889 34.138 47.443 1.00 83.25 534 PRO A CA 1
ATOM 4233 C C . PRO A 1 534 ? -14.028 33.120 47.331 1.00 83.25 534 PRO A C 1
ATOM 4235 O O . PRO A 1 534 ? -14.251 32.540 46.269 1.00 83.25 534 PRO A O 1
ATOM 4238 N N . GLN A 1 535 ? -14.760 32.912 48.428 1.00 84.88 535 GLN A N 1
ATOM 4239 C CA . GLN A 1 535 ? -15.888 31.970 48.504 1.00 84.88 535 GLN A CA 1
ATOM 4240 C C . GLN A 1 535 ? -15.526 30.502 48.213 1.00 84.88 535 GLN A C 1
ATOM 4242 O O . GLN A 1 535 ? -16.419 29.720 47.893 1.00 84.88 535 GLN A O 1
ATOM 4247 N N . CYS A 1 536 ? -14.245 30.126 48.303 1.00 88.56 536 CYS A N 1
ATOM 4248 C CA . CYS A 1 536 ? -13.749 28.791 47.955 1.00 88.56 536 CYS A CA 1
ATOM 4249 C C . CYS A 1 536 ? -14.085 28.365 46.516 1.00 88.56 536 CYS A C 1
ATOM 4251 O O . CYS A 1 536 ? -14.288 27.185 46.237 1.00 88.56 536 CYS A O 1
ATOM 4253 N N . LYS A 1 537 ? -14.168 29.332 45.594 1.00 88.00 537 LYS A N 1
ATOM 4254 C CA . LYS A 1 537 ? -14.514 29.106 44.187 1.00 88.00 537 LYS A CA 1
ATOM 4255 C C . LYS A 1 537 ? -13.408 29.595 43.268 1.00 88.00 537 LYS A C 1
ATOM 4257 O O . LYS A 1 537 ? -12.763 30.607 43.527 1.00 88.00 537 LYS A O 1
ATOM 4262 N N . MET A 1 538 ? -13.241 28.903 42.149 1.00 89.06 538 MET A N 1
ATOM 4263 C CA . MET A 1 538 ? -12.283 29.254 41.107 1.00 89.06 538 MET A CA 1
ATOM 4264 C C . MET A 1 538 ? -12.843 28.875 39.735 1.00 89.06 538 MET A C 1
ATOM 4266 O O . MET A 1 538 ? -13.603 27.918 39.611 1.00 89.06 538 MET A O 1
ATOM 4270 N N . GLN A 1 539 ? -12.464 29.618 38.693 1.00 89.56 539 GLN A N 1
ATOM 4271 C CA . GLN A 1 539 ? -12.750 29.214 37.316 1.00 89.56 539 GLN A CA 1
ATOM 4272 C C . GLN A 1 539 ? -11.941 27.963 36.951 1.00 89.56 539 GLN A C 1
ATOM 4274 O O . GLN A 1 539 ? -10.740 27.909 37.212 1.00 89.56 539 GLN A O 1
ATOM 4279 N N . PHE A 1 540 ? -12.573 26.993 36.286 1.00 89.88 540 PHE A N 1
ATOM 4280 C CA . PHE A 1 540 ? -11.940 25.721 35.915 1.00 89.88 540 PHE A CA 1
ATOM 4281 C C . PHE A 1 540 ? -10.616 25.898 35.150 1.00 89.88 540 PHE A C 1
ATOM 4283 O O . PHE A 1 540 ? -9.610 25.273 35.473 1.00 89.88 540 PHE A O 1
ATOM 4290 N N . ASN A 1 541 ? -10.580 26.821 34.185 1.00 89.62 541 ASN A N 1
ATOM 4291 C CA . ASN A 1 541 ? -9.388 27.121 33.384 1.00 89.62 541 ASN A CA 1
ATOM 4292 C C . ASN A 1 541 ? -8.251 27.809 34.170 1.00 89.62 541 ASN A C 1
ATOM 4294 O O . ASN A 1 541 ? -7.121 27.844 33.688 1.00 89.62 541 ASN A O 1
ATOM 4298 N N . ARG A 1 542 ? -8.523 28.349 35.366 1.00 91.19 542 ARG A N 1
ATOM 4299 C CA . ARG A 1 542 ? -7.517 28.978 36.239 1.00 91.19 542 ARG A CA 1
ATOM 4300 C C . ARG A 1 542 ? -6.905 28.018 37.251 1.00 91.19 542 ARG A C 1
ATOM 4302 O O . ARG A 1 542 ? -5.894 28.373 37.852 1.00 91.19 542 ARG A O 1
ATOM 4309 N N . PHE A 1 543 ? -7.463 26.818 37.404 1.00 92.38 543 PHE A N 1
ATOM 4310 C CA . PHE A 1 543 ? -6.996 25.859 38.399 1.00 92.38 543 PHE A CA 1
ATOM 4311 C C . PHE A 1 543 ? -5.539 25.447 38.185 1.00 92.38 543 PHE A C 1
ATOM 4313 O O . PHE A 1 543 ? -4.733 25.598 39.095 1.00 92.38 543 PHE A O 1
ATOM 4320 N N . ILE A 1 544 ? -5.173 24.987 36.984 1.00 91.81 544 ILE A N 1
ATOM 4321 C CA . ILE A 1 544 ? -3.802 24.524 36.703 1.00 91.81 544 ILE A CA 1
ATOM 4322 C C . ILE A 1 544 ? -2.763 25.643 36.914 1.00 91.81 544 ILE A C 1
ATOM 4324 O O . ILE A 1 544 ? -1.786 25.396 37.626 1.00 91.81 544 ILE A O 1
ATOM 4328 N N . PRO A 1 545 ? -2.956 26.876 36.390 1.00 92.75 545 PRO A N 1
ATOM 4329 C CA . PRO A 1 545 ? -2.062 27.992 36.700 1.00 92.75 545 PRO A CA 1
ATOM 4330 C C . PRO A 1 545 ? -1.963 28.308 38.198 1.00 92.75 545 PRO A C 1
ATOM 4332 O O . PRO A 1 545 ? -0.863 28.527 38.703 1.00 92.75 545 PRO A O 1
ATOM 4335 N N . ALA A 1 546 ? -3.090 28.319 38.919 1.00 91.12 546 ALA A N 1
ATOM 4336 C CA . ALA A 1 546 ? -3.112 28.618 40.350 1.00 91.12 546 ALA A CA 1
ATOM 4337 C C . ALA A 1 546 ? -2.415 27.530 41.177 1.00 91.12 546 ALA A C 1
ATOM 4339 O O . ALA A 1 546 ? -1.647 27.847 42.081 1.00 91.12 546 ALA A O 1
ATOM 4340 N N . TYR A 1 547 ? -2.626 26.261 40.832 1.00 93.31 547 TYR A N 1
ATOM 4341 C CA . TYR A 1 547 ? -1.966 25.125 41.463 1.00 93.31 547 TYR A CA 1
ATOM 4342 C C . TYR A 1 547 ? -0.444 25.198 41.275 1.00 93.31 547 TYR A C 1
ATOM 4344 O O . TYR A 1 547 ? 0.303 25.048 42.239 1.00 93.31 547 TYR A O 1
ATOM 4352 N N . HIS A 1 548 ? 0.022 25.515 40.061 1.00 93.38 548 HIS A N 1
ATOM 4353 C CA . HIS A 1 548 ? 1.448 25.708 39.786 1.00 93.38 548 HIS A CA 1
ATOM 4354 C C . HIS A 1 548 ? 2.043 26.869 40.588 1.00 93.38 548 HIS A C 1
ATOM 4356 O O . HIS A 1 548 ? 3.133 26.748 41.138 1.00 93.38 548 HIS A O 1
ATOM 4362 N N . HIS A 1 549 ? 1.318 27.983 40.684 1.00 92.38 549 HIS A N 1
ATOM 4363 C CA . HIS A 1 549 ? 1.763 29.139 41.454 1.00 92.38 549 HIS A CA 1
ATOM 4364 C C . HIS A 1 549 ? 1.833 28.858 42.963 1.00 92.38 549 HIS A C 1
ATOM 4366 O O . HIS A 1 549 ? 2.774 29.295 43.614 1.00 92.38 549 HIS A O 1
ATOM 4372 N N . HIS A 1 550 ? 0.861 28.126 43.515 1.00 92.50 550 HIS A N 1
ATOM 4373 C CA . HIS A 1 550 ? 0.776 27.856 44.952 1.00 92.50 550 HIS A CA 1
ATOM 4374 C C . HIS A 1 550 ? 1.757 26.773 45.421 1.00 92.50 550 HIS A C 1
ATOM 4376 O O . HIS A 1 550 ? 2.399 26.933 46.452 1.00 92.50 550 HIS A O 1
ATOM 4382 N N . PHE A 1 551 ? 1.884 25.674 44.671 1.00 92.38 551 PHE A N 1
ATOM 4383 C CA . PHE A 1 551 ? 2.689 24.513 45.075 1.00 92.38 551 PHE A CA 1
ATOM 4384 C C . PHE A 1 551 ? 4.057 24.434 44.385 1.00 92.38 551 PHE A C 1
ATOM 4386 O O . PHE A 1 551 ? 4.828 23.522 44.672 1.00 92.38 551 PHE A O 1
ATOM 4393 N N . GLY A 1 552 ? 4.357 25.338 43.446 1.00 89.62 552 GLY A N 1
ATOM 4394 C CA . GLY A 1 552 ? 5.626 25.346 42.711 1.00 89.62 552 GLY A CA 1
ATOM 4395 C C . GLY A 1 552 ? 5.834 24.133 41.797 1.00 89.62 552 GLY A C 1
ATOM 4396 O O . GLY A 1 552 ? 6.962 23.851 41.404 1.00 89.62 552 GLY A O 1
ATOM 4397 N N . ARG A 1 553 ? 4.767 23.389 41.470 1.00 91.69 553 ARG A N 1
ATOM 4398 C CA . ARG A 1 553 ? 4.822 22.186 40.626 1.00 91.69 553 ARG A CA 1
ATOM 4399 C C . ARG A 1 553 ? 3.629 22.083 39.689 1.00 91.69 553 ARG A C 1
ATOM 4401 O O . ARG A 1 553 ? 2.523 22.522 40.002 1.00 91.69 553 ARG A O 1
ATOM 4408 N N . GLN A 1 554 ? 3.836 21.468 38.531 1.00 89.50 554 GLN A N 1
ATOM 4409 C CA . GLN A 1 554 ? 2.773 21.288 37.548 1.00 89.50 554 GLN A CA 1
ATOM 4410 C C . GLN A 1 554 ? 1.811 20.173 37.981 1.00 89.50 554 GLN A C 1
ATOM 4412 O O . GLN A 1 554 ? 2.237 19.060 38.277 1.00 89.50 554 GLN A O 1
ATOM 4417 N N . CYS A 1 555 ? 0.504 20.447 37.967 1.00 89.75 555 CYS A N 1
ATOM 4418 C CA . CYS A 1 555 ? -0.517 19.414 38.147 1.00 89.75 555 CYS A CA 1
ATOM 4419 C C . CYS A 1 555 ? -0.600 18.554 36.875 1.00 89.75 555 CYS A C 1
ATOM 4421 O O . CYS A 1 555 ? -1.265 18.916 35.901 1.00 89.75 555 CYS A O 1
ATOM 4423 N N . ARG A 1 556 ? 0.116 17.427 36.861 1.00 89.00 556 ARG A N 1
ATOM 4424 C CA . ARG A 1 556 ? 0.055 16.437 35.782 1.00 89.00 556 ARG A CA 1
ATOM 4425 C C . ARG A 1 556 ? -1.069 15.453 36.073 1.00 89.00 556 ARG A C 1
ATOM 4427 O O . ARG A 1 556 ? -0.942 14.572 36.909 1.00 89.00 556 ARG A O 1
ATOM 4434 N N . VAL A 1 557 ? -2.180 15.595 35.358 1.00 88.81 557 VAL A N 1
ATOM 4435 C CA . VAL A 1 557 ? -3.395 14.783 35.561 1.00 88.81 557 VAL A CA 1
ATOM 4436 C C . VAL A 1 557 ? -3.127 13.271 35.413 1.00 88.81 557 VAL A C 1
ATOM 4438 O O . VAL A 1 557 ? -3.712 12.463 36.132 1.00 88.81 557 VAL A O 1
ATOM 4441 N N . ALA A 1 558 ? -2.184 12.902 34.540 1.00 85.50 558 ALA A N 1
ATOM 4442 C CA . ALA A 1 558 ? -1.775 11.518 34.313 1.00 85.50 558 ALA A CA 1
ATOM 4443 C C . ALA A 1 558 ? -1.159 10.840 35.549 1.00 85.50 558 ALA A C 1
ATOM 4445 O O . ALA A 1 558 ? -1.291 9.625 35.680 1.00 85.50 558 ALA A O 1
ATOM 4446 N N . ASP A 1 559 ? -0.560 11.606 36.469 1.00 86.94 559 ASP A N 1
ATOM 4447 C CA . ASP A 1 559 ? 0.041 11.088 37.709 1.00 86.94 559 ASP A CA 1
ATOM 4448 C C . ASP A 1 559 ? -1.016 10.552 38.686 1.00 86.94 559 ASP A C 1
ATOM 4450 O O . ASP A 1 559 ? -0.689 9.865 39.650 1.00 86.94 559 ASP A O 1
ATOM 4454 N N . TYR A 1 560 ? -2.284 10.869 38.437 1.00 87.56 560 TYR A N 1
ATOM 4455 C CA . TYR A 1 560 ? -3.428 10.428 39.222 1.00 87.56 560 TYR A CA 1
ATOM 4456 C C . TYR A 1 560 ? -4.255 9.371 38.482 1.00 87.56 560 TYR A C 1
ATOM 4458 O O . TYR A 1 560 ? -5.331 9.011 38.940 1.00 87.56 560 TYR A O 1
ATOM 4466 N N . GLY A 1 561 ? -3.802 8.878 37.327 1.00 82.62 561 GLY A N 1
ATOM 4467 C CA . GLY A 1 561 ? -4.542 7.889 36.539 1.00 82.62 561 GLY A CA 1
ATOM 4468 C C . GLY A 1 561 ? -5.627 8.464 35.622 1.00 82.62 561 GLY A C 1
ATOM 4469 O O . GLY A 1 561 ? -6.372 7.696 35.016 1.00 82.62 561 GLY A O 1
ATOM 4470 N N . PHE A 1 562 ? -5.702 9.790 35.457 1.00 83.81 562 PHE A N 1
ATOM 4471 C CA . PHE A 1 562 ? -6.709 10.451 34.618 1.00 83.81 562 PHE A CA 1
ATOM 4472 C C . PHE A 1 562 ? -6.100 11.108 33.379 1.00 83.81 562 PHE A C 1
ATOM 4474 O O . PHE A 1 562 ? -4.921 11.460 33.341 1.00 83.81 562 PHE A O 1
ATOM 4481 N N . SER A 1 563 ? -6.919 11.306 32.345 1.00 79.44 563 SER A N 1
ATOM 4482 C CA . SER A 1 563 ? -6.493 11.972 31.105 1.00 79.44 563 SER A CA 1
ATOM 4483 C C . SER A 1 563 ? -6.942 13.430 31.038 1.00 79.44 563 SER A C 1
ATOM 4485 O O . SER A 1 563 ? -6.314 14.256 30.373 1.00 79.44 563 SER A O 1
ATOM 4487 N N . LYS A 1 564 ? -8.023 13.766 31.749 1.00 84.94 564 LYS A N 1
ATOM 4488 C CA . LYS A 1 564 ? -8.605 15.108 31.796 1.00 84.94 564 LYS A CA 1
ATOM 4489 C C . LYS A 1 564 ? -8.804 15.554 33.234 1.00 84.94 564 LYS A C 1
ATOM 4491 O O . LYS A 1 564 ? -9.246 14.782 34.074 1.00 84.94 564 LYS A O 1
ATOM 4496 N N . LEU A 1 565 ? -8.541 16.832 33.501 1.00 87.56 565 LEU A N 1
ATOM 4497 C CA . LEU A 1 565 ? -8.685 17.412 34.841 1.00 87.56 565 LEU A CA 1
ATOM 4498 C C . LEU A 1 565 ? -10.107 17.257 35.407 1.00 87.56 565 LEU A C 1
ATOM 4500 O O . LEU A 1 565 ? -10.276 17.093 36.608 1.00 87.56 565 LEU A O 1
ATOM 4504 N N . ILE A 1 566 ? -11.125 17.287 34.543 1.00 87.38 566 ILE A N 1
ATOM 4505 C CA . ILE A 1 566 ? -12.514 17.076 34.961 1.00 87.38 566 ILE A CA 1
ATOM 4506 C C . ILE A 1 566 ? -12.732 15.675 35.550 1.00 87.38 566 ILE A C 1
ATOM 4508 O O . ILE A 1 566 ? -13.376 15.567 36.583 1.00 87.38 566 ILE A O 1
ATOM 4512 N N . GLU A 1 567 ? -12.112 14.641 34.971 1.00 85.81 567 GLU A N 1
ATOM 4513 C CA . GLU A 1 567 ? -12.198 13.256 35.460 1.00 85.81 567 GLU A CA 1
ATOM 4514 C C . GLU A 1 567 ? -11.546 13.134 36.849 1.00 85.81 567 GLU A C 1
ATOM 4516 O O . GLU A 1 567 ? -12.083 12.477 37.735 1.00 85.81 567 GLU A O 1
ATOM 4521 N N . LEU A 1 568 ? -10.425 13.836 37.064 1.00 89.06 568 LEU A N 1
ATOM 4522 C CA . LEU A 1 568 ? -9.754 13.893 38.365 1.00 89.06 568 LEU A CA 1
ATOM 4523 C C . LEU A 1 568 ? -10.615 14.583 39.438 1.00 89.06 568 LEU A C 1
ATOM 4525 O O . LEU A 1 568 ? -10.630 14.143 40.582 1.00 89.06 568 LEU A O 1
ATOM 4529 N N . PHE A 1 569 ? -11.355 15.640 39.095 1.00 89.94 569 PHE A N 1
ATOM 4530 C CA . PHE A 1 569 ? -12.280 16.272 40.043 1.00 89.94 569 PHE A CA 1
ATOM 4531 C C . PHE A 1 569 ? -13.535 15.438 40.304 1.00 89.94 569 PHE A C 1
ATOM 4533 O O . PHE A 1 569 ? -13.993 15.382 41.443 1.00 89.94 569 PHE A O 1
ATOM 4540 N N . GLU A 1 570 ? -14.071 14.763 39.286 1.00 86.38 570 GLU A N 1
ATOM 4541 C CA . GLU A 1 570 ? -15.181 13.813 39.439 1.00 86.38 570 GLU A CA 1
ATOM 4542 C C . GLU A 1 570 ? -14.819 12.641 40.365 1.00 86.38 570 GLU A C 1
ATOM 4544 O O . GLU A 1 570 ? -15.707 12.068 40.993 1.00 86.38 570 GLU A O 1
ATOM 4549 N N . ALA A 1 571 ? -13.528 12.320 40.506 1.00 86.06 571 ALA A N 1
ATOM 4550 C CA . ALA A 1 571 ? -13.030 11.320 41.449 1.00 86.06 571 ALA A CA 1
ATOM 4551 C C . ALA A 1 571 ? -12.994 11.793 42.917 1.00 86.06 571 ALA A C 1
ATOM 4553 O O . ALA A 1 571 ? -12.810 10.973 43.816 1.00 86.06 571 ALA A O 1
ATOM 4554 N N . ILE A 1 572 ? -13.192 13.091 43.180 1.00 90.06 572 ILE A N 1
ATOM 4555 C CA . ILE A 1 572 ? -13.264 13.682 44.530 1.00 90.06 572 ILE A CA 1
ATOM 4556 C C . ILE A 1 572 ? -14.558 14.503 44.723 1.00 90.06 572 ILE A C 1
ATOM 4558 O O . ILE A 1 572 ? -14.506 15.686 45.083 1.00 90.06 572 ILE A O 1
ATOM 4562 N N . PRO A 1 573 ? -15.741 13.888 44.519 1.00 87.06 573 PRO A N 1
ATOM 4563 C CA . PRO A 1 573 ? -17.024 14.598 44.473 1.00 87.06 573 PRO A CA 1
ATOM 4564 C C . PRO A 1 573 ? -17.422 15.226 45.817 1.00 87.06 573 PRO A C 1
ATOM 4566 O O . PRO A 1 573 ? -18.187 16.190 45.855 1.00 87.06 573 PRO A O 1
ATOM 4569 N N . ASP A 1 574 ? -16.874 14.711 46.920 1.00 87.62 574 ASP A N 1
ATOM 4570 C CA . ASP A 1 574 ? -17.093 15.240 48.269 1.00 87.62 574 ASP A CA 1
ATOM 4571 C C . ASP A 1 574 ? -16.339 16.560 48.520 1.00 87.62 574 ASP A C 1
ATOM 4573 O O . ASP A 1 574 ? -16.641 17.278 49.473 1.00 87.62 574 ASP A O 1
ATOM 4577 N N . ILE A 1 575 ? -15.353 16.887 47.675 1.00 89.50 575 ILE A N 1
ATOM 4578 C CA . ILE A 1 575 ? -14.476 18.056 47.824 1.00 89.50 575 ILE A CA 1
ATOM 4579 C C . ILE A 1 575 ? -14.807 19.148 46.802 1.00 89.50 575 ILE A C 1
ATOM 4581 O O . ILE A 1 575 ? -14.831 20.329 47.155 1.00 89.50 575 ILE A O 1
ATOM 4585 N N . VAL A 1 576 ? -15.047 18.778 45.539 1.00 87.88 576 VAL A N 1
ATOM 4586 C CA . VAL A 1 576 ? -15.252 19.728 44.434 1.00 87.88 576 VAL A CA 1
ATOM 4587 C C . VAL A 1 576 ? -16.577 19.470 43.736 1.00 87.88 576 VAL A C 1
ATOM 4589 O O . VAL A 1 576 ? -16.886 18.349 43.350 1.00 87.88 576 VAL A O 1
ATOM 4592 N N . GLN A 1 577 ? -17.334 20.543 43.506 1.00 84.75 577 GLN A N 1
ATOM 4593 C CA . GLN A 1 577 ? -18.548 20.526 42.694 1.00 84.75 577 GLN A CA 1
ATOM 4594 C C . GLN A 1 577 ? -18.449 21.549 41.565 1.00 84.75 577 GLN A C 1
ATOM 4596 O O . GLN A 1 577 ? -17.938 22.658 41.749 1.00 84.75 577 GLN A O 1
ATOM 4601 N N . PHE A 1 578 ? -18.962 21.174 40.396 1.00 84.06 578 PHE A N 1
ATOM 4602 C CA . PHE A 1 578 ? -19.014 22.039 39.225 1.00 84.06 578 PHE A CA 1
ATOM 4603 C C . PHE A 1 578 ? -20.316 22.833 39.195 1.00 84.06 578 PHE A C 1
ATOM 4605 O O . PHE A 1 578 ? -21.398 22.284 39.385 1.00 84.06 578 PHE A O 1
ATOM 4612 N N . PHE A 1 579 ? -20.202 24.128 38.907 1.00 80.25 579 PHE A N 1
ATOM 4613 C CA . PHE A 1 579 ? -21.341 25.007 38.672 1.00 80.25 579 PHE A CA 1
ATOM 4614 C C . PHE A 1 579 ? -21.151 25.682 37.317 1.00 80.25 579 PHE A C 1
ATOM 4616 O O . PHE A 1 579 ? -20.136 26.346 37.093 1.00 80.25 579 PHE A O 1
ATOM 4623 N N . GLU A 1 580 ? -22.115 25.517 36.417 1.00 70.19 580 GLU A N 1
ATOM 4624 C CA . GLU A 1 580 ? -22.167 26.304 35.188 1.00 70.19 580 GLU A CA 1
ATOM 4625 C C . GLU A 1 580 ? -22.623 27.727 35.533 1.00 70.19 580 GLU A C 1
ATOM 4627 O O . GLU A 1 580 ? -23.636 27.930 36.207 1.00 70.19 580 GLU A O 1
ATOM 4632 N N . LEU A 1 581 ? -21.840 28.722 35.115 1.00 61.88 581 LEU A N 1
ATOM 4633 C CA . LEU A 1 581 ? -22.249 30.122 35.181 1.00 61.88 581 LEU A CA 1
ATOM 4634 C C . LEU A 1 581 ? -23.173 30.381 33.983 1.00 61.88 581 LEU A C 1
ATOM 4636 O O .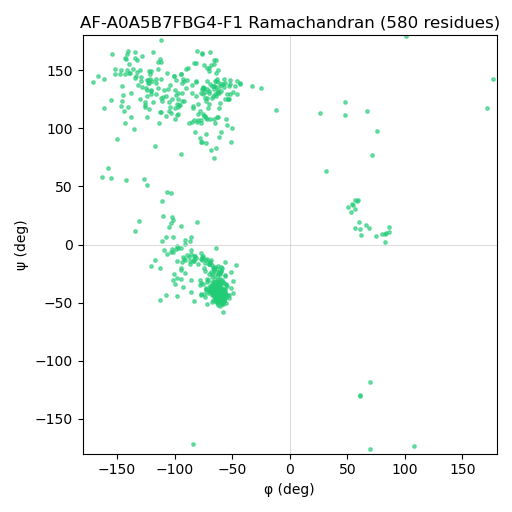 LEU A 1 581 ? -22.691 30.399 32.852 1.00 61.88 581 LEU A O 1
ATOM 4640 N N . TYR A 1 582 ? -24.473 30.521 34.249 1.00 42.72 582 TYR A N 1
ATOM 4641 C CA . TYR A 1 582 ? -25.477 30.960 33.273 1.00 42.72 582 TYR A CA 1
ATOM 4642 C C . TYR A 1 582 ? -25.366 32.455 32.971 1.00 42.72 582 TYR A C 1
ATOM 4644 O O . TYR A 1 582 ? -25.105 33.229 33.925 1.00 42.72 582 TYR A O 1
#